Protein AF-A0A7R9UCR0-F1 (afdb_monomer)

pLDDT: mean 80.24, std 20.63, range [28.36, 98.81]

Organism: NCBI:txid172671

Structure (mmCIF, N/CA/C/O backbone):
data_AF-A0A7R9UCR0-F1
#
_entry.id   AF-A0A7R9UCR0-F1
#
loop_
_atom_site.group_PDB
_atom_site.id
_atom_site.type_symbol
_atom_site.label_atom_id
_atom_site.label_alt_id
_atom_site.label_comp_id
_atom_site.label_asym_id
_atom_site.label_entity_id
_atom_site.label_seq_id
_atom_site.pdbx_PDB_ins_code
_atom_site.Cartn_x
_atom_site.Cartn_y
_atom_site.Cartn_z
_atom_site.occupancy
_atom_site.B_iso_or_equiv
_atom_site.auth_seq_id
_atom_site.auth_comp_id
_atom_site.auth_asym_id
_atom_site.auth_atom_id
_atom_site.pdbx_PDB_model_num
ATOM 1 N N . THR A 1 1 ? 56.335 -19.830 -24.934 1.00 48.94 1 THR A N 1
ATOM 2 C CA . THR A 1 1 ? 55.005 -19.545 -24.338 1.00 48.94 1 THR A CA 1
ATOM 3 C C . THR A 1 1 ? 53.857 -20.226 -25.072 1.00 48.94 1 THR A C 1
ATOM 5 O O . THR A 1 1 ? 53.220 -21.083 -24.477 1.00 48.94 1 THR A O 1
ATOM 8 N N . LYS A 1 2 ? 53.620 -19.951 -26.367 1.00 54.03 2 LYS A N 1
ATOM 9 C CA . LYS A 1 2 ? 52.508 -20.554 -27.142 1.00 54.03 2 LYS A CA 1
ATOM 10 C C . LYS A 1 2 ? 52.506 -22.092 -27.141 1.00 54.03 2 LYS A C 1
ATOM 12 O O . LYS A 1 2 ? 51.463 -22.699 -26.936 1.00 54.03 2 LYS A O 1
ATOM 17 N N . GLN A 1 3 ? 53.672 -22.724 -27.291 1.00 58.47 3 GLN A N 1
ATOM 18 C CA . GLN A 1 3 ? 53.801 -24.190 -27.251 1.00 58.47 3 GLN A CA 1
ATOM 19 C C . GLN A 1 3 ? 53.520 -24.782 -25.859 1.00 58.47 3 GLN A C 1
ATOM 21 O O . GLN A 1 3 ? 52.860 -25.810 -25.769 1.00 58.47 3 GLN A O 1
ATOM 26 N N . ALA A 1 4 ? 53.933 -24.103 -24.782 1.00 58.03 4 ALA A N 1
ATOM 27 C CA . ALA A 1 4 ? 53.671 -24.542 -23.408 1.00 58.03 4 ALA A CA 1
ATOM 28 C C . ALA A 1 4 ? 52.177 -24.436 -23.056 1.00 58.03 4 ALA A C 1
ATOM 30 O O . ALA A 1 4 ? 51.594 -25.393 -22.562 1.00 58.03 4 ALA A O 1
ATOM 31 N N . LEU A 1 5 ? 51.528 -23.321 -23.416 1.00 56.41 5 LEU A N 1
ATOM 32 C CA . LEU A 1 5 ? 50.075 -23.144 -23.285 1.00 56.41 5 LEU A CA 1
ATOM 33 C C . LEU A 1 5 ? 49.292 -24.181 -24.099 1.00 56.41 5 LEU A C 1
ATOM 35 O O . LEU A 1 5 ? 48.306 -24.727 -23.617 1.00 56.41 5 LEU A O 1
ATOM 39 N N . THR A 1 6 ? 49.766 -24.502 -25.305 1.00 62.88 6 THR A N 1
ATOM 40 C CA . THR A 1 6 ? 49.149 -25.537 -26.149 1.00 62.88 6 THR A CA 1
ATOM 41 C C . THR A 1 6 ? 49.289 -26.928 -25.520 1.00 62.88 6 THR A C 1
ATOM 43 O O . THR A 1 6 ? 48.349 -27.716 -25.577 1.00 62.88 6 THR A O 1
ATOM 46 N N . ALA A 1 7 ? 50.426 -27.232 -24.887 1.00 65.19 7 ALA A N 1
ATOM 47 C CA . ALA A 1 7 ? 50.635 -28.498 -24.186 1.00 65.19 7 ALA A CA 1
ATOM 48 C C . ALA A 1 7 ? 49.736 -28.629 -22.942 1.00 65.19 7 ALA A C 1
ATOM 50 O O . ALA A 1 7 ? 49.098 -29.664 -22.769 1.00 65.19 7 ALA A O 1
ATOM 51 N N . VAL A 1 8 ? 49.610 -27.568 -22.133 1.00 61.59 8 VAL A N 1
ATOM 52 C CA . VAL A 1 8 ? 48.713 -27.547 -20.960 1.00 61.59 8 VAL A CA 1
ATOM 53 C C . VAL A 1 8 ? 47.246 -27.674 -21.376 1.00 61.59 8 VAL A C 1
ATOM 55 O O . VAL A 1 8 ? 46.504 -28.454 -20.787 1.00 61.59 8 VAL A O 1
ATOM 58 N N . HIS A 1 9 ? 46.832 -26.973 -22.435 1.00 63.69 9 HIS A N 1
ATOM 59 C CA . HIS A 1 9 ? 45.465 -27.053 -22.951 1.00 63.69 9 HIS A CA 1
ATOM 60 C C . HIS A 1 9 ? 45.129 -28.460 -23.474 1.00 63.69 9 HIS A C 1
ATOM 62 O O . HIS A 1 9 ? 44.059 -28.991 -23.185 1.00 63.69 9 HIS A O 1
ATOM 68 N N . ARG A 1 10 ? 46.062 -29.112 -24.185 1.00 67.50 10 ARG A N 1
ATOM 69 C CA . ARG A 1 10 ? 45.888 -30.504 -24.637 1.00 67.50 10 ARG A CA 1
ATOM 70 C C . ARG A 1 10 ? 45.818 -31.492 -23.472 1.00 67.50 10 ARG A C 1
ATOM 72 O O . ARG A 1 10 ? 45.012 -32.413 -23.531 1.00 67.50 10 ARG A O 1
ATOM 79 N N . ALA A 1 11 ? 46.612 -31.292 -22.420 1.00 63.41 11 ALA A N 1
ATOM 80 C CA . ALA A 1 11 ? 46.562 -32.129 -21.223 1.00 63.41 11 ALA A CA 1
ATOM 81 C C . ALA A 1 11 ? 45.226 -31.981 -20.469 1.00 63.41 11 ALA A C 1
ATOM 83 O O . ALA A 1 11 ? 44.660 -32.982 -20.039 1.00 63.41 11 ALA A O 1
ATOM 84 N N . ALA A 1 12 ? 44.684 -30.761 -20.373 1.00 57.47 12 ALA A N 1
ATOM 85 C CA . ALA A 1 12 ? 43.381 -30.506 -19.757 1.00 57.47 12 ALA A CA 1
ATOM 86 C C . ALA A 1 12 ? 42.228 -31.156 -20.541 1.00 57.47 12 ALA A C 1
ATOM 88 O O . ALA A 1 12 ? 41.368 -31.801 -19.947 1.00 57.47 12 ALA A O 1
ATOM 89 N N . LEU A 1 13 ? 42.243 -31.057 -21.875 1.00 62.00 13 LEU A N 1
ATOM 90 C CA . LEU A 1 13 ? 41.247 -31.717 -22.726 1.00 62.00 13 LEU A CA 1
ATOM 91 C C . LEU A 1 13 ? 41.347 -33.249 -22.659 1.00 62.00 13 LEU A C 1
ATOM 93 O O . LEU A 1 13 ? 40.322 -33.923 -22.613 1.00 62.00 13 LEU A O 1
ATOM 97 N N . ALA A 1 14 ? 42.562 -33.805 -22.597 1.00 63.19 14 ALA A N 1
ATOM 98 C CA . ALA A 1 14 ? 42.765 -35.244 -22.421 1.00 63.19 14 ALA A CA 1
ATOM 99 C C . ALA A 1 14 ? 42.262 -35.739 -21.051 1.00 63.19 14 ALA A C 1
ATOM 101 O O . ALA A 1 14 ? 41.651 -36.802 -20.975 1.00 63.19 14 ALA A O 1
ATOM 102 N N . ALA A 1 15 ? 42.455 -34.948 -19.989 1.00 54.66 15 ALA A N 1
ATOM 103 C CA . ALA A 1 15 ? 41.932 -35.245 -18.656 1.00 54.66 15 ALA A CA 1
ATOM 104 C C . ALA A 1 15 ? 40.398 -35.145 -18.582 1.00 54.66 15 ALA A C 1
ATOM 106 O O . ALA A 1 15 ? 39.783 -35.909 -17.852 1.00 54.66 15 ALA A O 1
ATOM 107 N N . MET A 1 16 ? 39.775 -34.246 -19.356 1.00 53.91 16 MET A N 1
ATOM 108 C CA . MET A 1 16 ? 38.312 -34.147 -19.474 1.00 53.91 16 MET A CA 1
ATOM 109 C C . MET A 1 16 ? 37.697 -35.287 -20.300 1.00 53.91 16 MET A C 1
ATOM 111 O O . MET A 1 16 ? 36.561 -35.679 -20.048 1.00 53.91 16 MET A O 1
ATOM 115 N N . ALA A 1 17 ? 38.433 -35.815 -21.282 1.00 52.44 17 ALA A N 1
ATOM 116 C CA . ALA A 1 17 ? 37.994 -36.939 -22.109 1.00 52.44 17 ALA A CA 1
ATOM 117 C C . ALA A 1 17 ? 38.057 -38.288 -21.368 1.00 52.44 17 ALA A C 1
ATOM 119 O O . ALA A 1 17 ? 37.325 -39.217 -21.709 1.00 52.44 17 ALA A O 1
ATOM 120 N N . TRP A 1 18 ? 38.898 -38.404 -20.339 1.00 47.06 18 TRP A N 1
ATOM 121 C CA . TRP A 1 18 ? 38.819 -39.500 -19.378 1.00 47.06 18 TRP A CA 1
ATOM 122 C C . TRP A 1 18 ? 37.743 -39.170 -18.344 1.00 47.06 18 TRP A C 1
ATOM 124 O O . TRP A 1 18 ? 37.895 -38.240 -17.560 1.00 47.06 18 TRP A O 1
ATOM 134 N N . GLN A 1 19 ? 36.640 -39.923 -18.342 1.00 52.78 19 GLN A N 1
ATOM 135 C CA . GLN A 1 19 ? 35.583 -39.816 -17.332 1.00 52.78 19 GLN A CA 1
ATOM 136 C C . GLN A 1 19 ? 36.122 -40.222 -15.949 1.00 52.78 19 GLN A C 1
ATOM 138 O O . GLN A 1 19 ? 35.913 -41.342 -15.489 1.00 52.78 19 GLN A O 1
ATOM 143 N N . LEU A 1 20 ? 36.845 -39.320 -15.288 1.00 50.69 20 LEU A N 1
ATOM 144 C CA . LEU A 1 20 ? 37.275 -39.500 -13.909 1.00 50.69 20 LEU A CA 1
ATOM 145 C C . LEU A 1 20 ? 36.101 -39.173 -12.971 1.00 50.69 20 LEU A C 1
ATOM 147 O O . LEU A 1 20 ? 35.537 -38.074 -13.037 1.00 50.69 20 LEU A O 1
ATOM 151 N N . PRO A 1 21 ? 35.693 -40.110 -12.101 1.00 44.91 21 PRO A N 1
ATOM 152 C CA . PRO A 1 21 ? 34.578 -39.898 -11.198 1.00 44.91 21 PRO A CA 1
ATOM 153 C C . PRO A 1 21 ? 35.055 -39.126 -9.960 1.00 44.91 21 PRO A C 1
ATOM 155 O O . PRO A 1 21 ? 35.481 -39.717 -8.973 1.00 44.91 21 PRO A O 1
ATOM 158 N N . GLY A 1 22 ? 34.953 -37.794 -9.977 1.00 52.94 22 GLY A N 1
ATOM 159 C CA . GLY A 1 22 ? 35.174 -36.994 -8.767 1.00 52.94 22 GLY A CA 1
ATOM 160 C C . GLY A 1 22 ? 35.338 -35.491 -8.992 1.00 52.94 22 GLY A C 1
ATOM 161 O O . GLY A 1 22 ? 36.284 -35.039 -9.627 1.00 52.94 22 GLY A O 1
ATOM 162 N N . ARG A 1 23 ? 34.457 -34.675 -8.390 1.00 52.94 23 ARG A N 1
ATOM 163 C CA . ARG A 1 23 ? 34.484 -33.194 -8.482 1.00 52.94 23 ARG A CA 1
ATOM 164 C C . ARG A 1 23 ? 35.735 -32.540 -7.868 1.00 52.94 23 ARG A C 1
ATOM 166 O O . ARG A 1 23 ? 36.013 -31.380 -8.156 1.00 52.94 23 ARG A O 1
ATOM 173 N N . VAL A 1 24 ? 36.482 -33.262 -7.033 1.00 51.22 24 VAL A N 1
ATOM 174 C CA . VAL A 1 24 ? 37.650 -32.733 -6.307 1.00 51.22 24 VAL A CA 1
ATOM 175 C C . VAL A 1 24 ? 38.883 -32.632 -7.214 1.00 51.22 24 VAL A C 1
ATOM 177 O O . VAL A 1 24 ? 39.628 -31.661 -7.125 1.00 51.22 24 VAL A O 1
ATOM 180 N N . GLU A 1 25 ? 39.067 -33.561 -8.152 1.00 51.91 25 GLU A N 1
ATOM 181 C CA . GLU A 1 25 ? 40.247 -33.603 -9.032 1.00 51.91 25 GLU A CA 1
ATOM 182 C C . GLU A 1 25 ? 40.199 -32.516 -10.118 1.00 51.91 25 GLU A C 1
ATOM 184 O O . GLU A 1 25 ? 41.216 -31.890 -10.426 1.00 51.91 25 GLU A O 1
ATOM 189 N N . LEU A 1 26 ? 38.999 -32.198 -10.620 1.00 57.41 26 LEU A N 1
ATOM 190 C CA . LEU A 1 26 ? 38.786 -31.083 -11.548 1.00 57.41 26 LEU A CA 1
ATOM 191 C C . LEU A 1 26 ? 39.100 -29.730 -10.889 1.00 57.41 26 LEU A C 1
ATOM 193 O O . LEU A 1 26 ? 39.680 -28.851 -11.526 1.00 57.41 26 LEU A O 1
ATOM 197 N N . LEU A 1 27 ? 38.767 -29.576 -9.602 1.00 54.25 27 LEU A N 1
ATOM 198 C CA . LEU A 1 27 ? 39.061 -28.364 -8.836 1.00 54.25 27 LEU A CA 1
ATOM 199 C C . LEU A 1 27 ? 40.573 -28.200 -8.613 1.00 54.25 27 LEU A C 1
ATOM 201 O O . LEU A 1 27 ? 41.097 -27.098 -8.751 1.00 54.25 27 LEU A O 1
ATOM 205 N N . VAL A 1 28 ? 41.289 -29.297 -8.343 1.00 63.88 28 VAL A N 1
ATOM 206 C CA . VAL A 1 28 ? 42.756 -29.295 -8.205 1.00 63.88 28 VAL A CA 1
ATOM 207 C C . VAL A 1 28 ? 43.438 -28.917 -9.524 1.00 63.88 28 VAL A C 1
ATOM 209 O O . VAL A 1 28 ? 44.365 -28.107 -9.516 1.00 63.88 28 VAL A O 1
ATOM 212 N N . LEU A 1 29 ? 42.953 -29.423 -10.663 1.00 63.75 29 LEU A N 1
ATOM 213 C CA . LEU A 1 29 ? 43.481 -29.070 -11.986 1.00 63.75 29 LEU A CA 1
ATOM 214 C C . LEU A 1 29 ? 43.211 -27.604 -12.359 1.00 63.75 29 LEU A C 1
ATOM 216 O O . LEU A 1 29 ? 44.099 -26.936 -12.891 1.00 63.75 29 LEU A O 1
ATOM 220 N N . LEU A 1 30 ? 42.030 -27.073 -12.027 1.00 63.72 30 LEU A N 1
ATOM 221 C CA . LEU A 1 30 ? 41.700 -25.653 -12.207 1.00 63.72 30 LEU A CA 1
ATOM 222 C C . LEU A 1 30 ? 42.570 -24.749 -11.325 1.00 63.72 30 LEU A C 1
ATOM 224 O O . LEU A 1 30 ? 43.119 -23.760 -11.812 1.00 63.72 30 LEU A O 1
ATOM 228 N N . CYS A 1 31 ? 42.770 -25.116 -10.058 1.00 64.31 31 CYS A N 1
ATOM 229 C CA . CYS A 1 31 ? 43.663 -24.398 -9.149 1.00 64.31 31 CYS A CA 1
ATOM 230 C C . CYS A 1 31 ? 45.119 -24.425 -9.637 1.00 64.31 31 CYS A C 1
ATOM 232 O O . CYS A 1 31 ? 45.789 -23.393 -9.610 1.00 64.31 31 CYS A O 1
ATOM 234 N N . ALA A 1 32 ? 45.599 -25.563 -10.150 1.00 64.38 32 ALA A N 1
ATOM 235 C CA . ALA A 1 32 ? 46.934 -25.680 -10.734 1.00 64.38 32 ALA A CA 1
ATOM 236 C C . ALA A 1 32 ? 47.089 -24.823 -12.005 1.00 64.38 32 ALA A C 1
ATOM 238 O O . ALA A 1 32 ? 48.126 -24.187 -12.197 1.00 64.38 32 ALA A O 1
ATOM 239 N N . PHE A 1 33 ? 46.050 -24.742 -12.843 1.00 73.25 33 PHE A N 1
ATOM 240 C CA . PHE A 1 33 ? 46.038 -23.902 -14.043 1.00 73.25 33 PHE A CA 1
ATOM 241 C C . PHE A 1 33 ? 46.078 -22.403 -13.708 1.00 73.25 33 PHE A C 1
ATOM 243 O O . PHE A 1 33 ? 46.848 -21.647 -14.309 1.00 73.25 33 PHE A O 1
ATOM 250 N N . VAL A 1 34 ? 45.298 -21.970 -12.712 1.00 68.19 34 VAL A N 1
ATOM 251 C CA . VAL A 1 34 ? 45.307 -20.581 -12.224 1.00 68.19 34 VAL A CA 1
ATOM 252 C C . VAL A 1 34 ? 46.654 -20.251 -11.579 1.00 68.19 34 VAL A C 1
ATOM 254 O O . VAL A 1 34 ? 47.246 -19.225 -11.906 1.00 68.19 34 VAL A O 1
ATOM 257 N N . ALA A 1 35 ? 47.197 -21.144 -10.746 1.00 64.81 35 ALA A N 1
ATOM 258 C CA . ALA A 1 35 ? 48.499 -20.955 -10.111 1.00 64.81 35 ALA A CA 1
ATOM 259 C C . ALA A 1 35 ? 49.643 -20.865 -11.136 1.00 64.81 35 ALA A C 1
ATOM 261 O O . ALA A 1 35 ? 50.489 -19.981 -11.025 1.00 64.81 35 ALA A O 1
ATOM 262 N N . ALA A 1 36 ? 49.645 -21.709 -12.173 1.00 66.31 36 ALA A N 1
ATOM 263 C CA . ALA A 1 36 ? 50.633 -21.644 -13.251 1.00 66.31 36 ALA A CA 1
ATOM 264 C C . ALA A 1 36 ? 50.520 -20.341 -14.062 1.00 66.31 36 ALA A C 1
ATOM 266 O O . ALA A 1 36 ? 51.534 -19.746 -14.425 1.00 66.31 36 ALA A O 1
ATOM 267 N N . SER A 1 37 ? 49.296 -19.861 -14.298 1.00 64.25 37 SER A N 1
ATOM 268 C CA . SER A 1 37 ? 49.042 -18.604 -15.014 1.00 64.25 37 SER A CA 1
ATOM 269 C C . SER A 1 37 ? 49.508 -17.382 -14.212 1.00 64.25 37 SER A C 1
ATOM 271 O O . SER A 1 37 ? 50.127 -16.477 -14.769 1.00 64.25 37 SER A O 1
ATOM 273 N N . VAL A 1 38 ? 49.282 -17.386 -12.893 1.00 61.50 38 VAL A N 1
ATOM 274 C CA . VAL A 1 38 ? 49.755 -16.341 -11.969 1.00 61.50 38 VAL A CA 1
ATOM 275 C C . VAL A 1 38 ? 51.277 -16.389 -11.815 1.00 61.50 38 VAL A C 1
ATOM 277 O O . VAL A 1 38 ? 51.927 -15.350 -11.863 1.00 61.50 38 VAL A O 1
ATOM 280 N N . PHE A 1 39 ? 51.875 -17.578 -11.707 1.00 62.28 39 PHE A N 1
ATOM 281 C CA . PHE A 1 39 ? 53.328 -17.728 -11.591 1.00 62.28 39 PHE A CA 1
ATOM 282 C C . PHE A 1 39 ? 54.064 -17.227 -12.841 1.00 62.28 39 PHE A C 1
ATOM 284 O O . PHE A 1 39 ? 55.075 -16.536 -12.721 1.00 62.28 39 PHE A O 1
ATOM 291 N N . VAL A 1 40 ? 53.536 -17.503 -14.040 1.00 62.78 40 VAL A N 1
ATOM 292 C CA . VAL A 1 40 ? 54.081 -16.982 -15.308 1.00 62.78 40 VAL A CA 1
ATOM 293 C C . VAL A 1 40 ? 53.940 -15.459 -15.405 1.00 62.78 40 VAL A C 1
ATOM 295 O O . VAL A 1 40 ? 54.840 -14.804 -15.925 1.00 62.78 40 VAL A O 1
ATOM 298 N N . ALA A 1 41 ? 52.859 -14.880 -14.872 1.00 55.34 41 ALA A N 1
ATOM 299 C CA . ALA A 1 41 ? 52.685 -13.427 -14.821 1.00 55.34 41 ALA A CA 1
ATOM 300 C C . ALA A 1 41 ? 53.643 -12.746 -13.824 1.00 55.34 41 ALA A C 1
ATOM 302 O O . ALA A 1 41 ? 54.119 -11.647 -14.091 1.00 55.34 41 ALA A O 1
ATOM 303 N N . LEU A 1 42 ? 53.954 -13.401 -12.699 1.00 50.97 42 LEU A N 1
ATOM 304 C CA . LEU A 1 42 ? 54.814 -12.850 -11.643 1.00 50.97 42 LEU A CA 1
ATOM 305 C C . LEU A 1 42 ? 56.317 -13.024 -11.909 1.00 50.97 42 LEU A C 1
ATOM 307 O O . LEU A 1 42 ? 57.114 -12.232 -11.419 1.00 50.97 42 LEU A O 1
ATOM 311 N N . THR A 1 43 ? 56.726 -14.035 -12.680 1.00 61.00 43 THR A N 1
ATOM 312 C CA . THR A 1 43 ? 58.154 -14.293 -12.965 1.00 61.00 43 THR A CA 1
ATOM 313 C C . THR A 1 43 ? 58.731 -13.445 -14.101 1.00 61.00 43 THR A C 1
ATOM 315 O O . THR A 1 43 ? 59.947 -13.410 -14.269 1.00 61.00 43 THR A O 1
ATOM 318 N N . PHE A 1 44 ? 57.897 -12.713 -14.848 1.00 52.41 44 PHE A N 1
ATOM 319 C CA . PHE A 1 44 ? 58.329 -11.877 -15.971 1.00 52.41 44 PHE A CA 1
ATOM 320 C C . PHE A 1 44 ? 57.753 -10.457 -15.904 1.00 52.41 44 PHE A C 1
ATOM 322 O O . PHE A 1 44 ? 57.005 -10.049 -16.786 1.00 52.41 44 PHE A O 1
ATOM 329 N N . SER A 1 45 ? 58.139 -9.683 -14.886 1.00 47.28 45 SER A N 1
ATOM 330 C CA . SER A 1 45 ? 58.349 -8.234 -15.049 1.00 47.28 45 SER A CA 1
ATOM 331 C C . SER A 1 45 ? 59.107 -7.661 -13.846 1.00 47.28 45 SER A C 1
ATOM 333 O O . SER A 1 45 ? 58.489 -7.423 -12.810 1.00 47.28 45 SER A O 1
ATOM 335 N N . PRO A 1 46 ? 60.431 -7.435 -13.937 1.00 50.25 46 PRO A N 1
ATOM 336 C CA . PRO A 1 46 ? 61.109 -6.615 -12.942 1.00 50.25 46 PRO A CA 1
ATOM 337 C C . PRO A 1 46 ? 60.809 -5.124 -13.145 1.00 50.25 46 PRO A C 1
ATOM 339 O O . PRO A 1 46 ? 60.694 -4.417 -12.158 1.00 50.25 46 PRO A O 1
ATOM 342 N N . ASP A 1 47 ? 60.606 -4.649 -14.385 1.00 54.41 47 ASP A N 1
ATOM 343 C CA . ASP A 1 47 ? 60.590 -3.204 -14.679 1.00 54.41 47 ASP A CA 1
ATOM 344 C C . ASP A 1 47 ? 59.682 -2.806 -15.866 1.00 54.41 47 ASP A C 1
ATOM 346 O O . ASP A 1 47 ? 60.119 -2.183 -16.835 1.00 54.41 47 ASP A O 1
ATOM 350 N N . GLY A 1 48 ? 58.389 -3.139 -15.822 1.00 54.84 48 GLY A N 1
ATOM 351 C CA . GLY A 1 48 ? 57.437 -2.607 -16.807 1.00 54.84 48 GLY A CA 1
ATOM 352 C C . GLY A 1 48 ? 55.960 -2.869 -16.492 1.00 54.84 48 GLY A C 1
ATOM 353 O O . GLY A 1 48 ? 55.643 -3.898 -15.887 1.00 54.84 48 GLY A O 1
ATOM 354 N N . PRO A 1 49 ? 55.042 -1.960 -16.893 1.00 49.25 49 PRO A N 1
ATOM 355 C CA . PRO A 1 49 ? 53.608 -2.131 -16.675 1.00 49.25 49 PRO A CA 1
ATOM 356 C C . PRO A 1 49 ? 53.067 -3.338 -17.464 1.00 49.25 49 PRO A C 1
ATOM 358 O O . PRO A 1 49 ? 53.562 -3.634 -18.555 1.00 49.25 49 PRO A O 1
ATOM 361 N N . PRO A 1 50 ? 52.058 -4.050 -16.930 1.00 41.72 50 PRO A N 1
ATOM 362 C CA . PRO A 1 50 ? 51.607 -5.320 -17.488 1.00 41.72 50 PRO A CA 1
ATOM 363 C C . PRO A 1 50 ? 50.997 -5.129 -18.889 1.00 41.72 50 PRO A C 1
ATOM 365 O O . PRO A 1 50 ? 50.200 -4.207 -19.084 1.00 41.72 50 PRO A O 1
ATOM 368 N N . PRO A 1 51 ? 51.315 -5.993 -19.870 1.00 43.81 51 PRO A N 1
ATOM 369 C CA . PRO A 1 51 ? 50.692 -5.929 -21.187 1.00 43.81 51 PRO A CA 1
ATOM 370 C C . PRO A 1 51 ? 49.228 -6.391 -21.129 1.00 43.81 51 PRO A C 1
ATOM 372 O O . PRO A 1 51 ? 48.897 -7.395 -20.494 1.00 43.81 51 PRO A O 1
ATOM 375 N N . SER A 1 52 ? 48.345 -5.674 -21.827 1.00 35.25 52 SER A N 1
ATOM 376 C CA . SER A 1 52 ? 46.951 -6.069 -22.030 1.00 35.25 52 SER A CA 1
ATOM 377 C C . SER A 1 52 ? 46.867 -7.201 -23.058 1.00 35.25 52 SER A C 1
ATOM 379 O O . SER A 1 52 ? 47.147 -7.025 -24.242 1.00 35.25 52 SER A O 1
ATOM 381 N N . TYR A 1 53 ? 46.460 -8.390 -22.615 1.00 39.75 53 TYR A N 1
ATOM 382 C CA . TYR A 1 53 ? 46.162 -9.501 -23.516 1.00 39.75 53 TYR A CA 1
ATOM 383 C C . TYR A 1 53 ? 44.665 -9.531 -23.836 1.00 39.75 53 TYR A C 1
ATOM 385 O O . TYR A 1 53 ? 43.843 -9.832 -22.973 1.00 39.75 53 TYR A O 1
ATOM 393 N N . HIS A 1 54 ? 44.308 -9.274 -25.095 1.00 31.16 54 HIS A N 1
ATOM 394 C CA . HIS A 1 54 ? 42.986 -9.604 -25.626 1.00 31.16 54 HIS A CA 1
ATOM 395 C C . HIS A 1 54 ? 42.993 -11.050 -26.133 1.00 31.16 54 HIS A C 1
ATOM 397 O O . HIS A 1 54 ? 43.543 -11.347 -27.193 1.00 31.16 54 HIS A O 1
ATOM 403 N N . VAL A 1 55 ? 42.374 -11.960 -25.381 1.00 31.39 55 VAL A N 1
ATOM 404 C CA . VAL A 1 55 ? 42.086 -13.323 -25.845 1.00 31.39 55 VAL A CA 1
ATOM 405 C C . VAL A 1 55 ? 40.738 -13.295 -26.569 1.00 31.39 55 VAL A C 1
ATOM 407 O O . VAL A 1 55 ? 39.697 -13.152 -25.935 1.00 31.39 55 VAL A O 1
ATOM 410 N N . LYS A 1 56 ? 40.746 -13.404 -27.904 1.00 29.61 56 LYS A N 1
ATOM 411 C CA . LYS A 1 56 ? 39.532 -13.674 -28.690 1.00 29.61 56 LYS A CA 1
ATOM 412 C C . LYS A 1 56 ? 39.180 -15.158 -28.565 1.00 29.61 56 LYS A C 1
ATOM 414 O O . LYS A 1 56 ? 39.998 -16.009 -28.905 1.00 29.61 56 LYS A O 1
ATOM 419 N N . PHE A 1 57 ? 37.969 -15.450 -28.101 1.00 28.36 57 PHE A N 1
ATOM 420 C CA . PHE A 1 57 ? 37.369 -16.778 -28.189 1.00 28.36 57 PHE A CA 1
ATOM 421 C C . PHE A 1 57 ? 36.616 -16.892 -29.519 1.00 28.36 57 PHE A C 1
ATOM 423 O O . PHE A 1 57 ? 35.608 -16.222 -29.715 1.00 28.36 57 PHE A O 1
ATOM 430 N N . GLU A 1 58 ? 37.097 -17.745 -30.421 1.00 33.25 58 GLU A N 1
ATOM 431 C CA . GLU A 1 58 ? 36.304 -18.267 -31.536 1.00 33.25 58 GLU A CA 1
ATOM 432 C C . GLU A 1 58 ? 35.896 -19.694 -31.174 1.00 33.25 58 GLU A C 1
ATOM 434 O O . GLU A 1 58 ? 36.696 -20.625 -31.236 1.00 33.25 58 GLU A O 1
ATOM 439 N N . ALA A 1 59 ? 34.652 -19.855 -30.731 1.00 33.84 59 ALA A N 1
ATOM 440 C CA . ALA A 1 59 ? 34.069 -21.139 -30.369 1.00 33.84 59 ALA A CA 1
ATOM 441 C C . ALA A 1 59 ? 32.828 -21.393 -31.232 1.00 33.84 59 ALA A C 1
ATOM 443 O O . ALA A 1 59 ? 31.713 -21.386 -30.723 1.00 33.84 59 ALA A O 1
ATOM 444 N N . THR A 1 60 ? 33.005 -21.588 -32.546 1.00 33.00 60 THR A N 1
ATOM 445 C CA . THR A 1 60 ? 31.856 -21.920 -33.417 1.00 33.00 60 THR A CA 1
ATOM 446 C C . THR A 1 60 ? 32.159 -22.814 -34.626 1.00 33.00 60 THR A C 1
ATOM 448 O O . THR A 1 60 ? 31.378 -22.826 -35.567 1.00 33.00 60 THR A O 1
ATOM 451 N N . ALA A 1 61 ? 33.240 -23.605 -34.649 1.00 36.03 61 ALA A N 1
ATOM 452 C CA . ALA A 1 61 ? 33.540 -24.403 -35.855 1.00 36.03 61 ALA A CA 1
ATOM 453 C C . ALA A 1 61 ? 34.087 -25.827 -35.642 1.00 36.03 61 ALA A C 1
ATOM 455 O O . ALA A 1 61 ? 34.656 -26.393 -36.569 1.00 36.03 61 ALA A O 1
ATOM 456 N N . LEU A 1 62 ? 33.919 -26.447 -34.465 1.00 30.61 62 LEU A N 1
ATOM 457 C CA . LEU A 1 62 ? 34.495 -27.785 -34.214 1.00 30.61 62 LEU A CA 1
ATOM 458 C C . LEU A 1 62 ? 33.560 -28.825 -33.580 1.00 30.61 62 LEU A C 1
ATOM 460 O O . LEU A 1 62 ? 34.026 -29.891 -33.194 1.00 30.61 62 LEU A O 1
ATOM 464 N N . LEU A 1 63 ? 32.251 -28.561 -33.521 1.00 31.25 63 LEU A N 1
ATOM 465 C CA . LEU A 1 63 ? 31.270 -29.512 -32.973 1.00 31.25 63 LEU A CA 1
ATOM 466 C C . LEU A 1 63 ? 30.390 -30.219 -34.020 1.00 31.25 63 LEU A C 1
ATOM 468 O O . LEU A 1 63 ? 29.602 -31.075 -33.637 1.00 31.25 63 LEU A O 1
ATOM 472 N N . SER A 1 64 ? 30.535 -29.954 -35.326 1.00 34.16 64 SER A N 1
ATOM 473 C CA . SER A 1 64 ? 29.685 -30.595 -36.351 1.00 34.16 64 SER A CA 1
ATOM 474 C C . SER A 1 64 ? 30.290 -31.813 -37.068 1.00 34.16 64 SER A C 1
ATOM 476 O O . SER A 1 64 ? 29.636 -32.360 -37.949 1.00 34.16 64 SER A O 1
ATOM 478 N N . SER A 1 65 ? 31.493 -32.288 -36.714 1.00 35.19 65 SER A N 1
ATOM 479 C CA . SER A 1 65 ? 32.144 -33.396 -37.446 1.00 35.19 65 SER A CA 1
ATOM 480 C C . SER A 1 65 ? 32.385 -34.690 -36.656 1.00 35.19 65 SER A C 1
ATOM 482 O O . SER A 1 65 ? 33.033 -35.591 -37.184 1.00 35.19 65 SER A O 1
ATOM 484 N N . GLN A 1 66 ? 31.861 -34.838 -35.431 1.00 36.66 66 GLN A N 1
ATOM 485 C CA . GLN A 1 66 ? 32.106 -36.045 -34.613 1.00 36.66 66 GLN A CA 1
ATOM 486 C C . GLN A 1 66 ? 30.876 -36.832 -34.134 1.00 36.66 66 GLN A C 1
ATOM 488 O O . GLN A 1 66 ? 31.048 -37.819 -33.427 1.00 36.66 66 GLN A O 1
ATOM 493 N N . TYR A 1 67 ? 29.661 -36.509 -34.579 1.00 34.03 67 TYR A N 1
ATOM 494 C CA . TYR A 1 67 ? 28.481 -37.342 -34.303 1.00 34.03 67 TYR A CA 1
ATOM 495 C C . TYR A 1 67 ? 27.899 -37.916 -35.597 1.00 34.03 67 TYR A C 1
ATOM 497 O O . TYR A 1 67 ? 26.926 -37.416 -36.149 1.00 34.03 67 TYR A O 1
ATOM 505 N N . SER A 1 68 ? 28.518 -38.995 -36.077 1.00 39.25 68 SER A N 1
ATOM 506 C CA . SER A 1 68 ? 27.875 -39.957 -36.976 1.00 39.25 68 SER A CA 1
ATOM 507 C C . SER A 1 68 ? 27.871 -41.304 -36.259 1.00 39.25 68 SER A C 1
ATOM 509 O O . SER A 1 68 ? 28.905 -41.952 -36.135 1.00 39.25 68 SER A O 1
ATOM 511 N N . GLY A 1 69 ? 26.723 -41.667 -35.687 1.00 45.22 69 GLY A N 1
ATOM 512 C CA . GLY A 1 69 ? 26.554 -42.922 -34.951 1.00 45.22 69 GLY A CA 1
ATOM 513 C C . GLY A 1 69 ? 25.768 -42.762 -33.655 1.00 45.22 69 GLY A C 1
ATOM 514 O O . GLY A 1 69 ? 26.332 -42.885 -32.575 1.00 45.22 69 GLY A O 1
ATOM 515 N N . ALA A 1 70 ? 24.472 -42.478 -33.772 1.00 34.47 70 ALA A N 1
ATOM 516 C CA . ALA A 1 70 ? 23.496 -42.671 -32.703 1.00 34.47 70 ALA A CA 1
ATOM 517 C C . ALA A 1 70 ? 22.117 -42.879 -33.350 1.00 34.47 70 ALA A C 1
ATOM 519 O O . ALA A 1 70 ? 21.291 -41.969 -33.413 1.00 34.47 70 ALA A O 1
ATOM 520 N N . GLU A 1 71 ? 21.917 -44.067 -33.921 1.00 41.66 71 GLU A N 1
ATOM 521 C CA . GLU A 1 71 ? 20.574 -44.623 -34.079 1.00 41.66 71 GLU A CA 1
ATOM 522 C C . GLU A 1 71 ? 20.091 -45.039 -32.675 1.00 41.66 71 GLU A C 1
ATOM 524 O O . GLU A 1 71 ? 20.897 -45.472 -31.854 1.00 41.66 71 GLU A O 1
ATOM 529 N N . ASP A 1 72 ? 18.799 -44.848 -32.404 1.00 45.00 72 ASP A N 1
ATOM 530 C CA . ASP A 1 72 ? 18.086 -45.125 -31.144 1.00 45.00 72 ASP A CA 1
ATOM 531 C C . ASP A 1 72 ? 18.138 -44.053 -30.033 1.00 45.00 72 ASP A C 1
ATOM 533 O O . ASP A 1 72 ? 18.656 -44.252 -28.934 1.00 45.00 72 ASP A O 1
ATOM 537 N N . LEU A 1 73 ? 17.443 -42.933 -30.277 1.00 35.09 73 LEU A N 1
ATOM 538 C CA . LEU A 1 73 ? 16.825 -42.108 -29.227 1.00 35.09 73 LEU A CA 1
ATOM 539 C C . LEU A 1 73 ? 15.326 -41.882 -29.538 1.00 35.09 73 LEU A C 1
ATOM 541 O O . LEU A 1 73 ? 14.970 -41.680 -30.702 1.00 35.09 73 LEU A O 1
ATOM 545 N N . PRO A 1 74 ? 14.432 -41.923 -28.528 1.00 36.50 74 PRO A N 1
ATOM 546 C CA . PRO A 1 74 ? 12.981 -41.871 -28.714 1.00 36.50 74 PRO A CA 1
ATOM 547 C C . PRO A 1 74 ? 12.490 -40.503 -29.216 1.00 36.50 74 PRO A C 1
ATOM 549 O O . PRO A 1 74 ? 13.042 -39.458 -28.877 1.00 36.50 74 PRO A O 1
ATOM 552 N N . ALA A 1 75 ? 11.405 -40.525 -29.997 1.00 36.56 75 ALA A N 1
ATOM 553 C CA . ALA A 1 75 ? 10.872 -39.448 -30.844 1.00 36.56 75 ALA A CA 1
ATOM 554 C C . ALA A 1 75 ? 10.394 -38.147 -30.146 1.00 36.56 75 ALA A C 1
ATOM 556 O O . ALA A 1 75 ? 9.698 -37.350 -30.765 1.00 36.56 75 ALA A O 1
ATOM 557 N N . ALA A 1 76 ? 10.752 -37.897 -28.885 1.00 37.41 76 ALA A N 1
ATOM 558 C CA . ALA A 1 76 ? 10.269 -36.757 -28.098 1.00 37.41 76 ALA A CA 1
ATOM 559 C C . ALA A 1 76 ? 11.271 -35.588 -27.967 1.00 37.41 76 ALA A C 1
ATOM 561 O O . ALA A 1 76 ? 11.040 -34.678 -27.178 1.00 37.41 76 ALA A O 1
ATOM 562 N N . ALA A 1 77 ? 12.379 -35.586 -28.716 1.00 34.72 77 ALA A N 1
ATOM 563 C CA . ALA A 1 77 ? 13.422 -34.557 -28.602 1.00 34.72 77 ALA A CA 1
ATOM 564 C C . ALA A 1 77 ? 13.928 -34.034 -29.959 1.00 34.72 77 ALA A C 1
ATOM 566 O O . ALA A 1 77 ? 15.120 -33.790 -30.135 1.00 34.72 77 ALA A O 1
ATOM 567 N N . ARG A 1 78 ? 13.025 -33.854 -30.930 1.00 36.62 78 ARG A N 1
ATOM 568 C CA . ARG A 1 78 ? 13.284 -33.031 -32.120 1.00 36.62 78 ARG A CA 1
ATOM 569 C C . ARG A 1 78 ? 12.463 -31.753 -32.003 1.00 36.62 78 ARG A C 1
ATOM 571 O O . ARG A 1 78 ? 11.283 -31.752 -32.326 1.00 36.62 78 ARG A O 1
ATOM 578 N N . ILE A 1 79 ? 13.083 -30.696 -31.490 1.00 34.94 79 ILE A N 1
ATOM 579 C CA . ILE A 1 79 ? 12.607 -29.332 -31.719 1.00 34.94 79 ILE A CA 1
ATOM 580 C C . ILE A 1 79 ? 13.278 -28.922 -33.026 1.00 34.94 79 ILE A C 1
ATOM 582 O O . ILE A 1 79 ? 14.471 -28.622 -33.046 1.00 34.94 79 ILE A O 1
ATOM 586 N N . GLU A 1 80 ? 12.550 -29.053 -34.130 1.00 37.09 80 GLU A N 1
ATOM 587 C CA . GLU A 1 80 ? 12.927 -28.384 -35.371 1.00 37.09 80 GLU A CA 1
ATOM 588 C C . GLU A 1 80 ? 12.735 -26.876 -35.161 1.00 37.09 80 GLU A C 1
ATOM 590 O O . GLU A 1 80 ? 11.814 -26.465 -34.452 1.00 37.09 80 GLU A O 1
ATOM 595 N N . ASP A 1 81 ? 13.633 -26.066 -35.731 1.00 35.59 81 ASP A N 1
ATOM 596 C CA . ASP A 1 81 ? 13.468 -24.616 -35.872 1.00 35.59 81 ASP A CA 1
ATOM 597 C C . ASP A 1 81 ? 12.186 -24.353 -36.684 1.00 35.59 81 ASP A C 1
ATOM 599 O O . ASP A 1 81 ? 12.207 -24.210 -37.909 1.00 35.59 81 ASP A O 1
ATOM 603 N N . GLU A 1 82 ? 11.042 -24.338 -36.002 1.00 37.44 82 GLU A N 1
ATOM 604 C CA . GLU A 1 82 ? 9.793 -23.826 -36.540 1.00 37.44 82 GLU A CA 1
ATOM 605 C C . GLU A 1 82 ? 9.983 -22.320 -36.711 1.00 37.44 82 GLU A C 1
ATOM 607 O O . GLU A 1 82 ? 10.053 -21.551 -35.747 1.00 37.44 82 GLU A O 1
ATOM 612 N N . ALA A 1 83 ? 10.130 -21.904 -37.969 1.00 37.38 83 ALA A N 1
ATOM 613 C CA . ALA A 1 83 ? 10.073 -20.509 -38.354 1.00 37.38 83 ALA A CA 1
ATOM 614 C C . ALA A 1 83 ? 8.847 -19.871 -37.685 1.00 37.38 83 ALA A C 1
ATOM 616 O O . ALA A 1 83 ? 7.724 -20.320 -37.903 1.00 37.38 83 ALA A O 1
ATOM 617 N N . LEU A 1 84 ? 9.082 -18.847 -36.857 1.00 35.72 84 LEU A N 1
ATOM 618 C CA . LEU A 1 84 ? 8.038 -18.032 -36.242 1.00 35.72 84 LEU A CA 1
ATOM 619 C C . LEU A 1 84 ? 7.058 -17.596 -37.333 1.00 35.72 84 LEU A C 1
ATOM 621 O O . LEU A 1 84 ? 7.379 -16.719 -38.141 1.00 35.72 84 LEU A O 1
ATOM 625 N N . GLU A 1 85 ? 5.880 -18.224 -37.376 1.00 39.75 85 GLU A N 1
ATOM 626 C CA . GLU A 1 85 ? 4.829 -17.781 -38.278 1.00 39.75 85 GLU A CA 1
ATOM 627 C C . GLU A 1 85 ? 4.510 -16.312 -37.967 1.00 39.75 85 GLU A C 1
ATOM 629 O O . GLU A 1 85 ? 4.414 -15.932 -36.791 1.00 39.75 85 GLU A O 1
ATOM 634 N N . PRO A 1 86 ? 4.363 -15.460 -38.995 1.00 42.59 86 PRO A N 1
ATOM 635 C CA . PRO A 1 86 ? 4.008 -14.068 -38.790 1.00 42.59 86 PRO A CA 1
ATOM 636 C C . PRO A 1 86 ? 2.711 -13.988 -37.984 1.00 42.59 86 PRO A C 1
ATOM 638 O O . PRO A 1 86 ? 1.734 -14.678 -38.280 1.00 42.59 86 PRO A O 1
ATOM 641 N N . LEU A 1 87 ? 2.730 -13.146 -36.946 1.00 39.16 87 LEU A N 1
ATOM 642 C CA . LEU A 1 87 ? 1.623 -12.931 -36.018 1.00 39.16 87 LEU A CA 1
ATOM 643 C C . LEU A 1 87 ? 0.309 -12.750 -36.799 1.00 39.16 87 LEU A C 1
ATOM 645 O O . LEU A 1 87 ? 0.097 -11.731 -37.459 1.00 39.16 87 LEU A O 1
ATOM 649 N N . ASN A 1 88 ? -0.575 -13.747 -36.744 1.00 62.12 88 ASN A N 1
ATOM 650 C CA . ASN A 1 88 ? -1.872 -13.670 -37.404 1.00 62.12 88 ASN A CA 1
ATOM 651 C C . ASN A 1 88 ? -2.804 -12.782 -36.563 1.00 62.12 88 ASN A C 1
ATOM 653 O O . ASN A 1 88 ? -3.440 -13.238 -35.609 1.00 62.12 88 ASN A O 1
ATOM 657 N N . VAL A 1 89 ? -2.853 -11.501 -36.927 1.00 53.25 89 VAL A N 1
ATOM 658 C CA . VAL A 1 89 ? -3.650 -10.453 -36.270 1.00 53.25 89 VAL A CA 1
ATOM 659 C C . VAL A 1 89 ? -5.146 -10.808 -36.228 1.00 53.25 89 VAL A C 1
ATOM 661 O O . VAL A 1 89 ? -5.817 -10.512 -35.241 1.00 53.25 89 VAL A O 1
ATOM 664 N N . GLU A 1 90 ? -5.670 -11.525 -37.227 1.00 55.44 90 GLU A N 1
ATOM 665 C CA . GLU A 1 90 ? -7.074 -11.968 -37.249 1.00 55.44 90 GLU A CA 1
ATOM 666 C C . GLU A 1 90 ? -7.349 -13.073 -36.217 1.00 55.44 90 GLU A C 1
ATOM 668 O O . GLU A 1 90 ? -8.421 -13.119 -35.611 1.00 55.44 90 GLU A O 1
ATOM 673 N N . LYS A 1 91 ? -6.360 -13.933 -35.946 1.00 50.75 91 LYS A N 1
ATOM 674 C CA . LYS A 1 91 ? -6.453 -14.988 -34.925 1.00 50.75 91 LYS A CA 1
ATOM 675 C C . LYS A 1 91 ? -6.417 -14.405 -33.507 1.00 50.75 91 LYS A C 1
ATOM 677 O O . LYS A 1 91 ? -7.125 -14.903 -32.636 1.00 50.75 91 LYS A O 1
ATOM 682 N N . LEU A 1 92 ? -5.655 -13.329 -33.288 1.00 50.81 92 LEU A N 1
ATOM 683 C CA . LEU A 1 92 ? -5.653 -12.575 -32.026 1.00 50.81 92 LEU A CA 1
ATOM 684 C C . LEU A 1 92 ? -6.997 -11.875 -31.786 1.00 50.81 92 LEU A C 1
ATOM 686 O O . LEU A 1 92 ? -7.581 -12.042 -30.717 1.00 50.81 92 LEU A O 1
ATOM 690 N N . ALA A 1 93 ? -7.549 -11.211 -32.805 1.00 53.59 93 ALA A N 1
ATOM 691 C CA . ALA A 1 93 ? -8.860 -10.567 -32.716 1.00 53.59 93 ALA A CA 1
ATOM 692 C C . ALA A 1 93 ? -10.005 -11.573 -32.459 1.00 53.59 93 ALA A C 1
ATOM 694 O O . ALA A 1 93 ? -10.937 -11.290 -31.705 1.00 53.59 93 ALA A O 1
ATOM 695 N N . ALA A 1 94 ? -9.929 -12.783 -33.027 1.00 55.00 94 ALA A N 1
ATOM 696 C CA . ALA A 1 94 ? -10.894 -13.852 -32.759 1.00 55.00 94 ALA A CA 1
ATOM 697 C C . ALA A 1 94 ? -10.787 -14.409 -31.323 1.00 55.00 94 ALA A C 1
ATOM 699 O O . ALA A 1 94 ? -11.808 -14.702 -30.692 1.00 55.00 94 ALA A O 1
ATOM 700 N N . VAL A 1 95 ? -9.572 -14.508 -30.765 1.00 56.84 95 VAL A N 1
ATOM 701 C CA . VAL A 1 95 ? -9.359 -14.882 -29.354 1.00 56.84 95 VAL A CA 1
ATOM 702 C C . VAL A 1 95 ? -9.895 -13.797 -28.415 1.00 56.84 95 VAL A C 1
ATOM 704 O O . VAL A 1 95 ? -10.549 -14.131 -27.428 1.00 56.84 95 VAL A O 1
ATOM 707 N N . GLU A 1 96 ? -9.713 -12.516 -28.734 1.00 55.69 96 GLU A N 1
ATOM 708 C CA . GLU A 1 96 ? -10.281 -11.400 -27.964 1.00 55.69 96 GLU A CA 1
ATOM 709 C C . GLU A 1 96 ? -11.815 -11.366 -28.022 1.00 55.69 96 GLU A C 1
ATOM 711 O O . GLU A 1 96 ? -12.466 -11.210 -26.990 1.00 55.69 96 GLU A O 1
ATOM 716 N N . SER A 1 97 ? -12.409 -11.614 -29.194 1.00 53.47 97 SER A N 1
ATOM 717 C CA . SER A 1 97 ? -13.867 -11.675 -29.369 1.00 53.47 97 SER A CA 1
ATOM 718 C C . SER A 1 97 ? -14.512 -12.871 -28.651 1.00 53.47 97 SER A C 1
ATOM 720 O O . SER A 1 97 ? -15.609 -12.746 -28.106 1.00 53.47 97 SER A O 1
ATOM 722 N N . SER A 1 98 ? -13.823 -14.016 -28.571 1.00 53.19 98 SER A N 1
ATOM 723 C CA . SER A 1 98 ? -14.304 -15.204 -27.842 1.00 53.19 98 SER A CA 1
ATOM 724 C C . SER A 1 98 ? -14.149 -15.112 -26.314 1.00 53.19 98 SER A C 1
ATOM 726 O O . SER A 1 98 ? -14.755 -15.894 -25.581 1.00 53.19 98 SER A O 1
ATOM 728 N N . ARG A 1 99 ? -13.386 -14.129 -25.815 1.00 55.47 99 ARG A N 1
ATOM 729 C CA . ARG A 1 99 ? -13.177 -13.851 -24.382 1.00 55.47 99 ARG A CA 1
ATOM 730 C C . ARG A 1 99 ? -14.241 -12.939 -23.756 1.00 55.47 99 ARG A C 1
ATOM 732 O O . ARG A 1 99 ? -14.040 -12.476 -22.638 1.00 55.47 99 ARG A O 1
ATOM 739 N N . GLY A 1 100 ? -15.379 -12.719 -24.420 1.00 55.44 100 GLY A N 1
ATOM 740 C CA . GLY A 1 100 ? -16.475 -11.829 -23.998 1.00 55.44 100 GLY A CA 1
ATOM 741 C C . GLY A 1 100 ? -17.239 -12.197 -22.711 1.00 55.44 100 GLY A C 1
ATOM 742 O O . GLY A 1 100 ? -18.391 -11.798 -22.556 1.00 55.44 100 GLY A O 1
ATOM 743 N N . GLY A 1 101 ? -16.643 -12.952 -21.785 1.00 73.75 101 GLY A N 1
ATOM 744 C CA . GLY A 1 101 ? -17.128 -13.030 -20.409 1.00 73.75 101 GLY A CA 1
ATOM 745 C C . GLY A 1 101 ? -16.703 -11.777 -19.645 1.00 73.75 101 GLY A C 1
ATOM 746 O O . GLY A 1 101 ? -15.543 -11.377 -19.724 1.00 73.75 101 GLY A O 1
ATOM 747 N N . ASN A 1 102 ? -17.618 -11.154 -18.896 1.00 87.62 102 ASN A N 1
ATOM 748 C CA . ASN A 1 102 ? -17.272 -10.058 -17.987 1.00 87.62 102 ASN A CA 1
ATOM 749 C C . ASN A 1 102 ? -16.268 -10.572 -16.943 1.00 87.62 102 ASN A C 1
ATOM 751 O O . ASN A 1 102 ? -16.669 -11.218 -15.973 1.00 87.62 102 ASN A O 1
ATOM 755 N N . LYS A 1 103 ? -14.970 -10.311 -17.153 1.00 91.75 103 LYS A N 1
ATOM 756 C CA . LYS A 1 103 ? -13.939 -10.578 -16.145 1.00 91.75 103 LYS A CA 1
ATOM 757 C C . LYS A 1 103 ? -14.292 -9.808 -14.875 1.00 91.75 103 LYS A C 1
ATOM 759 O O . LYS A 1 103 ? -14.719 -8.655 -14.932 1.00 91.75 103 LYS A O 1
ATOM 764 N N . GLU A 1 104 ? -14.109 -10.446 -13.725 1.00 96.38 104 GLU A N 1
ATOM 765 C CA . GLU A 1 104 ? -14.252 -9.761 -12.444 1.00 96.38 104 GLU A CA 1
ATOM 766 C C . GLU A 1 104 ? -13.187 -8.660 -12.321 1.00 96.38 104 GLU A C 1
ATOM 768 O O . GLU A 1 104 ? -12.058 -8.815 -12.800 1.00 96.38 104 GLU A O 1
ATOM 773 N N . LYS A 1 105 ? -13.547 -7.550 -11.672 1.00 97.38 105 LYS A N 1
ATOM 774 C CA . LYS A 1 105 ? -12.676 -6.380 -11.533 1.00 97.38 105 LYS A CA 1
ATOM 775 C C . LYS A 1 105 ? -11.860 -6.420 -10.245 1.00 97.38 105 LYS A C 1
ATOM 777 O O . LYS A 1 105 ? -12.418 -6.656 -9.170 1.00 97.38 105 LYS A O 1
ATOM 782 N N . ILE A 1 106 ? -10.570 -6.112 -10.343 1.00 98.06 106 ILE A N 1
ATOM 783 C CA . ILE A 1 106 ? -9.661 -5.878 -9.215 1.00 98.06 106 ILE A CA 1
ATOM 784 C C . ILE A 1 106 ? -9.208 -4.422 -9.245 1.00 98.06 106 ILE A C 1
ATOM 786 O O . ILE A 1 106 ? -8.742 -3.937 -10.274 1.00 98.06 106 ILE A O 1
ATOM 790 N N . ALA A 1 107 ? -9.300 -3.734 -8.111 1.00 98.56 107 ALA A N 1
ATOM 791 C CA . ALA A 1 107 ? -8.724 -2.402 -7.971 1.00 98.56 107 ALA A CA 1
ATOM 792 C C . ALA A 1 107 ? -7.346 -2.481 -7.312 1.00 98.56 107 ALA A C 1
ATOM 794 O O . ALA A 1 107 ? -7.211 -3.026 -6.221 1.00 98.56 107 ALA A O 1
ATOM 795 N N . PHE A 1 108 ? -6.341 -1.867 -7.922 1.00 98.62 108 PHE A N 1
ATOM 796 C CA . PHE A 1 108 ? -5.087 -1.519 -7.266 1.00 98.62 108 PHE A CA 1
ATOM 797 C C . PHE A 1 108 ? -5.195 -0.082 -6.766 1.00 98.62 108 PHE A C 1
ATOM 799 O O . PHE A 1 108 ? -5.344 0.850 -7.556 1.00 98.62 108 PHE A O 1
ATOM 806 N N . VAL A 1 109 ? -5.158 0.089 -5.448 1.00 98.75 109 VAL A N 1
ATOM 807 C CA . VAL A 1 109 ? -5.392 1.359 -4.764 1.00 98.75 109 VAL A CA 1
ATOM 808 C C . VAL A 1 109 ? -4.102 1.868 -4.141 1.00 98.75 109 VAL A C 1
ATOM 810 O O . VAL A 1 109 ? -3.451 1.160 -3.375 1.00 98.75 109 VAL A O 1
ATOM 813 N N . VAL A 1 110 ? -3.790 3.135 -4.400 1.00 98.25 110 VAL A N 1
ATOM 814 C CA . VAL A 1 110 ? -2.815 3.913 -3.626 1.00 98.25 110 VAL A CA 1
ATOM 815 C C . VAL A 1 110 ? -3.530 5.052 -2.911 1.00 98.25 110 VAL A C 1
ATOM 817 O O . VAL A 1 110 ? -4.521 5.585 -3.412 1.00 98.25 110 VAL A O 1
ATOM 820 N N . VAL A 1 111 ? -3.017 5.452 -1.749 1.00 97.62 111 VAL A N 1
ATOM 821 C CA . VAL A 1 111 ? -3.493 6.645 -1.040 1.00 97.62 111 VAL A CA 1
ATOM 822 C C . VAL A 1 111 ? -2.445 7.745 -1.142 1.00 97.62 111 VAL A C 1
ATOM 824 O O . VAL A 1 111 ? -1.295 7.560 -0.742 1.00 97.62 111 VAL A O 1
ATOM 827 N N . VAL A 1 112 ? -2.847 8.906 -1.660 1.00 96.81 112 VAL A N 1
ATOM 828 C CA . VAL A 1 112 ? -1.971 10.070 -1.839 1.00 96.81 112 VAL A CA 1
ATOM 829 C C . VAL A 1 112 ? -2.403 11.165 -0.872 1.00 96.81 112 VAL A C 1
ATOM 831 O O . VAL A 1 112 ? -3.445 11.793 -1.037 1.00 96.81 112 VAL A O 1
ATOM 834 N N . THR A 1 113 ? -1.593 11.372 0.166 1.00 94.44 113 THR A N 1
ATOM 835 C CA . THR A 1 113 ? -1.895 12.289 1.281 1.00 94.44 113 THR A CA 1
ATOM 836 C C . THR A 1 113 ? -1.096 13.589 1.247 1.00 94.44 113 THR A C 1
ATOM 838 O O . THR A 1 113 ? -1.287 14.438 2.114 1.00 94.44 113 THR A O 1
ATOM 841 N N . LYS A 1 114 ? -0.190 13.745 0.275 1.00 93.31 114 LYS A N 1
ATOM 842 C CA . LYS A 1 114 ? 0.579 14.971 0.041 1.00 93.31 114 LYS A CA 1
ATOM 843 C C . LYS A 1 114 ? 1.266 14.967 -1.316 1.00 93.31 114 LYS A C 1
ATOM 845 O O . LYS A 1 114 ? 1.574 13.904 -1.860 1.00 93.31 114 LYS A O 1
ATOM 850 N N . ASP A 1 115 ? 1.617 16.158 -1.776 1.00 91.31 115 ASP A N 1
ATOM 851 C CA . ASP A 1 115 ? 2.524 16.350 -2.901 1.00 91.31 115 ASP A CA 1
ATOM 852 C C . ASP A 1 115 ? 3.934 15.799 -2.620 1.00 91.31 115 ASP A C 1
ATOM 854 O O . ASP A 1 115 ? 4.405 15.739 -1.478 1.00 91.31 115 ASP A O 1
ATOM 858 N N . GLY A 1 116 ? 4.645 15.410 -3.681 1.00 86.88 116 GLY A N 1
ATOM 859 C CA . GLY A 1 116 ? 6.037 14.983 -3.589 1.00 86.88 116 GLY A CA 1
ATOM 860 C C . GLY A 1 116 ? 6.489 14.084 -4.742 1.00 86.88 116 GLY A C 1
ATOM 861 O O . GLY A 1 116 ? 5.748 13.884 -5.702 1.00 86.88 116 GLY A O 1
ATOM 862 N N . PRO A 1 117 ? 7.678 13.463 -4.633 1.00 82.94 117 PRO A N 1
ATOM 863 C CA . PRO A 1 117 ? 8.242 12.567 -5.655 1.00 82.94 117 PRO A CA 1
ATOM 864 C C . PRO A 1 117 ? 7.515 11.210 -5.749 1.00 82.94 117 PRO A C 1
ATOM 866 O O . PRO A 1 117 ? 8.069 10.222 -6.218 1.00 82.94 117 PRO A O 1
ATOM 869 N N . VAL A 1 118 ? 6.285 11.140 -5.243 1.00 87.69 118 VAL A N 1
ATOM 870 C CA . VAL A 1 118 ? 5.469 9.929 -5.179 1.00 87.69 118 VAL A CA 1
ATOM 871 C C . VAL A 1 118 ? 4.840 9.572 -6.529 1.00 87.69 118 VAL A C 1
ATOM 873 O O . VAL A 1 118 ? 4.498 8.412 -6.734 1.00 87.69 118 VAL A O 1
ATOM 876 N N . LEU A 1 119 ? 4.763 10.527 -7.467 1.00 93.00 119 LEU A N 1
ATOM 877 C CA . LEU A 1 119 ? 4.292 10.288 -8.838 1.00 93.00 119 LEU A CA 1
ATOM 878 C C . LEU A 1 119 ? 5.130 9.236 -9.561 1.00 93.00 119 LEU A C 1
ATOM 880 O O . LEU A 1 119 ? 4.580 8.348 -10.201 1.00 93.00 119 LEU A O 1
ATOM 884 N N . ASP A 1 120 ? 6.450 9.277 -9.407 1.00 92.06 120 ASP A N 1
ATOM 885 C CA . ASP A 1 120 ? 7.316 8.249 -9.979 1.00 92.06 120 ASP A CA 1
ATOM 886 C C . ASP A 1 120 ? 7.032 6.878 -9.373 1.00 92.06 120 ASP A C 1
ATOM 888 O O . ASP A 1 120 ? 6.936 5.897 -10.103 1.00 92.06 120 ASP A O 1
ATOM 892 N N . GLY A 1 121 ? 6.830 6.819 -8.054 1.00 95.56 121 GLY A N 1
ATOM 893 C CA . GLY A 1 121 ? 6.374 5.606 -7.379 1.00 95.56 121 GLY A CA 1
ATOM 894 C C . GLY A 1 121 ? 5.079 5.067 -7.989 1.00 95.56 121 GLY A C 1
ATOM 895 O O . GLY A 1 121 ? 5.018 3.896 -8.343 1.00 95.56 121 GLY A O 1
ATOM 896 N N . ALA A 1 122 ? 4.083 5.929 -8.210 1.00 96.56 122 ALA A N 1
ATOM 897 C CA . ALA A 1 122 ? 2.805 5.554 -8.815 1.00 96.56 122 ALA A CA 1
ATOM 898 C C . ALA A 1 122 ? 2.940 5.072 -10.273 1.00 96.56 122 ALA A C 1
ATOM 900 O O . ALA A 1 122 ? 2.307 4.089 -10.660 1.00 96.56 122 ALA A O 1
ATOM 901 N N . GLY A 1 123 ? 3.765 5.736 -11.087 1.00 95.50 123 GLY A N 1
ATOM 902 C CA . GLY A 1 123 ? 4.014 5.344 -12.478 1.00 95.50 123 GLY A CA 1
ATOM 903 C C . GLY A 1 123 ? 4.716 3.990 -12.573 1.00 95.50 123 GLY A C 1
ATOM 904 O O . GLY A 1 123 ? 4.261 3.105 -13.297 1.00 95.50 123 GLY A O 1
ATOM 905 N N . VAL A 1 124 ? 5.775 3.804 -11.778 1.00 96.25 124 VAL A N 1
ATOM 906 C CA . VAL A 1 124 ? 6.523 2.543 -11.713 1.00 96.25 124 VAL A CA 1
ATOM 907 C C . VAL A 1 124 ? 5.665 1.418 -11.160 1.00 96.25 124 VAL A C 1
ATOM 909 O O . VAL A 1 124 ? 5.657 0.332 -11.728 1.00 96.25 124 VAL A O 1
ATOM 912 N N . LEU A 1 125 ? 4.917 1.664 -10.083 1.00 97.75 125 LEU A N 1
ATOM 913 C CA . LEU A 1 125 ? 4.051 0.662 -9.476 1.00 97.75 125 LEU A CA 1
ATOM 914 C C . LEU A 1 125 ? 2.980 0.179 -10.458 1.00 97.75 125 LEU A C 1
ATOM 916 O O . LEU A 1 125 ? 2.774 -1.025 -10.591 1.00 97.75 125 LEU A O 1
ATOM 920 N N . ARG A 1 126 ? 2.337 1.098 -11.189 1.00 96.31 126 ARG A N 1
ATOM 921 C CA . ARG A 1 126 ? 1.361 0.741 -12.226 1.00 96.31 126 ARG A CA 1
ATOM 922 C C . ARG A 1 126 ? 1.983 -0.164 -13.287 1.00 96.31 126 ARG A C 1
ATOM 924 O O . ARG A 1 126 ? 1.398 -1.191 -13.624 1.00 96.31 126 ARG A O 1
ATOM 931 N N . GLU A 1 127 ?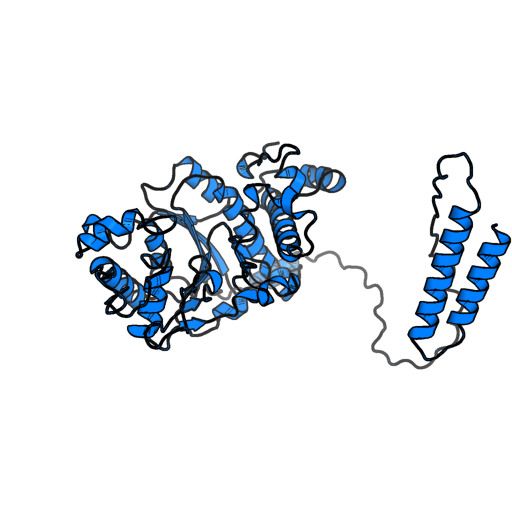 3.147 0.216 -13.810 1.00 95.50 127 GLU A N 1
ATOM 932 C CA . GLU A 1 127 ? 3.841 -0.572 -14.831 1.00 95.50 127 GLU A CA 1
ATOM 933 C C . GLU A 1 127 ? 4.250 -1.950 -14.295 1.00 95.50 127 GLU A C 1
ATOM 935 O O . GLU A 1 127 ? 4.023 -2.966 -14.949 1.00 95.50 127 GLU A O 1
ATOM 940 N N . ALA A 1 128 ? 4.751 -2.000 -13.059 1.00 96.00 128 ALA A N 1
ATOM 941 C CA . ALA A 1 128 ? 5.102 -3.231 -12.362 1.00 96.00 128 ALA A CA 1
ATOM 942 C C . ALA A 1 128 ? 3.901 -4.184 -12.239 1.00 96.00 128 ALA A C 1
ATOM 944 O O . ALA A 1 128 ? 4.007 -5.361 -12.575 1.00 96.00 128 ALA A O 1
ATOM 945 N N . ILE A 1 129 ? 2.731 -3.668 -11.843 1.00 95.94 129 ILE A N 1
ATOM 946 C CA . ILE A 1 129 ? 1.482 -4.439 -11.779 1.00 95.94 129 ILE A CA 1
ATOM 947 C C . ILE A 1 129 ? 1.088 -4.941 -13.169 1.00 95.94 129 ILE A C 1
ATOM 949 O O . ILE A 1 129 ? 0.789 -6.125 -13.326 1.00 95.94 129 ILE A O 1
ATOM 953 N N . ARG A 1 130 ? 1.110 -4.062 -14.180 1.00 92.62 130 ARG A N 1
ATOM 954 C CA . ARG A 1 130 ? 0.710 -4.382 -15.560 1.00 92.62 130 ARG A CA 1
ATOM 955 C C . ARG A 1 130 ? 1.494 -5.568 -16.124 1.00 92.62 130 ARG A C 1
ATOM 957 O O . ARG A 1 130 ? 0.909 -6.422 -16.785 1.00 92.62 130 ARG A O 1
ATOM 964 N N . ARG A 1 131 ? 2.796 -5.636 -15.833 1.00 91.06 131 ARG A N 1
ATOM 965 C CA . ARG A 1 131 ? 3.688 -6.701 -16.314 1.00 91.06 131 ARG A CA 1
ATOM 966 C C . ARG A 1 131 ? 3.801 -7.912 -15.390 1.00 91.06 131 ARG A C 1
ATOM 968 O O . ARG A 1 131 ? 4.335 -8.940 -15.797 1.00 91.06 131 ARG A O 1
ATOM 975 N N . SER A 1 132 ? 3.329 -7.798 -14.147 1.00 90.88 132 SER A N 1
ATOM 976 C CA . SER A 1 132 ? 3.592 -8.771 -13.075 1.00 90.88 132 SER A CA 1
ATOM 977 C C . SER A 1 132 ? 3.206 -10.211 -13.424 1.00 90.88 132 SER A C 1
ATOM 979 O O . SER A 1 132 ? 3.854 -11.147 -12.966 1.00 90.88 132 SER A O 1
ATOM 981 N N . CYS A 1 133 ? 2.190 -10.394 -14.269 1.00 85.69 133 CYS A N 1
ATOM 982 C CA . CYS A 1 133 ? 1.680 -11.708 -14.651 1.00 85.69 133 CYS A CA 1
ATOM 983 C C . CYS A 1 133 ? 2.207 -12.234 -15.997 1.00 85.69 133 CYS A C 1
ATOM 985 O O . CYS A 1 133 ? 1.859 -13.343 -16.394 1.00 85.69 133 CYS A O 1
ATOM 987 N N . TRP A 1 134 ? 3.061 -11.490 -16.707 1.00 84.69 134 TRP A N 1
ATOM 988 C CA . TRP A 1 134 ? 3.577 -11.931 -18.010 1.00 84.69 134 TRP A CA 1
ATOM 989 C C . TRP A 1 134 ? 4.488 -13.148 -17.919 1.00 84.69 134 TRP A C 1
ATOM 991 O O . TRP A 1 134 ? 4.432 -14.013 -18.785 1.00 84.69 134 TRP A O 1
ATOM 1001 N N . ALA A 1 135 ? 5.324 -13.229 -16.883 1.00 74.50 135 ALA A N 1
ATOM 1002 C CA . ALA A 1 135 ? 6.199 -14.384 -16.695 1.00 74.50 135 ALA A CA 1
ATOM 1003 C C . ALA A 1 135 ? 5.396 -15.652 -16.361 1.00 74.50 135 ALA A C 1
ATOM 1005 O O . ALA A 1 135 ? 5.728 -16.729 -16.847 1.00 74.50 135 ALA A O 1
ATOM 1006 N N . ASP A 1 136 ? 4.324 -15.508 -15.576 1.00 76.69 136 ASP A N 1
ATOM 1007 C CA . ASP A 1 136 ? 3.513 -16.633 -15.103 1.00 76.69 136 ASP A CA 1
ATOM 1008 C C . ASP A 1 136 ? 2.534 -17.148 -16.182 1.00 76.69 136 ASP A C 1
ATOM 1010 O O . ASP A 1 136 ? 2.206 -18.333 -16.198 1.00 76.69 136 ASP A O 1
ATOM 1014 N N . TYR A 1 137 ? 2.090 -16.286 -17.108 1.00 79.81 137 TYR A N 1
ATOM 1015 C CA . TYR A 1 137 ? 1.107 -16.641 -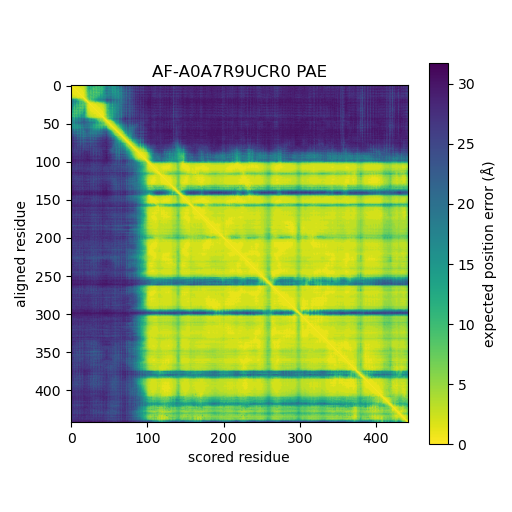18.146 1.00 79.81 137 TYR A CA 1
ATOM 1016 C C . TYR A 1 137 ? 1.618 -16.550 -19.596 1.00 79.81 137 TYR A C 1
ATOM 1018 O O . TYR A 1 137 ? 0.869 -16.853 -20.525 1.00 79.81 137 TYR A O 1
ATOM 1026 N N . GLY A 1 138 ? 2.875 -16.153 -19.807 1.00 69.94 138 GLY A N 1
ATOM 1027 C CA . GLY A 1 138 ? 3.477 -15.940 -21.126 1.00 69.94 138 GLY A CA 1
ATOM 1028 C C . GLY A 1 138 ? 3.319 -14.507 -21.658 1.00 69.94 138 GLY A C 1
ATOM 1029 O O . GLY A 1 138 ? 2.301 -13.844 -21.456 1.00 69.94 138 GLY A O 1
ATOM 1030 N N . ALA A 1 139 ? 4.347 -14.030 -22.373 1.00 58.12 139 ALA A N 1
ATOM 1031 C CA . ALA A 1 139 ? 4.462 -12.654 -22.876 1.00 58.12 139 ALA A CA 1
ATOM 1032 C C . ALA A 1 139 ? 3.535 -12.319 -24.063 1.00 58.12 139 ALA A C 1
ATOM 1034 O O . ALA A 1 139 ? 3.383 -11.154 -24.414 1.00 58.12 139 ALA A O 1
ATOM 1035 N N . THR A 1 140 ? 2.917 -13.319 -24.696 1.00 52.69 140 THR A N 1
ATOM 1036 C CA . THR A 1 140 ? 2.141 -13.147 -25.939 1.00 52.69 140 THR A CA 1
ATOM 1037 C C . THR A 1 140 ? 0.702 -12.685 -25.723 1.00 52.69 140 THR A C 1
ATOM 1039 O O . THR A 1 140 ? -0.044 -12.546 -26.688 1.00 52.69 140 THR A O 1
ATOM 1042 N N . ALA A 1 141 ? 0.291 -12.436 -24.481 1.00 50.34 141 ALA A N 1
ATOM 1043 C CA . ALA A 1 141 ? -1.059 -11.996 -24.174 1.00 50.34 141 ALA A CA 1
ATOM 1044 C C . ALA A 1 141 ? -1.027 -10.709 -23.345 1.00 50.34 141 ALA A C 1
ATOM 1046 O O . ALA A 1 141 ? -1.146 -10.728 -22.117 1.00 50.34 141 ALA A O 1
ATOM 1047 N N . GLU A 1 142 ? -0.964 -9.567 -24.033 1.00 48.28 142 GLU A N 1
ATOM 1048 C CA . GLU A 1 142 ? -1.713 -8.402 -23.562 1.00 48.28 142 GLU A CA 1
ATOM 1049 C C . GLU A 1 142 ? -3.142 -8.895 -23.249 1.00 48.28 142 GLU A C 1
ATOM 1051 O O . GLU A 1 142 ? -3.851 -9.399 -24.115 1.00 48.28 142 GLU A O 1
ATOM 1056 N N . GLY A 1 143 ? -3.503 -8.932 -21.961 1.00 53.88 143 GLY A N 1
ATOM 1057 C CA . GLY A 1 143 ? -4.766 -9.516 -21.483 1.00 53.88 143 GLY A CA 1
ATOM 1058 C C . GLY A 1 143 ? -4.703 -10.920 -20.852 1.00 53.88 143 GLY A C 1
ATOM 1059 O O . GLY A 1 143 ? -5.763 -11.532 -20.675 1.00 53.88 143 GLY A O 1
ATOM 1060 N N . SER A 1 144 ? -3.521 -11.441 -20.491 1.00 64.19 144 SER A N 1
ATOM 1061 C CA . SER A 1 144 ? -3.366 -12.757 -19.834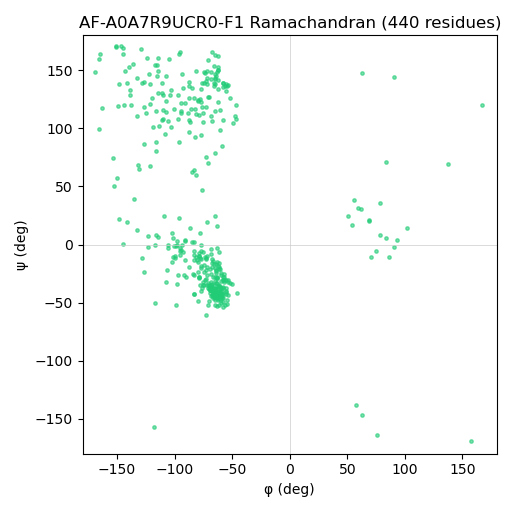 1.00 64.19 144 SER A CA 1
ATOM 1062 C C . SER A 1 144 ? -3.817 -12.830 -18.372 1.00 64.19 144 SER A C 1
ATOM 1064 O O . SER A 1 144 ? -3.951 -13.930 -17.840 1.00 64.19 144 SER A O 1
ATOM 1066 N N . THR A 1 145 ? -4.085 -11.699 -17.715 1.00 80.44 145 THR A N 1
ATOM 1067 C CA . THR A 1 145 ? -4.612 -11.701 -16.344 1.00 80.44 145 THR A CA 1
ATOM 1068 C C . THR A 1 145 ? -6.003 -12.327 -16.317 1.00 80.44 145 THR A C 1
ATOM 1070 O O . THR A 1 145 ? -6.824 -12.120 -17.223 1.00 80.44 145 THR A O 1
ATOM 1073 N N . ARG A 1 146 ? -6.311 -13.077 -15.253 1.00 89.19 146 ARG A N 1
ATOM 1074 C CA . ARG A 1 146 ? -7.654 -13.661 -15.068 1.00 89.19 146 ARG A CA 1
ATOM 1075 C C . ARG A 1 146 ? -8.723 -12.596 -14.803 1.00 89.19 146 ARG A C 1
ATOM 1077 O O . ARG A 1 146 ? -9.910 -12.857 -14.976 1.00 89.19 146 ARG A O 1
ATOM 1084 N N . TYR A 1 147 ? -8.283 -11.393 -14.452 1.00 93.06 147 TYR A N 1
ATOM 1085 C CA . TYR A 1 147 ? -9.113 -10.286 -14.013 1.00 93.06 147 TYR A CA 1
ATOM 1086 C C . TYR A 1 147 ? -8.915 -9.026 -14.848 1.00 93.06 147 TYR A C 1
ATOM 1088 O O . TYR A 1 147 ? -7.887 -8.865 -15.508 1.00 93.06 147 TYR A O 1
ATOM 1096 N N . ASP A 1 148 ? -9.896 -8.131 -14.776 1.00 93.25 148 ASP A N 1
ATOM 1097 C CA . ASP A 1 148 ? -9.775 -6.759 -15.258 1.00 93.25 148 ASP A CA 1
ATOM 1098 C C . ASP A 1 148 ? -9.206 -5.872 -14.141 1.00 93.25 148 ASP A C 1
ATOM 1100 O O . ASP A 1 148 ? -9.702 -5.892 -13.013 1.00 93.25 148 ASP A O 1
ATOM 1104 N N . TYR A 1 149 ? -8.128 -5.144 -14.423 1.00 95.50 149 TYR A N 1
ATOM 1105 C CA . TYR A 1 149 ? -7.413 -4.343 -13.430 1.00 95.50 149 TYR A CA 1
ATOM 1106 C C . TYR A 1 149 ? -7.725 -2.860 -13.603 1.00 95.50 149 TYR A C 1
ATOM 1108 O O . TYR A 1 149 ? -7.511 -2.291 -14.672 1.00 95.50 149 TYR A O 1
ATOM 1116 N N . GLU A 1 150 ? -8.117 -2.201 -12.516 1.00 97.38 150 GLU A N 1
ATOM 1117 C CA . GLU A 1 150 ? -8.230 -0.745 -12.455 1.00 97.38 150 GLU A CA 1
ATOM 1118 C C . GLU A 1 150 ? -7.232 -0.160 -11.449 1.00 97.38 150 GLU A C 1
ATOM 1120 O O . GLU A 1 150 ? -6.952 -0.750 -10.408 1.00 97.38 150 GLU A O 1
ATOM 1125 N N . TYR A 1 151 ? -6.702 1.025 -11.751 1.00 98.12 151 TYR A N 1
ATOM 1126 C CA . TYR A 1 151 ? -5.730 1.730 -10.912 1.00 98.12 151 TYR A CA 1
ATOM 1127 C C . TYR A 1 151 ? -6.390 2.965 -10.310 1.00 98.12 151 TYR A C 1
ATOM 1129 O O . TYR A 1 151 ? -6.773 3.878 -11.045 1.00 98.12 151 TYR A O 1
ATOM 1137 N N . ILE A 1 152 ? -6.530 3.009 -8.988 1.00 98.69 152 ILE A N 1
ATOM 1138 C CA . ILE A 1 152 ? -7.258 4.063 -8.277 1.00 98.69 152 ILE A CA 1
ATOM 1139 C C . ILE A 1 152 ? -6.315 4.776 -7.313 1.00 98.69 152 ILE A C 1
ATOM 1141 O O . ILE A 1 152 ? -5.669 4.155 -6.474 1.00 98.69 152 ILE A O 1
ATOM 1145 N N . ALA A 1 153 ? -6.238 6.096 -7.425 1.00 98.31 153 ALA A N 1
ATOM 1146 C CA . ALA A 1 153 ? -5.518 6.930 -6.476 1.00 98.31 153 ALA A CA 1
ATOM 1147 C C . ALA A 1 153 ? -6.540 7.657 -5.606 1.00 98.31 153 ALA A C 1
ATOM 1149 O O . ALA A 1 153 ? -7.212 8.574 -6.080 1.00 98.31 153 ALA A O 1
ATOM 1150 N N . ILE A 1 154 ? -6.670 7.232 -4.349 1.00 98.38 154 ILE A N 1
ATOM 1151 C CA . ILE A 1 154 ? -7.549 7.887 -3.382 1.00 98.38 154 ILE A CA 1
ATOM 1152 C C . ILE A 1 154 ? -6.804 9.073 -2.778 1.00 98.38 154 ILE A C 1
ATOM 1154 O O . ILE A 1 154 ? -5.697 8.927 -2.252 1.00 98.38 154 ILE A O 1
ATOM 1158 N N . THR A 1 155 ? -7.416 10.249 -2.843 1.00 96.88 155 THR A N 1
ATOM 1159 C CA . THR A 1 155 ? -6.876 11.494 -2.282 1.00 96.88 155 THR A CA 1
ATOM 1160 C C . THR A 1 155 ? -7.932 12.160 -1.402 1.00 96.88 155 THR A C 1
ATOM 1162 O O . THR A 1 155 ? -9.095 11.754 -1.416 1.00 96.88 155 THR A O 1
ATOM 1165 N N . ASN A 1 156 ? -7.551 13.171 -0.620 1.00 93.50 156 ASN A N 1
ATOM 1166 C CA . ASN A 1 156 ? -8.520 14.092 -0.025 1.00 93.50 156 ASN A CA 1
ATOM 1167 C C . ASN A 1 156 ? -8.336 15.502 -0.601 1.00 93.50 156 ASN A C 1
ATOM 1169 O O . ASN A 1 156 ? -7.281 15.822 -1.153 1.00 93.50 156 ASN A O 1
ATOM 1173 N N . ASP A 1 157 ? -9.369 16.334 -0.464 1.00 83.69 157 ASP A N 1
ATOM 1174 C CA . ASP A 1 157 ? -9.425 17.670 -1.076 1.00 83.69 157 ASP A CA 1
ATOM 1175 C C . ASP A 1 157 ? -8.317 18.623 -0.590 1.00 83.69 157 ASP A C 1
ATOM 1177 O O . ASP A 1 157 ? -8.011 19.608 -1.256 1.00 83.69 157 ASP A O 1
ATOM 1181 N N . GLU A 1 158 ? -7.700 18.334 0.557 1.00 84.12 158 GLU A N 1
ATOM 1182 C CA . GLU A 1 158 ? -6.685 19.183 1.190 1.00 84.12 158 GLU A CA 1
ATOM 1183 C C . GLU A 1 158 ? -5.245 18.681 0.975 1.00 84.12 158 GLU A C 1
ATOM 1185 O O . GLU A 1 158 ? -4.292 19.417 1.226 1.00 84.12 158 GLU A O 1
ATOM 1190 N N . ALA A 1 159 ? -5.059 17.432 0.536 1.00 80.56 159 ALA A N 1
ATOM 1191 C CA . ALA A 1 159 ? -3.752 16.776 0.504 1.00 80.56 159 ALA A CA 1
ATOM 1192 C C . ALA A 1 159 ? -2.924 17.130 -0.725 1.00 80.56 159 ALA A C 1
ATOM 1194 O O . ALA A 1 159 ? -1.705 17.271 -0.623 1.00 80.56 159 ALA A O 1
ATOM 1195 N N . VAL A 1 160 ? -3.557 17.170 -1.895 1.00 92.25 160 VAL A N 1
ATOM 1196 C CA . VAL A 1 160 ? -2.847 17.138 -3.176 1.00 92.25 160 VAL A CA 1
ATOM 1197 C C . VAL A 1 160 ? -3.152 18.368 -4.011 1.00 92.25 160 VAL A C 1
ATOM 1199 O O . VAL A 1 160 ? -4.295 18.812 -4.107 1.00 92.25 160 VAL A O 1
ATOM 1202 N N . SER A 1 161 ? -2.123 18.928 -4.641 1.00 94.69 161 SER A N 1
ATOM 1203 C CA . SER A 1 161 ? -2.316 20.027 -5.580 1.00 94.69 161 SER A CA 1
ATOM 1204 C C . SER A 1 161 ? -2.983 19.546 -6.876 1.00 94.69 161 SER A C 1
ATOM 1206 O O . SER A 1 161 ? -2.871 18.374 -7.252 1.00 94.69 161 SER A O 1
ATOM 1208 N N . PRO A 1 162 ? -3.609 20.457 -7.646 1.00 94.50 162 PRO A N 1
ATOM 1209 C CA . PRO A 1 162 ? -4.091 20.138 -8.989 1.00 94.50 162 PRO A CA 1
ATOM 1210 C C . PRO A 1 162 ? -3.007 19.546 -9.907 1.00 94.50 162 PRO A C 1
ATOM 1212 O O . PRO A 1 162 ? -3.312 18.695 -10.737 1.00 94.50 162 PRO A O 1
ATOM 1215 N N . ALA A 1 163 ? -1.741 19.952 -9.739 1.00 94.06 163 ALA A N 1
ATOM 1216 C CA . ALA A 1 163 ? -0.619 19.424 -10.515 1.00 94.06 163 ALA A CA 1
ATOM 1217 C C . ALA A 1 163 ? -0.305 17.958 -10.171 1.00 94.06 163 ALA A C 1
ATOM 1219 O O . ALA A 1 163 ? -0.027 17.161 -11.065 1.00 94.06 163 ALA A O 1
ATOM 1220 N N . MET A 1 164 ? -0.384 17.585 -8.889 1.00 94.75 164 MET A N 1
ATOM 1221 C CA . MET A 1 164 ? -0.243 16.192 -8.453 1.00 94.75 164 MET A CA 1
ATOM 1222 C C . MET A 1 164 ? -1.346 15.312 -9.053 1.00 94.75 164 MET A C 1
ATOM 1224 O O . MET A 1 164 ? -1.070 14.232 -9.572 1.00 94.75 164 MET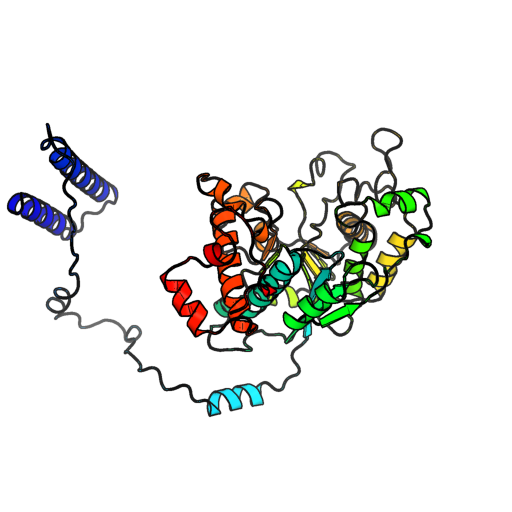 A O 1
ATOM 1228 N N . GLU A 1 165 ? -2.591 15.784 -9.050 1.00 95.44 165 GLU A N 1
ATOM 1229 C CA . GLU A 1 165 ? -3.694 15.038 -9.660 1.00 95.44 165 GLU A CA 1
ATOM 1230 C C . GLU A 1 165 ? -3.585 14.907 -11.174 1.00 95.44 165 GLU A C 1
ATOM 1232 O O . GLU A 1 165 ? -3.840 13.825 -11.704 1.00 95.44 165 GLU A O 1
ATOM 1237 N N . ASP A 1 166 ? -3.204 15.979 -11.870 1.00 95.38 166 ASP A N 1
ATOM 1238 C CA . ASP A 1 166 ? -2.922 15.914 -13.304 1.00 95.38 166 ASP A CA 1
ATOM 1239 C C . ASP A 1 166 ? -1.819 14.888 -13.587 1.00 95.38 166 ASP A C 1
ATOM 1241 O O . ASP A 1 166 ? -1.975 14.024 -14.451 1.00 95.38 166 ASP A O 1
ATOM 1245 N N . GLY A 1 167 ? -0.760 14.889 -12.772 1.00 94.81 167 GLY A N 1
ATOM 1246 C CA . GLY A 1 167 ? 0.291 13.880 -12.812 1.00 94.81 167 GLY A CA 1
ATOM 1247 C C . GLY A 1 167 ? -0.257 12.457 -12.692 1.00 94.81 167 GLY A C 1
ATOM 1248 O O . GLY A 1 167 ? 0.016 11.622 -13.551 1.00 94.81 167 GLY A O 1
ATOM 1249 N N . LEU A 1 168 ? -1.089 12.174 -11.687 1.00 96.25 168 LEU A N 1
ATOM 1250 C CA . LEU A 1 168 ? -1.716 10.857 -11.510 1.00 96.25 168 LEU A CA 1
ATOM 1251 C C . LEU A 1 168 ? -2.573 10.457 -12.724 1.00 96.25 168 LEU A C 1
ATOM 1253 O O . LEU A 1 168 ? -2.483 9.321 -13.195 1.00 96.25 168 LEU A O 1
ATOM 1257 N N . ARG A 1 169 ? -3.357 11.387 -13.283 1.00 96.12 169 ARG A N 1
ATOM 1258 C CA . ARG A 1 169 ? -4.181 11.135 -14.480 1.00 96.12 169 ARG A CA 1
ATOM 1259 C C . ARG A 1 169 ? -3.330 10.850 -15.715 1.00 96.12 169 ARG A C 1
ATOM 1261 O O . ARG A 1 169 ? -3.647 9.925 -16.465 1.00 96.12 169 ARG A O 1
ATOM 1268 N N . ARG A 1 170 ? -2.227 11.582 -15.909 1.00 94.12 170 ARG A N 1
ATOM 1269 C CA . ARG A 1 170 ? -1.242 11.325 -16.976 1.00 94.12 170 ARG A CA 1
ATOM 1270 C C . ARG A 1 170 ? -0.604 9.945 -16.832 1.00 94.12 170 ARG A C 1
ATOM 1272 O O . ARG A 1 170 ? -0.417 9.252 -17.827 1.00 94.12 170 ARG A O 1
ATOM 1279 N N . LEU A 1 171 ? -0.382 9.498 -15.597 1.00 95.06 171 LEU A N 1
ATOM 1280 C CA . LEU A 1 171 ? 0.062 8.141 -15.265 1.00 95.06 171 LEU A CA 1
ATOM 1281 C C . LEU A 1 171 ? -1.070 7.092 -15.330 1.00 95.06 171 LEU A C 1
ATOM 1283 O O . LEU A 1 171 ? -0.869 5.953 -14.914 1.00 95.06 171 LEU A O 1
ATOM 1287 N N . ARG A 1 172 ? -2.249 7.450 -15.862 1.00 96.44 172 ARG A N 1
ATOM 1288 C CA . ARG A 1 172 ? -3.432 6.587 -16.045 1.00 96.44 172 ARG A CA 1
ATOM 1289 C C . ARG A 1 172 ? -4.026 6.033 -14.744 1.00 96.44 172 ARG A C 1
ATOM 1291 O O . ARG A 1 172 ? -4.628 4.962 -14.754 1.00 96.44 172 ARG A O 1
ATOM 1298 N N . TRP A 1 173 ? -3.903 6.774 -13.647 1.00 98.00 173 TRP A N 1
ATOM 1299 C CA . TRP A 1 173 ? -4.646 6.510 -12.417 1.00 98.00 173 TRP A CA 1
ATOM 1300 C C . TRP A 1 173 ? -6.008 7.211 -12.448 1.00 98.00 173 TRP A C 1
ATOM 1302 O O . TRP A 1 173 ? -6.120 8.391 -12.797 1.00 98.00 173 TRP A O 1
ATOM 1312 N N . LYS A 1 174 ? -7.058 6.502 -12.029 1.00 98.19 174 LYS A N 1
ATOM 1313 C CA . LYS A 1 174 ? -8.357 7.092 -11.698 1.00 98.19 174 LYS A CA 1
ATOM 1314 C C . LYS A 1 174 ? -8.222 7.792 -10.348 1.00 98.19 174 LY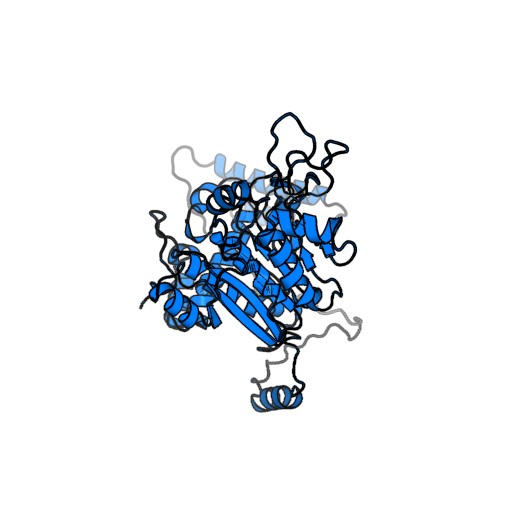S A C 1
ATOM 1316 O O . LYS A 1 174 ? -8.140 7.141 -9.312 1.00 98.19 174 LYS A O 1
ATOM 1321 N N . VAL A 1 175 ? -8.173 9.119 -10.364 1.00 97.81 175 VAL A N 1
ATOM 1322 C CA . VAL A 1 175 ? -8.145 9.916 -9.130 1.00 97.81 175 VAL A CA 1
ATOM 1323 C C . VAL A 1 175 ? -9.546 9.941 -8.522 1.00 97.81 175 VAL A C 1
ATOM 1325 O O . VAL A 1 175 ? -10.480 10.436 -9.159 1.00 97.81 175 VAL A O 1
ATOM 1328 N N . ASP A 1 176 ? -9.670 9.412 -7.307 1.00 97.81 176 ASP A N 1
ATOM 1329 C CA . ASP A 1 176 ? -10.896 9.354 -6.513 1.00 97.81 176 ASP A CA 1
ATOM 1330 C C . ASP A 1 176 ? -10.743 10.238 -5.264 1.00 97.81 176 ASP A C 1
ATOM 1332 O O . ASP A 1 176 ? -10.066 9.876 -4.299 1.00 97.81 176 ASP A O 1
ATOM 1336 N N . ARG A 1 177 ? -11.341 11.432 -5.299 1.00 97.25 177 ARG A N 1
ATOM 1337 C CA . ARG A 1 177 ? -11.323 12.368 -4.168 1.00 97.25 177 ARG A CA 1
ATOM 1338 C C . ARG A 1 177 ? -12.355 11.947 -3.136 1.00 97.25 177 ARG A C 1
ATOM 1340 O O . ARG A 1 177 ? -13.543 11.852 -3.444 1.00 97.25 177 ARG A O 1
ATOM 1347 N N . ARG A 1 178 ? -11.913 11.748 -1.897 1.00 97.06 178 ARG A N 1
ATOM 1348 C CA . ARG A 1 178 ? -12.775 11.364 -0.781 1.00 97.06 178 ARG A CA 1
ATOM 1349 C C . ARG A 1 178 ? -12.493 12.222 0.455 1.00 97.06 178 ARG A C 1
ATOM 1351 O O . ARG A 1 178 ? -11.333 12.519 0.747 1.00 97.06 178 ARG A O 1
ATOM 1358 N N . PRO A 1 179 ? -13.522 12.577 1.243 1.00 97.12 179 PRO A N 1
ATOM 1359 C CA . PRO A 1 179 ? -13.298 13.138 2.571 1.00 97.12 179 PRO A CA 1
ATOM 1360 C C . PRO A 1 179 ? -12.695 12.072 3.493 1.00 97.12 179 PRO A C 1
ATOM 1362 O O . PRO A 1 179 ? -12.769 10.878 3.202 1.00 97.12 179 PRO A O 1
ATOM 1365 N N . LEU A 1 180 ? -12.154 12.464 4.649 1.00 97.00 180 LEU A N 1
ATOM 1366 C CA . LEU A 1 180 ? -11.810 11.481 5.684 1.00 97.00 180 LEU A CA 1
ATOM 1367 C C . LEU A 1 180 ? -13.058 10.652 6.053 1.00 97.00 180 LEU A C 1
ATOM 1369 O O . LEU A 1 180 ? -14.116 11.253 6.248 1.00 97.00 180 LEU A O 1
ATOM 1373 N N . PRO A 1 181 ? -12.958 9.314 6.209 1.00 97.56 181 PRO A N 1
ATOM 1374 C CA . PRO A 1 181 ? -14.098 8.495 6.644 1.00 97.56 181 PRO A CA 1
ATOM 1375 C C . PRO A 1 181 ? -14.694 8.960 7.977 1.00 97.56 181 PRO A C 1
ATOM 1377 O O . PRO A 1 181 ? -15.891 8.830 8.222 1.00 97.56 181 PRO A O 1
ATOM 1380 N N . VAL A 1 182 ? -13.836 9.522 8.832 1.00 97.81 182 VAL A N 1
ATOM 1381 C CA . VAL A 1 182 ? -14.204 10.224 10.056 1.00 97.81 182 VAL A CA 1
ATOM 1382 C C . VAL A 1 182 ? -13.426 11.538 10.077 1.00 97.81 182 VAL A C 1
ATOM 1384 O O . VAL A 1 182 ? -12.199 11.512 10.216 1.00 97.81 182 VAL A O 1
ATOM 1387 N N . PRO A 1 183 ? -14.091 12.693 9.911 1.00 97.06 183 PRO A N 1
ATOM 1388 C CA . PRO A 1 183 ? -13.462 13.984 10.154 1.00 97.06 183 PRO A CA 1
ATOM 1389 C C . PRO A 1 183 ? -12.862 14.020 11.561 1.00 97.06 183 PRO A C 1
ATOM 1391 O O . PRO A 1 183 ? -13.502 13.587 12.512 1.00 97.06 183 PRO A O 1
ATOM 1394 N N . VAL A 1 184 ? -11.649 14.558 11.726 1.00 96.69 184 VAL A N 1
ATOM 1395 C CA . VAL A 1 184 ? -10.955 14.506 13.031 1.00 96.69 184 VAL A CA 1
ATOM 1396 C C . VAL A 1 184 ? -11.773 15.162 14.148 1.00 96.69 184 VAL A C 1
ATOM 1398 O O . VAL A 1 184 ? -11.829 14.647 15.259 1.00 96.69 184 VAL A O 1
ATOM 1401 N N . LYS A 1 185 ? -12.488 16.245 13.831 1.00 97.31 185 LYS A N 1
ATOM 1402 C CA . LYS A 1 185 ? -13.403 16.935 14.755 1.00 97.31 185 LYS A CA 1
ATOM 1403 C C . LYS A 1 185 ? -14.571 16.069 15.262 1.00 97.31 185 LYS A C 1
ATOM 1405 O O . LYS A 1 185 ? -15.144 16.398 16.292 1.00 97.31 185 LYS A O 1
ATOM 1410 N N . ASP A 1 186 ? -14.910 14.997 14.544 1.00 98.19 186 ASP A N 1
ATOM 1411 C CA . ASP A 1 186 ? -16.010 14.084 14.874 1.00 98.19 186 ASP A CA 1
ATOM 1412 C C . ASP A 1 186 ? -15.528 12.883 15.711 1.00 98.19 186 ASP A C 1
ATOM 1414 O O . ASP A 1 186 ? -16.330 12.023 16.063 1.00 98.19 186 ASP A O 1
ATOM 1418 N N . ILE A 1 187 ? -14.227 12.799 16.017 1.00 98.31 187 ILE A N 1
ATOM 1419 C CA . ILE A 1 187 ? -13.681 11.815 16.957 1.00 98.31 187 ILE A CA 1
ATOM 1420 C C . ILE A 1 187 ? -14.116 12.183 18.381 1.00 98.31 187 ILE A C 1
ATOM 1422 O O . ILE A 1 187 ? -13.898 13.308 18.829 1.00 98.31 187 ILE A O 1
ATOM 1426 N N . GLU A 1 188 ? -14.717 11.224 19.082 1.00 98.12 188 GLU A N 1
ATOM 1427 C CA . GLU A 1 188 ? -15.368 11.407 20.383 1.00 98.12 188 GLU A CA 1
ATOM 1428 C C . GLU A 1 188 ? -14.372 11.530 21.542 1.00 98.12 188 GLU A C 1
ATOM 1430 O O . GLU A 1 188 ? -14.596 12.321 22.458 1.00 98.12 188 GLU A O 1
ATOM 1435 N N . ASP A 1 189 ? -13.268 10.775 21.513 1.00 96.75 189 ASP A N 1
ATOM 1436 C CA . ASP A 1 189 ? -12.200 10.898 22.509 1.00 96.75 189 ASP A CA 1
ATOM 1437 C C . ASP A 1 189 ? -11.312 12.122 22.192 1.00 96.75 189 ASP A C 1
ATOM 1439 O O . ASP A 1 189 ? -10.551 12.095 21.216 1.00 96.75 189 ASP A O 1
ATOM 1443 N N . PRO A 1 190 ? -11.342 13.188 23.019 1.00 95.75 190 PRO A N 1
ATOM 1444 C CA . PRO A 1 190 ? -10.577 14.407 22.760 1.00 95.75 190 PRO A CA 1
ATOM 1445 C C . PRO A 1 190 ? -9.059 14.191 22.851 1.00 95.75 190 PRO A C 1
ATOM 1447 O O . PRO A 1 190 ? -8.296 14.891 22.187 1.00 95.75 190 PRO A O 1
ATOM 1450 N N . ILE A 1 191 ? -8.601 13.218 23.646 1.00 93.62 191 ILE A N 1
ATOM 1451 C CA . ILE A 1 191 ? -7.176 12.892 23.757 1.00 93.62 191 ILE A CA 1
ATOM 1452 C C . ILE A 1 191 ? -6.727 12.247 22.447 1.00 93.62 191 ILE A C 1
ATOM 1454 O O . ILE A 1 191 ? -5.724 12.654 21.858 1.00 93.62 191 ILE A O 1
ATOM 1458 N N . TYR A 1 192 ? -7.477 11.262 21.949 1.00 95.62 192 TYR A N 1
ATOM 1459 C CA . TYR A 1 192 ? -7.142 10.622 20.678 1.00 95.62 192 TYR A CA 1
ATOM 1460 C C . TYR A 1 192 ? -7.276 11.570 19.483 1.00 95.62 192 TYR A C 1
ATOM 1462 O O . TYR A 1 192 ? -6.404 11.570 18.609 1.00 95.62 192 TYR A O 1
ATOM 1470 N N . GLN A 1 193 ? -8.291 12.432 19.483 1.00 95.94 193 GLN A N 1
ATOM 1471 C CA . GLN A 1 193 ? -8.453 13.504 18.505 1.00 95.94 193 GLN A CA 1
ATOM 1472 C C . GLN A 1 193 ? -7.203 14.398 18.407 1.00 95.94 193 GLN A C 1
ATOM 1474 O O . GLN A 1 193 ? -6.752 14.700 17.303 1.00 95.94 193 GLN A O 1
ATOM 1479 N N . GLU A 1 194 ? -6.584 14.788 19.526 1.00 94.19 194 GLU A N 1
ATOM 1480 C CA . GLU A 1 194 ? -5.338 15.569 19.494 1.00 94.19 194 GLU A CA 1
ATOM 1481 C C . GLU A 1 194 ? -4.152 14.737 18.965 1.00 94.19 194 GLU A C 1
ATOM 1483 O O . GLU A 1 194 ? -3.304 15.221 18.204 1.00 94.19 194 GLU A O 1
ATOM 1488 N N . MET A 1 195 ? -4.088 13.459 19.346 1.00 92.62 195 MET A N 1
ATOM 1489 C CA . MET A 1 195 ? -2.980 12.571 18.994 1.00 92.62 195 MET A CA 1
ATOM 1490 C C . MET A 1 195 ? -2.950 12.176 17.518 1.00 92.62 195 MET A C 1
ATOM 1492 O O . MET A 1 195 ? -1.862 12.036 16.946 1.00 92.62 195 MET A O 1
ATOM 1496 N N . VAL A 1 196 ? -4.112 11.956 16.901 1.00 94.56 196 VAL A N 1
ATOM 1497 C CA . VAL A 1 196 ? -4.210 11.349 15.566 1.00 94.56 196 VAL A CA 1
ATOM 1498 C C . VAL A 1 196 ? -3.558 12.209 14.483 1.00 94.56 196 VAL A C 1
ATOM 1500 O O . VAL A 1 196 ? -2.984 11.676 13.537 1.00 94.56 196 VAL A O 1
ATOM 1503 N N . HIS A 1 197 ? -3.529 13.533 14.651 1.00 89.75 197 HIS A N 1
ATOM 1504 C CA . HIS A 1 197 ? -2.844 14.446 13.731 1.00 89.75 197 HIS A CA 1
ATOM 1505 C C . HIS A 1 197 ? -1.339 14.174 13.611 1.00 89.75 197 HIS A C 1
ATOM 1507 O O . HIS A 1 197 ? -0.750 14.396 12.556 1.00 89.75 197 HIS A O 1
ATOM 1513 N N . LYS A 1 198 ? -0.714 13.683 14.686 1.00 89.06 198 LYS A N 1
ATOM 1514 C CA . LYS A 1 198 ? 0.732 13.418 14.770 1.00 89.06 198 LYS A CA 1
ATOM 1515 C C . LYS A 1 198 ? 1.061 11.931 14.600 1.00 89.06 198 LYS A C 1
ATOM 1517 O O . LYS A 1 198 ? 2.202 11.524 14.813 1.00 89.06 198 LYS A O 1
ATOM 1522 N N . ALA A 1 199 ? 0.069 11.101 14.284 1.00 87.88 199 ALA A N 1
ATOM 1523 C CA . ALA A 1 199 ? 0.240 9.659 14.203 1.00 87.88 199 ALA A CA 1
ATOM 1524 C C . ALA A 1 199 ? 0.920 9.231 12.890 1.00 87.88 199 ALA A C 1
ATOM 1526 O O . ALA A 1 199 ? 0.439 9.515 11.795 1.00 87.88 199 ALA A O 1
ATOM 1527 N N . GLY A 1 200 ? 2.019 8.481 12.994 1.00 84.56 200 GLY A N 1
ATOM 1528 C CA . GLY A 1 200 ? 2.680 7.879 11.832 1.00 84.56 200 GLY A CA 1
ATOM 1529 C C . GLY A 1 200 ? 3.220 8.907 10.828 1.00 84.56 200 GLY A C 1
ATOM 1530 O O . GLY A 1 200 ? 3.682 9.980 11.205 1.00 84.56 200 GLY A O 1
ATOM 1531 N N . CYS A 1 201 ? 3.199 8.563 9.535 1.00 84.56 201 CYS A N 1
ATOM 1532 C CA . CYS A 1 201 ? 3.683 9.447 8.464 1.00 84.56 201 CYS A CA 1
ATOM 1533 C C . CYS A 1 201 ? 2.693 10.544 8.061 1.00 84.56 201 CYS A C 1
ATOM 1535 O O . CYS A 1 201 ? 3.096 11.530 7.435 1.00 84.56 201 CYS A O 1
ATOM 1537 N N . CYS A 1 202 ? 1.409 10.294 8.320 1.00 90.50 202 CYS A N 1
ATOM 1538 C CA . CYS A 1 202 ? 0.313 10.842 7.531 1.00 90.50 202 CYS A CA 1
ATOM 1539 C C . CYS A 1 202 ? -0.928 11.181 8.385 1.00 90.50 202 CYS A C 1
ATOM 1541 O O . CYS A 1 202 ? -1.926 11.675 7.863 1.00 90.50 202 CYS A O 1
ATOM 1543 N N . GLY A 1 203 ? -0.873 10.953 9.702 1.00 93.69 203 GLY A N 1
ATOM 1544 C CA . GLY A 1 203 ? -1.934 11.294 10.646 1.00 93.69 203 GLY A CA 1
ATOM 1545 C C . GLY A 1 203 ? -3.274 10.643 10.304 1.00 93.69 203 GLY A C 1
ATOM 1546 O O . GLY A 1 203 ? -3.334 9.489 9.879 1.00 93.69 203 GLY A O 1
ATOM 1547 N N . ALA A 1 204 ? -4.356 11.409 10.443 1.00 95.50 204 ALA A N 1
ATOM 1548 C CA . ALA A 1 204 ? -5.708 10.960 10.111 1.00 95.50 204 ALA A CA 1
ATOM 1549 C C . ALA A 1 204 ? -5.914 10.655 8.616 1.00 95.50 204 ALA A C 1
ATOM 1551 O O . ALA A 1 204 ? -6.794 9.866 8.281 1.00 95.50 204 ALA A O 1
ATOM 1552 N N . ALA A 1 205 ? -5.100 11.223 7.716 1.00 95.81 205 ALA A N 1
ATOM 1553 C CA . ALA A 1 205 ? -5.195 10.936 6.281 1.00 95.81 205 ALA A CA 1
ATOM 1554 C C . ALA A 1 205 ? -4.867 9.472 5.955 1.00 95.81 205 ALA A C 1
ATOM 1556 O O . ALA A 1 205 ? -5.315 8.948 4.938 1.00 95.81 205 ALA A O 1
ATOM 1557 N N . GLU A 1 206 ? -4.172 8.774 6.856 1.00 95.81 206 GLU A N 1
ATOM 1558 C CA . GLU A 1 206 ? -3.960 7.334 6.754 1.00 95.81 206 GLU A CA 1
ATOM 1559 C C . GLU A 1 206 ? -5.291 6.549 6.739 1.00 95.81 206 GLU A C 1
ATOM 1561 O O . GLU A 1 206 ? -5.377 5.480 6.137 1.00 95.81 206 GLU A O 1
ATOM 1566 N N . PHE A 1 207 ? -6.366 7.088 7.329 1.00 97.62 207 PHE A N 1
ATOM 1567 C CA . PHE A 1 207 ? -7.687 6.453 7.309 1.00 97.62 207 PHE A CA 1
ATOM 1568 C C . PHE A 1 207 ? -8.384 6.494 5.953 1.00 97.62 207 PHE A C 1
ATOM 1570 O O . PHE A 1 207 ? -9.343 5.754 5.765 1.00 97.62 207 PHE A O 1
ATOM 1577 N N . LEU A 1 208 ? -7.889 7.244 4.963 1.00 98.00 208 LEU A N 1
ATOM 1578 C CA . LEU A 1 208 ? -8.378 7.111 3.584 1.00 98.00 208 LEU A CA 1
ATOM 1579 C C . LEU A 1 208 ? -8.230 5.672 3.062 1.00 98.00 208 LEU A C 1
ATOM 1581 O O . LEU A 1 208 ? -9.026 5.232 2.237 1.00 98.00 208 LEU A O 1
ATOM 1585 N N . LYS A 1 209 ? -7.281 4.898 3.606 1.00 98.50 209 LYS A N 1
ATOM 1586 C CA . LYS A 1 209 ? -7.109 3.472 3.301 1.00 98.50 209 LYS A CA 1
ATOM 1587 C C . LYS A 1 209 ? -8.340 2.622 3.658 1.00 98.50 209 LYS A C 1
ATOM 1589 O O . LYS A 1 209 ? -8.531 1.561 3.070 1.00 98.50 209 LYS A O 1
ATOM 1594 N N . LEU A 1 210 ? -9.219 3.091 4.555 1.00 98.62 210 LEU A N 1
ATOM 1595 C CA . LEU A 1 210 ? -10.478 2.404 4.868 1.00 98.62 210 LEU A CA 1
ATOM 1596 C C . LEU A 1 210 ? -11.415 2.324 3.657 1.00 98.62 210 LEU A C 1
ATOM 1598 O O . LEU A 1 210 ? -12.162 1.356 3.553 1.00 98.62 210 LEU A O 1
ATOM 1602 N N . TYR A 1 211 ? -11.353 3.269 2.710 1.00 98.75 211 TYR A N 1
ATOM 1603 C CA . TYR A 1 211 ? -12.209 3.236 1.518 1.00 98.75 211 TYR A CA 1
ATOM 1604 C C . TYR A 1 211 ? -12.000 2.003 0.640 1.00 98.75 211 TYR A C 1
ATOM 1606 O O . TYR A 1 211 ? -12.902 1.679 -0.123 1.00 98.75 211 TYR A O 1
ATOM 1614 N N . ALA A 1 212 ? -10.907 1.247 0.799 1.00 98.69 212 ALA A N 1
ATOM 1615 C CA . ALA A 1 212 ? -10.775 -0.068 0.171 1.00 98.69 212 ALA A CA 1
ATOM 1616 C C . ALA A 1 212 ? -11.961 -1.002 0.486 1.00 98.69 212 ALA A C 1
ATOM 1618 O O . ALA A 1 212 ? -12.349 -1.811 -0.351 1.00 98.69 212 ALA A O 1
ATOM 1619 N N . PHE A 1 213 ? -12.585 -0.862 1.659 1.00 98.81 213 PHE A N 1
ATOM 1620 C CA . PHE A 1 213 ? -13.785 -1.617 2.018 1.00 98.81 213 PHE A CA 1
ATOM 1621 C C . PHE A 1 213 ? -15.069 -1.081 1.362 1.00 98.81 213 PHE A C 1
ATOM 1623 O O . PHE A 1 213 ? -16.037 -1.825 1.252 1.00 98.81 213 PHE A O 1
ATOM 1630 N N . ALA A 1 214 ? -15.095 0.172 0.907 1.00 98.69 214 ALA A N 1
ATOM 1631 C CA . ALA A 1 214 ? -16.273 0.818 0.321 1.00 98.69 214 ALA A CA 1
ATOM 1632 C C . ALA A 1 214 ? -16.324 0.749 -1.220 1.00 98.69 214 ALA A C 1
ATOM 1634 O O . ALA A 1 214 ? -17.291 1.207 -1.824 1.00 98.69 214 ALA A O 1
ATOM 1635 N N . LEU A 1 215 ? -15.302 0.183 -1.866 1.00 98.44 215 LEU A N 1
ATOM 1636 C CA . LEU A 1 215 ? -15.235 -0.007 -3.320 1.00 98.44 215 LEU A CA 1
ATOM 1637 C C . LEU A 1 215 ? -15.978 -1.292 -3.739 1.00 98.44 215 LEU A C 1
ATOM 1639 O O . LEU A 1 215 ? -15.372 -2.271 -4.170 1.00 98.44 215 LEU A O 1
ATOM 1643 N N . LEU A 1 216 ? -17.295 -1.315 -3.521 1.00 98.50 216 LEU A N 1
ATOM 1644 C CA . LEU A 1 216 ? -18.146 -2.513 -3.610 1.00 98.50 216 LEU A CA 1
ATOM 1645 C C . LEU A 1 216 ? -18.284 -3.098 -5.025 1.00 98.50 216 LEU A C 1
ATOM 1647 O O . LEU A 1 216 ? -18.752 -4.223 -5.175 1.00 98.50 216 LEU A O 1
ATOM 1651 N N . GLU A 1 217 ? -17.895 -2.356 -6.060 1.00 98.12 217 GLU A N 1
ATOM 1652 C CA . GLU A 1 217 ? -17.928 -2.800 -7.454 1.00 98.12 217 GLU A CA 1
ATOM 1653 C C . GLU A 1 217 ? -16.756 -3.720 -7.848 1.00 98.12 217 GLU A C 1
ATOM 1655 O O . GLU A 1 217 ? -16.754 -4.272 -8.951 1.00 98.12 217 GLU A O 1
ATOM 1660 N N . TYR A 1 218 ? -15.771 -3.909 -6.962 1.00 98.50 218 TYR A N 1
ATOM 1661 C CA . TYR A 1 218 ? -14.600 -4.754 -7.204 1.00 98.50 218 TYR A CA 1
ATOM 1662 C C . TYR A 1 218 ? -14.667 -6.054 -6.396 1.00 98.50 218 TYR A C 1
ATOM 1664 O O . TYR A 1 218 ? -15.087 -6.074 -5.239 1.00 98.50 218 TYR A O 1
ATOM 1672 N N . LYS A 1 219 ? -14.171 -7.156 -6.973 1.00 98.06 219 LYS A N 1
ATOM 1673 C CA . LYS A 1 219 ? -14.034 -8.444 -6.268 1.00 98.06 219 LYS A CA 1
ATOM 1674 C C . LYS A 1 219 ? -13.022 -8.332 -5.125 1.00 98.06 219 LYS A C 1
ATOM 1676 O O . LYS A 1 219 ? -13.248 -8.823 -4.012 1.00 98.06 219 LYS A O 1
ATOM 1681 N N . ARG A 1 220 ? -11.875 -7.707 -5.414 1.00 98.56 220 ARG A N 1
ATOM 1682 C CA . ARG A 1 220 ? -10.792 -7.432 -4.460 1.00 98.56 220 ARG A CA 1
ATOM 1683 C C . ARG A 1 220 ? -10.207 -6.046 -4.701 1.00 98.56 220 ARG A C 1
ATOM 1685 O O . ARG A 1 220 ? -10.195 -5.546 -5.825 1.00 98.56 220 ARG A O 1
ATOM 1692 N N . VAL A 1 221 ? -9.671 -5.475 -3.632 1.00 98.81 221 VAL A N 1
ATOM 1693 C CA . VAL A 1 221 ? -8.912 -4.229 -3.637 1.00 98.81 221 VAL A CA 1
ATOM 1694 C C . VAL A 1 221 ? -7.523 -4.508 -3.076 1.00 98.81 221 VAL A C 1
ATOM 1696 O O . VAL A 1 221 ? -7.398 -4.957 -1.940 1.00 98.81 221 VAL A O 1
ATOM 1699 N N . VAL A 1 222 ? -6.481 -4.246 -3.854 1.00 98.75 222 VAL A N 1
ATOM 1700 C CA . VAL A 1 222 ? -5.082 -4.348 -3.431 1.00 98.75 222 VAL A CA 1
ATOM 1701 C C . VAL A 1 222 ? -4.611 -2.961 -3.031 1.00 98.75 222 VAL A C 1
ATOM 1703 O O . VAL A 1 222 ? -4.432 -2.098 -3.886 1.00 98.75 222 VAL A O 1
ATOM 1706 N N . LEU A 1 223 ? -4.435 -2.733 -1.736 1.00 98.75 223 LEU A N 1
ATOM 1707 C CA . LEU A 1 223 ? -3.942 -1.470 -1.212 1.00 98.75 223 LEU A CA 1
ATOM 1708 C C . LEU A 1 223 ? -2.424 -1.516 -1.103 1.00 98.75 223 LEU A C 1
ATOM 1710 O O . LEU A 1 223 ? -1.890 -2.369 -0.394 1.00 98.75 223 LEU A O 1
ATOM 1714 N N . LEU A 1 224 ? -1.752 -0.589 -1.783 1.00 98.50 224 LEU A N 1
ATOM 1715 C CA . LEU A 1 224 ? -0.297 -0.498 -1.834 1.00 98.50 224 LEU A CA 1
ATOM 1716 C C . LEU A 1 224 ? 0.162 0.915 -1.471 1.00 98.50 224 LEU A C 1
ATOM 1718 O O . LEU A 1 224 ? -0.415 1.905 -1.928 1.00 98.50 224 LEU A O 1
ATOM 1722 N N . ASP A 1 225 ? 1.235 1.028 -0.692 1.00 97.25 225 ASP A N 1
ATOM 1723 C CA . ASP A 1 225 ? 1.956 2.297 -0.607 1.00 97.25 225 ASP A CA 1
ATOM 1724 C C . ASP A 1 225 ? 2.718 2.553 -1.920 1.00 97.25 225 ASP A C 1
ATOM 1726 O O . ASP A 1 225 ? 3.183 1.627 -2.586 1.00 97.25 225 ASP A O 1
ATOM 1730 N N . MET A 1 226 ? 2.900 3.824 -2.291 1.00 96.12 226 MET A N 1
ATOM 1731 C CA . MET A 1 226 ? 3.596 4.203 -3.537 1.00 96.12 226 MET A CA 1
ATOM 1732 C C . MET A 1 226 ? 5.102 3.897 -3.533 1.00 96.12 226 MET A C 1
ATOM 1734 O O . MET A 1 226 ? 5.768 4.051 -4.553 1.00 96.12 226 MET A O 1
ATOM 1738 N N . ASP A 1 227 ? 5.666 3.500 -2.394 1.00 96.25 227 ASP A N 1
ATOM 1739 C CA . ASP A 1 227 ? 7.009 2.930 -2.279 1.00 96.25 227 ASP A CA 1
ATOM 1740 C C . ASP A 1 227 ? 7.001 1.393 -2.273 1.00 96.25 227 ASP A C 1
ATOM 1742 O O . ASP A 1 227 ? 7.965 0.781 -1.814 1.00 96.25 227 ASP A O 1
ATOM 1746 N N . SER A 1 228 ? 5.955 0.772 -2.820 1.00 97.81 228 SER A N 1
ATOM 1747 C CA . SER A 1 228 ? 5.903 -0.663 -3.120 1.00 97.81 228 SER A CA 1
ATOM 1748 C C . SER A 1 228 ? 6.271 -0.959 -4.576 1.00 97.81 228 SER A C 1
ATOM 1750 O O . SER A 1 228 ? 6.265 -0.069 -5.433 1.00 97.81 228 SER A O 1
ATOM 1752 N N . PHE A 1 229 ? 6.583 -2.218 -4.874 1.00 97.94 229 PHE A N 1
ATOM 1753 C CA . PHE A 1 229 ? 6.860 -2.687 -6.227 1.00 97.94 229 PHE A CA 1
ATOM 1754 C C . PHE A 1 229 ? 6.454 -4.148 -6.410 1.00 97.94 229 PHE A C 1
ATOM 1756 O O . PHE A 1 229 ? 6.993 -5.047 -5.762 1.00 97.94 229 PHE A O 1
ATOM 1763 N N . VAL A 1 230 ? 5.522 -4.377 -7.339 1.00 98.00 230 VAL A N 1
ATOM 1764 C CA . VAL A 1 230 ? 5.017 -5.712 -7.668 1.00 98.00 230 VAL A CA 1
ATOM 1765 C C . VAL A 1 230 ? 5.979 -6.401 -8.632 1.00 98.00 230 VAL A C 1
ATOM 1767 O O . VAL A 1 230 ? 6.196 -5.960 -9.757 1.00 98.00 230 VAL A O 1
ATOM 1770 N N . MET A 1 231 ? 6.564 -7.498 -8.176 1.00 95.69 231 MET A N 1
ATOM 1771 C CA . MET A 1 231 ? 7.572 -8.268 -8.897 1.00 95.69 231 MET A CA 1
ATOM 1772 C C . MET A 1 231 ? 7.008 -9.471 -9.646 1.00 95.69 231 MET A C 1
ATOM 1774 O O . MET A 1 231 ? 7.597 -9.890 -10.640 1.00 95.69 231 MET A O 1
ATOM 1778 N N . GLY A 1 232 ? 5.878 -10.009 -9.192 1.00 94.56 232 GLY A N 1
ATOM 1779 C CA . GLY A 1 232 ? 5.246 -11.179 -9.790 1.00 94.56 232 GLY A CA 1
ATOM 1780 C C . GLY A 1 232 ? 3.736 -11.170 -9.597 1.00 94.56 232 GLY A C 1
ATOM 1781 O O . GLY A 1 232 ? 3.200 -10.329 -8.874 1.00 94.56 232 GLY A O 1
ATOM 1782 N N . CYS A 1 233 ? 3.048 -12.097 -10.261 1.00 95.19 233 CYS A N 1
ATOM 1783 C CA . CYS A 1 233 ? 1.595 -12.074 -10.329 1.00 95.19 233 CYS A CA 1
ATOM 1784 C C . CYS A 1 233 ? 0.940 -12.222 -8.951 1.00 95.19 233 CYS A C 1
ATOM 1786 O O . CYS A 1 233 ? 1.298 -13.105 -8.169 1.00 95.19 233 CYS A O 1
ATOM 1788 N N . LEU A 1 234 ? -0.057 -11.375 -8.683 1.00 96.88 234 LEU A N 1
ATOM 1789 C CA . LEU A 1 234 ? -0.857 -11.409 -7.454 1.00 96.88 234 LEU A CA 1
ATOM 1790 C C . LEU A 1 234 ? -2.223 -12.085 -7.646 1.00 96.88 234 LEU A C 1
ATOM 1792 O O . LEU A 1 234 ? -2.948 -12.254 -6.669 1.00 96.88 234 LEU A O 1
ATOM 1796 N N . ASP A 1 235 ? -2.550 -12.535 -8.864 1.00 95.88 235 ASP A N 1
ATOM 1797 C CA . ASP A 1 235 ? -3.801 -13.236 -9.189 1.00 95.88 235 ASP A CA 1
ATOM 1798 C C . ASP A 1 235 ? -4.194 -14.336 -8.194 1.00 95.88 235 ASP A C 1
ATOM 1800 O O . ASP A 1 235 ? -5.386 -14.434 -7.890 1.00 95.88 235 ASP A O 1
ATOM 1804 N N . PRO A 1 236 ? -3.270 -15.186 -7.693 1.00 95.69 236 PRO A N 1
ATOM 1805 C CA . PRO A 1 236 ? -3.638 -16.241 -6.752 1.00 95.69 236 PRO A CA 1
ATOM 1806 C C . PRO A 1 236 ? -4.269 -15.718 -5.454 1.00 95.69 236 PRO A C 1
ATOM 1808 O O . PRO A 1 236 ? -5.041 -16.431 -4.819 1.00 95.69 236 PRO A O 1
ATOM 1811 N N . LEU A 1 237 ? -3.982 -14.471 -5.064 1.00 97.75 237 LEU A N 1
ATOM 1812 C CA . LEU A 1 237 ? -4.536 -13.858 -3.856 1.00 97.75 237 LEU A CA 1
ATOM 1813 C C . LEU A 1 237 ? -6.019 -13.497 -4.004 1.00 97.75 237 LEU A C 1
ATOM 1815 O O . LEU A 1 237 ? -6.726 -13.354 -3.006 1.00 97.75 237 LEU A O 1
ATOM 1819 N N . PHE A 1 238 ? -6.513 -13.330 -5.232 1.00 97.75 238 PHE A N 1
ATOM 1820 C CA . PHE A 1 238 ? -7.859 -12.802 -5.466 1.00 97.75 238 PHE A CA 1
ATOM 1821 C C . PHE A 1 238 ? -8.969 -13.845 -5.316 1.00 97.75 238 PHE A C 1
ATOM 1823 O O . PHE A 1 238 ? -10.136 -13.473 -5.190 1.00 97.75 238 PHE A O 1
ATOM 1830 N N . ASP A 1 239 ? -8.603 -15.127 -5.266 1.00 96.56 239 ASP A N 1
ATOM 1831 C CA . ASP A 1 239 ? -9.518 -16.251 -5.036 1.00 96.56 239 ASP A CA 1
ATOM 1832 C C . ASP A 1 239 ? -9.602 -16.688 -3.568 1.00 96.56 239 ASP A C 1
ATOM 1834 O O . ASP A 1 239 ? -10.448 -17.507 -3.212 1.00 96.56 239 ASP A O 1
ATOM 1838 N N . ASP A 1 240 ? -8.742 -16.159 -2.693 1.00 97.94 240 ASP A N 1
ATOM 1839 C CA . ASP A 1 240 ? -8.824 -16.450 -1.262 1.00 97.94 240 ASP A CA 1
ATOM 1840 C C . ASP A 1 240 ? -10.131 -15.889 -0.689 1.00 97.94 240 ASP A C 1
ATOM 1842 O O . ASP A 1 240 ? -10.495 -14.770 -1.026 1.00 97.9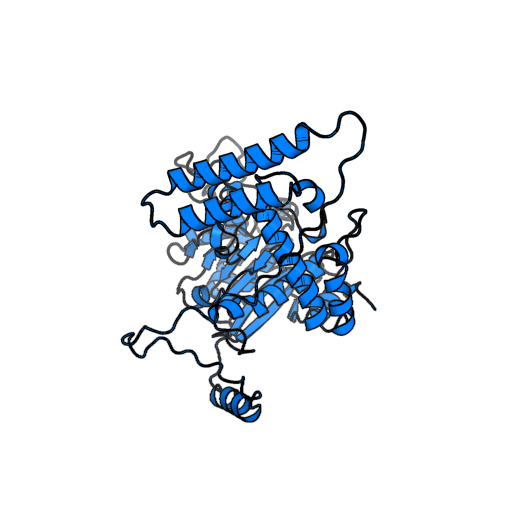4 240 ASP A O 1
ATOM 1846 N N . ASN A 1 241 ? -10.836 -16.616 0.182 1.00 97.75 241 ASN A N 1
ATOM 1847 C CA . ASN A 1 241 ? -12.141 -16.198 0.721 1.00 97.75 241 ASN A CA 1
ATOM 1848 C C . ASN A 1 241 ? -12.064 -15.237 1.919 1.00 97.75 241 ASN A C 1
ATOM 1850 O O . ASN A 1 241 ? -13.098 -14.737 2.373 1.00 97.75 241 ASN A O 1
ATOM 1854 N N . SER A 1 242 ? -10.867 -14.963 2.437 1.00 98.50 242 SER A N 1
ATOM 1855 C CA . SER A 1 242 ? -10.679 -14.061 3.573 1.00 98.50 242 SER A CA 1
ATOM 1856 C C . SER A 1 242 ? -11.148 -12.641 3.236 1.00 98.50 242 SER A C 1
ATOM 1858 O O . SER A 1 242 ? -11.118 -12.191 2.085 1.00 98.50 242 SER A O 1
ATOM 1860 N N . THR A 1 243 ? -11.602 -11.911 4.253 1.00 98.56 243 THR A N 1
ATOM 1861 C CA . THR A 1 243 ? -11.955 -10.493 4.121 1.00 98.56 243 THR A CA 1
ATOM 1862 C C . THR A 1 243 ? -10.710 -9.636 3.921 1.00 98.56 243 THR A C 1
ATOM 1864 O O . THR A 1 243 ? -10.756 -8.685 3.147 1.00 98.56 243 THR A O 1
ATOM 1867 N N . ILE A 1 244 ? -9.610 -9.957 4.601 1.00 98.69 244 ILE A N 1
ATOM 1868 C CA . ILE A 1 244 ? -8.345 -9.241 4.447 1.00 98.69 244 ILE A CA 1
ATOM 1869 C C . ILE A 1 244 ? -7.173 -10.218 4.437 1.00 98.69 244 ILE A C 1
ATOM 1871 O O . ILE A 1 244 ? -7.076 -11.100 5.294 1.00 98.69 244 ILE A O 1
ATOM 1875 N N . LEU A 1 245 ? -6.282 -10.033 3.471 1.00 98.81 245 LEU A N 1
ATOM 1876 C CA . LEU A 1 245 ? -4.947 -10.610 3.459 1.00 98.81 245 LEU A CA 1
ATOM 1877 C C . LEU A 1 245 ? -3.958 -9.518 3.845 1.00 98.81 245 LEU A C 1
ATOM 1879 O O . LEU A 1 245 ? -4.039 -8.396 3.336 1.00 98.81 245 LEU A O 1
ATOM 1883 N N . PHE A 1 246 ? -3.048 -9.837 4.753 1.00 98.56 246 PHE A N 1
ATOM 1884 C CA . PHE A 1 246 ? -2.111 -8.877 5.328 1.00 98.56 246 PHE A CA 1
ATOM 1885 C C . PHE A 1 246 ? -0.768 -9.552 5.601 1.00 98.56 246 PHE A C 1
ATOM 1887 O O . PHE A 1 246 ? -0.665 -10.774 5.571 1.00 98.56 246 PHE A O 1
ATOM 1894 N N . THR A 1 247 ? 0.249 -8.763 5.921 1.00 98.12 247 THR A N 1
ATOM 1895 C CA . THR A 1 247 ? 1.503 -9.262 6.497 1.00 98.12 247 THR A CA 1
ATOM 1896 C C . THR A 1 247 ? 1.737 -8.578 7.839 1.00 98.12 247 THR A C 1
ATOM 1898 O O . THR A 1 247 ? 1.362 -7.413 8.013 1.00 98.12 247 THR A O 1
ATOM 1901 N N . TYR A 1 248 ? 2.349 -9.267 8.800 1.00 96.19 248 TYR A N 1
ATOM 1902 C CA . TYR A 1 248 ? 2.815 -8.599 10.015 1.00 96.19 248 TYR A CA 1
ATOM 1903 C C . TYR A 1 248 ? 4.072 -7.762 9.740 1.00 96.19 248 TYR A C 1
ATOM 1905 O O . TYR A 1 248 ? 4.898 -8.110 8.899 1.00 96.19 248 TYR A O 1
ATOM 1913 N N . ASP A 1 249 ? 4.226 -6.662 10.474 1.00 93.19 249 ASP A N 1
ATOM 1914 C CA . ASP A 1 249 ? 5.462 -5.884 10.551 1.00 93.19 249 ASP A CA 1
ATOM 1915 C C . ASP A 1 249 ? 6.254 -6.328 11.787 1.00 93.19 249 ASP A C 1
ATOM 1917 O O . ASP A 1 249 ? 6.101 -5.814 12.904 1.00 93.19 249 ASP A O 1
ATOM 1921 N N . MET A 1 250 ? 7.079 -7.355 11.590 1.00 88.69 250 MET A N 1
ATOM 1922 C CA . MET A 1 250 ? 7.879 -7.935 12.666 1.00 88.69 250 MET A CA 1
ATOM 1923 C C . MET A 1 250 ? 9.027 -7.010 13.090 1.00 88.69 250 MET A C 1
ATOM 1925 O O . MET A 1 250 ? 9.421 -7.028 14.258 1.00 88.69 250 MET A O 1
ATOM 1929 N N . GLY A 1 251 ? 9.516 -6.137 12.202 1.00 85.31 251 GLY A N 1
ATOM 1930 C CA . GLY A 1 251 ? 10.521 -5.124 12.532 1.00 85.31 251 GLY A CA 1
ATOM 1931 C C . GLY A 1 251 ? 10.026 -4.082 13.545 1.00 85.31 251 GLY A C 1
ATOM 1932 O O . GLY A 1 251 ? 10.788 -3.612 14.398 1.00 85.31 251 GLY A O 1
ATOM 1933 N N . MET A 1 252 ? 8.735 -3.748 13.513 1.00 84.56 252 MET A N 1
ATOM 1934 C CA . MET A 1 252 ? 8.103 -2.836 14.475 1.00 84.56 252 MET A CA 1
ATOM 1935 C C . MET A 1 252 ? 7.693 -3.517 15.789 1.00 84.56 252 MET A C 1
ATOM 1937 O O . MET A 1 252 ? 7.456 -2.855 16.805 1.00 84.56 252 MET A O 1
ATOM 1941 N N . CYS A 1 253 ? 7.694 -4.843 15.801 1.00 77.44 253 CYS A N 1
ATOM 1942 C CA . CYS A 1 253 ? 7.304 -5.693 16.911 1.00 77.44 253 CYS A CA 1
ATOM 1943 C C . CYS A 1 253 ? 8.460 -5.931 17.910 1.00 77.44 253 CYS A C 1
ATOM 1945 O O . CYS A 1 253 ? 8.909 -7.052 18.141 1.00 77.44 253 CYS A O 1
ATOM 1947 N N . LYS A 1 254 ? 8.967 -4.873 18.564 1.00 70.12 254 LYS A N 1
ATOM 1948 C CA . LYS A 1 254 ? 10.056 -5.014 19.565 1.00 70.12 254 LYS A CA 1
ATOM 1949 C C . LYS A 1 254 ? 9.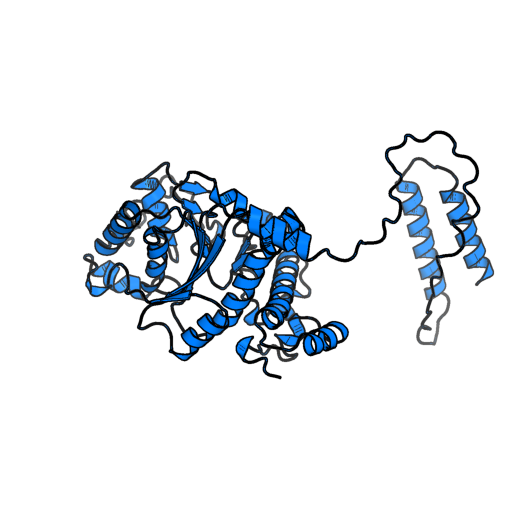655 -5.825 20.805 1.00 70.12 254 LYS A C 1
ATOM 1951 O O . LYS A 1 254 ? 10.531 -6.318 21.528 1.00 70.12 254 LYS A O 1
ATOM 1956 N N . HIS A 1 255 ? 8.355 -5.917 21.082 1.00 64.25 255 HIS A N 1
ATOM 1957 C CA . HIS A 1 255 ? 7.824 -6.499 22.311 1.00 64.25 255 HIS A CA 1
ATOM 1958 C C . HIS A 1 255 ? 6.753 -7.580 22.102 1.00 64.25 255 HIS A C 1
ATOM 1960 O O . HIS A 1 255 ? 6.499 -8.329 23.049 1.00 64.25 255 HIS A O 1
ATOM 1966 N N . CYS A 1 256 ? 6.200 -7.770 20.897 1.00 67.06 256 CYS A N 1
ATOM 1967 C CA . CYS A 1 256 ? 5.199 -8.822 20.720 1.00 67.06 256 CYS A CA 1
ATOM 1968 C C . CYS A 1 256 ? 5.804 -10.216 20.932 1.00 67.06 256 CYS A C 1
ATOM 1970 O O . CYS A 1 256 ? 6.979 -10.475 20.662 1.00 67.06 256 CYS A O 1
ATOM 1972 N N . GLY A 1 257 ? 5.010 -11.087 21.553 1.00 56.12 257 GLY A N 1
ATOM 1973 C CA . GLY A 1 257 ? 5.451 -12.406 22.007 1.00 56.12 257 GLY A CA 1
ATOM 1974 C C . GLY A 1 257 ? 6.331 -12.410 23.266 1.00 56.12 257 GLY A C 1
ATOM 1975 O O . GLY A 1 257 ? 6.626 -13.486 23.779 1.00 56.12 257 GLY A O 1
ATOM 1976 N N . ARG A 1 258 ? 6.736 -11.252 23.819 1.00 54.34 258 ARG A N 1
ATOM 1977 C CA . ARG A 1 258 ? 7.586 -11.187 25.031 1.00 54.34 258 ARG A CA 1
ATOM 1978 C C . ARG A 1 258 ? 6.809 -11.127 26.349 1.00 54.34 258 ARG A C 1
ATOM 1980 O O . ARG A 1 258 ? 7.419 -11.014 27.412 1.00 54.34 258 ARG A O 1
ATOM 1987 N N . GLY A 1 259 ? 5.482 -11.207 26.310 1.00 56.06 259 GLY A N 1
ATOM 1988 C CA . GLY A 1 259 ? 4.660 -11.249 27.513 1.00 56.06 259 GLY A CA 1
ATOM 1989 C C . GLY A 1 259 ? 3.223 -11.696 27.247 1.00 56.06 259 GLY A C 1
ATOM 1990 O O . GLY A 1 259 ? 2.770 -11.658 26.106 1.00 56.06 259 GLY A O 1
ATOM 1991 N N . PRO A 1 260 ? 2.488 -12.085 28.303 1.00 55.31 260 PRO A N 1
ATOM 1992 C CA . PRO A 1 260 ? 1.094 -12.534 28.202 1.00 55.31 260 PRO A CA 1
ATOM 1993 C C . PRO A 1 260 ? 0.126 -11.448 27.691 1.00 55.31 260 PRO A C 1
ATOM 1995 O O . PRO A 1 260 ? -0.994 -11.763 27.285 1.00 55.31 260 PRO A O 1
ATOM 1998 N N . ASP A 1 261 ? 0.561 -10.184 27.699 1.00 54.47 261 ASP A N 1
ATOM 1999 C CA . ASP A 1 261 ? -0.271 -9.010 27.433 1.00 54.47 261 ASP A CA 1
ATOM 2000 C C . ASP A 1 261 ? -0.142 -8.456 25.995 1.00 54.47 261 ASP A C 1
ATOM 2002 O O . ASP A 1 261 ? -0.941 -7.608 25.608 1.00 54.47 261 ASP A O 1
ATOM 2006 N N . GLU A 1 262 ? 0.816 -8.919 25.179 1.00 62.09 262 GLU A N 1
ATOM 2007 C CA . GLU A 1 262 ? 1.056 -8.387 23.823 1.00 62.09 262 GLU A CA 1
ATOM 2008 C C . GLU A 1 262 ? 0.787 -9.456 22.759 1.00 62.09 262 GLU A C 1
ATOM 2010 O O . GLU A 1 262 ? 1.663 -10.239 22.387 1.00 62.09 262 GLU A O 1
ATOM 2015 N N . LYS A 1 263 ? -0.482 -9.521 22.334 1.00 73.75 263 LYS A N 1
ATOM 2016 C CA . LYS A 1 263 ? -1.041 -10.688 21.635 1.00 73.75 263 LYS A CA 1
ATOM 2017 C C . LYS A 1 263 ? -0.904 -10.661 20.114 1.00 73.75 263 LYS A C 1
ATOM 2019 O O . LYS A 1 263 ? -0.882 -11.729 19.516 1.00 73.75 263 LYS A O 1
ATOM 2024 N N . VAL A 1 264 ? -0.855 -9.482 19.487 1.00 90.88 264 VAL A N 1
ATOM 2025 C CA . VAL A 1 264 ? -0.964 -9.354 18.022 1.00 90.88 264 VAL A CA 1
ATOM 2026 C C . VAL A 1 264 ? 0.052 -8.337 17.491 1.00 90.88 264 VAL A C 1
ATOM 2028 O O . VAL A 1 264 ? -0.016 -7.171 17.896 1.00 90.88 264 VAL A O 1
ATOM 2031 N N . PRO A 1 265 ? 0.980 -8.741 16.601 1.00 92.06 265 PRO A N 1
ATOM 2032 C CA . PRO A 1 265 ? 1.915 -7.817 15.968 1.00 92.06 265 PRO A CA 1
ATOM 2033 C C . PRO A 1 265 ? 1.220 -6.754 15.097 1.00 92.06 265 PRO A C 1
ATOM 2035 O O . PRO A 1 265 ? 0.056 -6.922 14.714 1.00 92.06 265 PRO A O 1
ATOM 2038 N N . PRO A 1 266 ? 1.911 -5.646 14.770 1.00 93.44 266 PRO A N 1
ATOM 2039 C CA . PRO A 1 266 ? 1.407 -4.655 13.826 1.00 93.44 266 PRO A CA 1
ATOM 2040 C C . PRO A 1 266 ? 1.116 -5.276 12.471 1.00 93.44 266 PRO A C 1
ATOM 2042 O O . PRO A 1 266 ? 1.917 -6.063 11.974 1.00 93.44 266 PRO A O 1
ATOM 2045 N N . TYR A 1 267 ? 0.012 -4.882 11.843 1.00 96.56 267 TYR A N 1
ATOM 2046 C CA . TYR A 1 267 ? -0.136 -5.133 10.414 1.00 96.56 267 TYR A CA 1
ATOM 2047 C C . TYR A 1 267 ? 0.730 -4.130 9.656 1.00 96.56 267 TYR A C 1
ATOM 2049 O O . TYR A 1 267 ? 0.769 -2.945 10.000 1.00 96.56 267 TYR A O 1
ATOM 2057 N N . GLN A 1 268 ? 1.395 -4.590 8.606 1.00 96.31 268 GLN A N 1
ATOM 2058 C CA . GLN A 1 268 ? 2.197 -3.729 7.757 1.00 96.31 268 GLN A CA 1
ATOM 2059 C C . GLN A 1 268 ? 1.267 -2.843 6.906 1.00 96.31 268 GLN A C 1
ATOM 2061 O O . GLN A 1 268 ? 0.443 -3.332 6.143 1.00 96.31 268 GLN A O 1
ATOM 2066 N N . GLY A 1 269 ? 1.364 -1.522 7.080 1.00 96.06 269 GLY A N 1
ATOM 2067 C CA . GLY A 1 269 ? 0.385 -0.556 6.551 1.00 96.06 269 GLY A CA 1
ATOM 2068 C C . GLY A 1 269 ? 0.421 -0.299 5.039 1.00 96.06 269 GLY A C 1
ATOM 2069 O O . GLY A 1 269 ? -0.474 0.374 4.529 1.00 96.06 269 GLY A O 1
ATOM 2070 N N . GLY A 1 270 ? 1.442 -0.775 4.341 1.00 96.38 270 GLY A N 1
ATOM 2071 C CA . GLY A 1 270 ? 1.677 -0.549 2.919 1.00 96.38 270 GLY A CA 1
ATOM 2072 C C . GLY A 1 270 ? 1.241 -1.685 2.003 1.00 96.38 270 GLY A C 1
ATOM 2073 O O . GLY A 1 270 ? 1.368 -1.525 0.794 1.00 96.38 270 GLY A O 1
ATOM 2074 N N . PHE A 1 271 ? 0.711 -2.791 2.536 1.00 98.31 271 PHE A N 1
ATOM 2075 C CA . PHE A 1 271 ? 0.183 -3.892 1.732 1.00 98.31 271 PHE A CA 1
ATOM 2076 C C . PHE A 1 271 ? -1.056 -4.525 2.372 1.00 98.31 271 PHE A C 1
ATOM 2078 O O . PHE A 1 271 ? -0.981 -5.107 3.455 1.00 98.31 271 PHE A O 1
ATOM 2085 N N . PHE A 1 272 ? -2.180 -4.500 1.654 1.00 98.62 272 PHE A N 1
ATOM 2086 C CA . PHE A 1 272 ? -3.366 -5.297 1.980 1.00 98.62 272 PHE A CA 1
ATOM 2087 C C . PHE A 1 272 ? -4.050 -5.804 0.718 1.00 98.62 272 PHE A C 1
ATOM 2089 O O . PHE A 1 272 ? -4.093 -5.105 -0.291 1.00 98.62 272 PHE A O 1
ATOM 2096 N N . VAL A 1 273 ? -4.685 -6.971 0.801 1.00 98.75 273 VAL A N 1
ATOM 2097 C CA . VAL A 1 273 ? -5.685 -7.401 -0.186 1.00 98.75 273 VAL A CA 1
ATOM 2098 C C . VAL A 1 273 ? -7.021 -7.530 0.523 1.00 98.75 273 VAL A C 1
ATOM 2100 O O . VAL A 1 273 ? -7.185 -8.355 1.416 1.00 98.75 273 VAL A O 1
ATOM 2103 N N . VAL A 1 274 ? -7.975 -6.693 0.145 1.00 98.69 274 VAL A N 1
ATOM 2104 C CA . VAL A 1 274 ? -9.255 -6.519 0.827 1.00 98.69 274 VAL A CA 1
ATOM 2105 C C . VAL A 1 274 ? -10.392 -7.049 -0.036 1.00 98.69 274 VAL A C 1
ATOM 2107 O O . VAL A 1 274 ? -10.434 -6.822 -1.244 1.00 98.69 274 VAL A O 1
ATOM 2110 N N . ARG A 1 275 ? -11.349 -7.728 0.598 1.00 98.69 275 ARG A N 1
ATOM 2111 C CA . ARG A 1 275 ? -12.702 -7.918 0.077 1.00 98.69 275 ARG A CA 1
ATOM 2112 C C . ARG A 1 275 ? -13.560 -6.715 0.472 1.00 98.69 275 ARG A C 1
ATOM 2114 O O . ARG A 1 275 ? -13.782 -6.536 1.674 1.00 98.69 275 ARG A O 1
ATOM 2121 N N . PRO A 1 276 ? -14.069 -5.928 -0.486 1.00 98.69 276 PRO A N 1
ATOM 2122 C CA . PRO A 1 276 ? -14.977 -4.833 -0.171 1.00 98.69 276 PRO A CA 1
ATOM 2123 C C . PRO A 1 276 ? -16.196 -5.303 0.635 1.00 98.69 276 PRO A C 1
ATOM 2125 O O . PRO A 1 276 ? -16.746 -6.379 0.397 1.00 98.69 276 PRO A O 1
ATOM 2128 N N . SER A 1 277 ? -16.580 -4.512 1.634 1.00 98.56 277 SER A N 1
ATOM 2129 C CA . SER A 1 277 ? -17.725 -4.740 2.513 1.00 98.56 277 SER A CA 1
ATOM 2130 C C . SER A 1 277 ? -18.081 -3.448 3.244 1.00 98.56 277 SER A C 1
ATOM 2132 O O . SER A 1 277 ? -17.303 -2.955 4.067 1.00 98.56 277 SER A O 1
ATOM 2134 N N . GLN A 1 278 ? -19.290 -2.939 2.994 1.00 98.50 278 GLN A N 1
ATOM 2135 C CA . GLN A 1 278 ? -19.799 -1.744 3.668 1.00 98.50 278 GLN A CA 1
ATOM 2136 C C . GLN A 1 278 ? -19.879 -1.945 5.188 1.00 98.50 278 GLN A C 1
ATOM 2138 O O . GLN A 1 278 ? -19.533 -1.043 5.940 1.00 98.50 278 GLN A O 1
ATOM 2143 N N . GLU A 1 279 ? -20.236 -3.151 5.646 1.00 98.50 279 GLU A N 1
ATOM 2144 C CA . GLU A 1 279 ? -20.271 -3.483 7.077 1.00 98.50 279 GLU A CA 1
ATOM 2145 C C . GLU A 1 279 ? -18.895 -3.290 7.732 1.00 98.50 279 GLU A C 1
ATOM 2147 O O . GLU A 1 279 ? -18.787 -2.698 8.807 1.00 98.50 279 GLU A O 1
ATOM 2152 N N . HIS A 1 280 ? -17.827 -3.772 7.087 1.00 98.56 280 HIS A N 1
ATOM 2153 C CA . HIS A 1 280 ? -16.471 -3.616 7.614 1.00 98.56 280 HIS A CA 1
ATOM 2154 C C . HIS A 1 280 ? -16.006 -2.159 7.557 1.00 98.56 280 HIS A C 1
ATOM 2156 O O . HIS A 1 280 ? -15.374 -1.701 8.508 1.00 98.56 280 HIS A O 1
ATOM 2162 N N . PHE A 1 281 ? -16.356 -1.422 6.496 1.00 98.75 281 PHE A N 1
ATOM 2163 C CA . PHE A 1 281 ? -16.093 0.015 6.407 1.00 98.75 281 PHE A CA 1
ATOM 2164 C C . PHE A 1 281 ? -16.741 0.777 7.570 1.00 98.75 281 PHE A C 1
ATOM 2166 O O . PHE A 1 281 ? -16.045 1.480 8.304 1.00 98.75 281 PHE A O 1
ATOM 2173 N N . ASP A 1 282 ? -18.047 0.593 7.778 1.00 98.69 282 ASP A N 1
ATOM 2174 C CA . ASP A 1 282 ? -18.816 1.295 8.806 1.00 98.69 282 ASP A CA 1
ATOM 2175 C C . ASP A 1 282 ? -18.318 0.947 10.213 1.00 98.69 282 ASP A C 1
ATOM 2177 O O . ASP A 1 282 ? -18.169 1.831 11.058 1.00 98.69 282 ASP A O 1
ATOM 2181 N N . ALA A 1 283 ? -17.999 -0.327 10.464 1.00 98.56 283 ALA A N 1
ATOM 2182 C CA . ALA A 1 283 ? -17.477 -0.772 11.752 1.00 98.56 283 ALA A CA 1
ATOM 2183 C C . ALA A 1 283 ? -16.081 -0.195 12.050 1.00 98.56 283 ALA A C 1
ATOM 2185 O O . ALA A 1 283 ? -15.836 0.281 13.160 1.00 98.56 283 ALA A O 1
ATOM 2186 N N . LEU A 1 284 ? -15.173 -0.196 11.067 1.00 98.75 284 LEU A N 1
ATOM 2187 C CA . LEU A 1 284 ? -13.840 0.398 11.208 1.00 98.75 284 LEU A CA 1
ATOM 2188 C C . LEU A 1 284 ? -13.927 1.915 11.408 1.00 98.75 284 LEU A C 1
ATOM 2190 O O . LEU A 1 284 ? -13.287 2.449 12.313 1.00 98.75 284 LEU A O 1
ATOM 2194 N N . ALA A 1 285 ? -14.757 2.608 10.623 1.00 98.69 285 ALA A N 1
ATOM 2195 C CA . ALA A 1 285 ? -15.014 4.034 10.803 1.00 98.69 285 ALA A CA 1
ATOM 2196 C C . ALA A 1 285 ? -15.646 4.326 12.176 1.00 98.69 285 ALA A C 1
ATOM 2198 O O . ALA A 1 285 ? -15.288 5.306 12.820 1.00 98.69 285 ALA A O 1
ATOM 2199 N N . GLY A 1 286 ? -16.534 3.459 12.668 1.00 98.62 286 GLY A N 1
ATOM 2200 C CA . GLY A 1 286 ? -17.100 3.547 14.015 1.00 98.62 286 GLY A CA 1
ATOM 2201 C C . GLY A 1 286 ? -16.037 3.488 15.115 1.00 98.62 286 GLY A C 1
ATOM 2202 O O . GLY A 1 286 ? -16.065 4.309 16.027 1.00 98.62 286 GLY A O 1
ATOM 2203 N N . ILE A 1 287 ? -15.054 2.590 14.995 1.00 98.56 287 ILE A N 1
ATOM 2204 C CA . ILE A 1 287 ? -13.932 2.496 15.945 1.00 98.56 287 ILE A CA 1
ATOM 2205 C C . ILE A 1 287 ? -13.058 3.758 15.899 1.00 98.56 287 ILE A C 1
ATOM 2207 O O . ILE A 1 287 ? -12.679 4.274 16.950 1.00 98.56 287 ILE A O 1
ATOM 2211 N N . VAL A 1 288 ? -12.765 4.289 14.703 1.00 98.44 288 VAL A N 1
ATOM 2212 C CA . VAL A 1 288 ? -12.025 5.560 14.566 1.00 98.44 288 VAL A CA 1
ATOM 2213 C C . VAL A 1 288 ? -12.796 6.714 15.207 1.00 98.44 288 VAL A C 1
ATOM 2215 O O . VAL A 1 288 ? -12.198 7.512 15.923 1.00 98.44 288 VAL A O 1
ATOM 2218 N N . ARG A 1 289 ? -14.114 6.789 14.975 1.00 98.50 289 ARG A N 1
ATOM 2219 C CA . ARG A 1 289 ? -14.998 7.810 15.553 1.00 98.50 289 ARG A CA 1
ATOM 2220 C C . ARG A 1 289 ? -15.021 7.747 17.072 1.00 98.50 289 ARG A C 1
ATOM 2222 O O . ARG A 1 289 ? -14.856 8.779 17.705 1.00 98.50 289 ARG A O 1
ATOM 2229 N N . GLN A 1 290 ? -15.156 6.558 17.649 1.00 98.38 290 GLN A N 1
ATOM 2230 C CA . GLN A 1 290 ? -15.085 6.392 19.099 1.00 98.38 290 GLN A CA 1
ATOM 2231 C C . GLN A 1 290 ? -13.719 6.843 19.640 1.00 98.38 290 GLN A C 1
ATOM 2233 O O . GLN A 1 290 ? -13.641 7.502 20.672 1.00 98.38 290 GLN A O 1
ATOM 2238 N N . GLY A 1 291 ? -12.635 6.491 18.942 1.00 97.06 291 GLY A N 1
ATOM 2239 C CA . GLY A 1 291 ? -11.296 6.961 19.278 1.00 97.06 291 GLY A CA 1
ATOM 2240 C C . GLY A 1 291 ? -10.729 6.408 20.588 1.00 97.06 291 GLY A C 1
ATOM 2241 O O . GLY A 1 291 ? -9.815 7.014 21.132 1.00 97.06 291 GLY A O 1
ATOM 2242 N N . ASP A 1 292 ? -11.231 5.273 21.099 1.00 96.75 292 ASP A N 1
ATOM 2243 C CA . ASP A 1 292 ? -10.770 4.652 22.357 1.00 96.75 292 ASP A CA 1
ATOM 2244 C C . ASP A 1 292 ? -9.358 4.045 22.204 1.00 96.75 292 ASP A C 1
ATOM 2246 O O . ASP A 1 292 ? -9.167 2.825 22.161 1.00 96.75 292 ASP A O 1
ATOM 2250 N N . PHE A 1 293 ? -8.350 4.909 22.077 1.00 94.69 293 PHE A N 1
ATOM 2251 C CA . PHE A 1 293 ? -6.935 4.563 22.041 1.00 94.69 293 PHE A CA 1
ATOM 2252 C C . PHE A 1 293 ? -6.262 5.039 23.326 1.00 94.69 293 PHE A C 1
ATOM 2254 O O . PHE A 1 293 ? -6.015 6.227 23.536 1.00 94.69 293 PHE A O 1
ATOM 2261 N N . ARG A 1 294 ? -5.912 4.092 24.195 1.00 92.19 294 ARG A N 1
ATOM 2262 C CA . ARG A 1 294 ? -5.439 4.401 25.546 1.00 92.19 294 ARG A CA 1
ATOM 2263 C C . ARG A 1 294 ? -3.918 4.472 25.596 1.00 92.19 294 ARG A C 1
ATOM 2265 O O . ARG A 1 294 ? -3.227 3.496 25.300 1.00 92.19 294 ARG A O 1
ATOM 2272 N N . GLU A 1 295 ? -3.382 5.611 26.021 1.00 85.75 295 GLU A N 1
ATOM 2273 C CA . GLU A 1 295 ? -1.960 5.739 26.347 1.00 85.75 295 GLU A CA 1
ATOM 2274 C C . GLU A 1 295 ? -1.653 5.204 27.762 1.00 85.75 295 GLU A C 1
ATOM 2276 O O . GLU A 1 295 ? -2.493 5.289 28.665 1.00 85.75 295 GLU A O 1
ATOM 2281 N N . PRO A 1 296 ? -0.446 4.663 28.008 1.00 79.19 296 PRO A N 1
ATOM 2282 C CA . PRO A 1 296 ? -0.037 4.246 29.342 1.00 79.19 296 PRO A CA 1
ATOM 2283 C C . PRO A 1 296 ? 0.073 5.449 30.282 1.00 79.19 296 PRO A C 1
ATOM 2285 O O . PRO A 1 296 ? 0.979 6.266 30.150 1.00 79.19 296 PRO A O 1
ATOM 2288 N N . LYS A 1 297 ? -0.788 5.503 31.307 1.00 65.88 297 LYS A N 1
ATOM 2289 C CA . LYS A 1 297 ? -0.602 6.402 32.465 1.00 65.88 297 LYS A CA 1
ATOM 2290 C C . LYS A 1 297 ? 0.423 5.848 33.467 1.00 65.88 297 LYS A C 1
ATOM 2292 O O . LYS A 1 297 ? 1.107 6.608 34.142 1.00 65.88 297 LYS A O 1
ATOM 2297 N N . THR A 1 298 ? 0.553 4.521 33.550 1.00 56.41 298 THR A N 1
ATOM 2298 C CA . THR A 1 298 ? 1.554 3.778 34.339 1.00 56.41 298 THR A CA 1
ATOM 2299 C C . THR A 1 298 ? 1.931 2.481 33.603 1.00 56.41 298 THR A C 1
ATOM 2301 O O . THR A 1 298 ? 1.331 2.139 32.582 1.00 56.41 298 THR A O 1
ATOM 2304 N N . LYS A 1 299 ? 2.963 1.756 34.062 1.00 53.78 299 LYS A N 1
ATOM 2305 C CA . LYS A 1 299 ? 3.474 0.556 33.374 1.00 53.78 299 LYS A CA 1
ATOM 2306 C C . LYS A 1 299 ? 2.374 -0.520 33.193 1.00 53.78 299 LYS A C 1
ATOM 2308 O O . LYS A 1 299 ? 2.066 -1.256 34.123 1.00 53.78 299 LYS A O 1
ATOM 2313 N N . ARG A 1 300 ? 1.914 -0.662 31.939 1.00 56.03 300 ARG A N 1
ATOM 2314 C CA . ARG A 1 300 ? 1.483 -1.896 31.233 1.00 56.03 300 ARG A CA 1
ATOM 2315 C C . ARG A 1 300 ? 0.030 -2.399 31.261 1.00 56.03 300 ARG A C 1
ATOM 2317 O O . ARG A 1 300 ? -0.218 -3.361 30.548 1.00 56.03 300 ARG A O 1
ATOM 2324 N N . LYS A 1 301 ? -0.949 -1.798 31.947 1.00 65.94 301 LYS A N 1
ATOM 2325 C CA . LYS A 1 301 ? -2.347 -2.295 31.852 1.00 65.94 301 LYS A CA 1
ATOM 2326 C C . LYS A 1 301 ? -3.272 -1.342 31.098 1.00 65.94 301 LYS A C 1
ATOM 2328 O O . LYS A 1 301 ? -3.343 -0.166 31.434 1.00 65.94 301 LYS A O 1
ATOM 2333 N N . GLY A 1 302 ? -3.996 -1.885 30.114 1.00 74.88 302 GLY A N 1
ATOM 2334 C CA . GLY A 1 302 ? -5.086 -1.197 29.418 1.00 74.88 302 GLY A CA 1
ATOM 2335 C C . GLY A 1 302 ? -4.657 -0.183 28.356 1.00 74.88 302 GLY A C 1
ATOM 2336 O O . GLY A 1 302 ? -5.326 0.835 28.234 1.00 74.88 302 GLY A O 1
ATOM 2337 N N . VAL A 1 303 ? -3.569 -0.431 27.618 1.00 87.31 303 VAL A N 1
ATOM 2338 C CA . VAL A 1 303 ? -3.088 0.451 26.531 1.00 87.31 303 VAL A CA 1
ATOM 2339 C C . VAL A 1 303 ? -3.584 0.019 25.150 1.00 87.31 303 VAL A C 1
ATOM 2341 O O . VAL A 1 303 ? -4.038 -1.110 24.982 1.00 87.31 303 VAL A O 1
ATOM 2344 N N . GLY A 1 304 ? -3.459 0.896 24.156 1.00 91.75 304 GLY A N 1
ATOM 2345 C CA . GLY A 1 304 ? -3.847 0.625 22.772 1.00 91.75 304 GLY A CA 1
ATOM 2346 C C . GLY A 1 304 ? -5.359 0.672 22.556 1.00 91.75 304 GLY A C 1
ATOM 2347 O O . GLY A 1 304 ? -6.105 1.190 23.393 1.00 91.75 304 GLY A O 1
ATOM 2348 N N . TRP A 1 305 ? -5.808 0.127 21.428 1.00 95.19 305 TRP A N 1
ATOM 2349 C CA . TRP A 1 305 ? -7.214 0.131 21.028 1.00 95.19 305 TRP A CA 1
ATOM 2350 C C . TRP A 1 305 ? -8.081 -0.634 22.024 1.00 95.19 305 TRP A C 1
ATOM 2352 O O . TRP A 1 305 ? -7.818 -1.804 22.320 1.00 95.19 305 TRP A O 1
ATOM 2362 N N . ALA A 1 306 ? -9.083 0.049 22.579 1.00 95.25 306 ALA A N 1
ATOM 2363 C CA . ALA A 1 306 ? -9.983 -0.431 23.626 1.00 95.25 306 ALA A CA 1
ATOM 2364 C C . ALA A 1 306 ? -9.269 -1.046 24.848 1.00 95.25 306 ALA A C 1
ATOM 2366 O O . ALA A 1 306 ? -9.820 -1.890 25.558 1.00 95.25 306 ALA A O 1
ATOM 2367 N N . GLY A 1 307 ? -8.015 -0.652 25.100 1.00 91.50 307 GLY A N 1
ATOM 2368 C CA . GLY A 1 307 ? -7.185 -1.208 26.169 1.00 91.50 307 GLY A CA 1
ATOM 2369 C C . GLY A 1 307 ? -6.740 -2.662 25.963 1.00 91.50 307 GLY A C 1
ATOM 2370 O O . GLY A 1 307 ? -6.388 -3.326 26.938 1.00 91.50 307 GLY A O 1
ATOM 2371 N N . THR A 1 308 ? -6.761 -3.168 24.727 1.00 91.50 308 THR A N 1
ATOM 2372 C CA . THR A 1 308 ? -6.409 -4.564 24.396 1.00 91.50 308 THR A CA 1
ATOM 2373 C C . THR A 1 308 ? -4.910 -4.855 24.341 1.00 91.50 308 THR A C 1
ATOM 2375 O O . THR A 1 308 ? -4.520 -6.012 24.210 1.00 91.50 308 THR A O 1
ATOM 2378 N N . GLY A 1 309 ? -4.067 -3.826 24.397 1.00 88.94 309 GLY A N 1
ATOM 2379 C CA . GLY A 1 309 ? -2.635 -3.917 24.116 1.00 88.94 309 GLY A CA 1
ATOM 2380 C C . GLY A 1 309 ? -2.284 -3.778 22.630 1.00 88.94 309 GLY A C 1
ATOM 2381 O O . GLY A 1 309 ? -1.114 -3.600 22.304 1.00 88.94 309 GLY A O 1
ATOM 2382 N N . ILE A 1 310 ? -3.263 -3.811 21.718 1.00 91.62 310 ILE A N 1
ATOM 2383 C CA . ILE A 1 310 ? -3.023 -3.735 20.270 1.00 91.62 310 ILE A CA 1
ATOM 2384 C C . ILE A 1 310 ? -2.913 -2.273 19.821 1.00 91.62 310 ILE A C 1
ATOM 2386 O O . ILE A 1 310 ? -3.727 -1.431 20.196 1.00 91.62 310 ILE A O 1
ATOM 2390 N N . GLY A 1 311 ? -1.910 -1.965 18.995 1.00 91.06 311 GLY A N 1
ATOM 2391 C CA . GLY A 1 311 ? -1.670 -0.617 18.469 1.00 91.06 311 GLY A CA 1
ATOM 2392 C C . GLY A 1 311 ? -0.687 0.224 19.289 1.00 91.06 311 GLY A C 1
ATOM 2393 O O . GLY A 1 311 ? -0.457 1.383 18.950 1.00 91.06 311 GLY A O 1
ATOM 2394 N N . TRP A 1 312 ? -0.076 -0.320 20.348 1.00 89.19 312 TRP A N 1
ATOM 2395 C CA . TRP A 1 312 ? 0.930 0.397 21.145 1.00 89.19 312 TRP A CA 1
ATOM 2396 C C . TRP A 1 312 ? 2.335 0.361 20.510 1.00 89.19 312 TRP A C 1
ATOM 2398 O O . TRP A 1 312 ? 3.307 -0.128 21.078 1.00 89.19 312 TRP A O 1
ATOM 2408 N N . TYR A 1 313 ? 2.433 0.891 19.296 1.00 87.94 313 TYR A N 1
ATOM 2409 C CA . TYR A 1 313 ? 3.661 1.014 18.512 1.00 87.94 313 TYR A CA 1
ATOM 2410 C C . TYR A 1 313 ? 3.556 2.226 17.580 1.00 87.94 313 TYR A C 1
ATOM 2412 O O . TYR A 1 313 ? 2.495 2.845 17.450 1.00 87.94 313 TYR A O 1
ATOM 2420 N N . TRP A 1 314 ? 4.665 2.600 16.937 1.00 87.81 314 TRP A N 1
ATOM 2421 C CA . TRP A 1 314 ? 4.644 3.644 15.910 1.00 87.81 314 TRP A CA 1
ATOM 2422 C C . TRP A 1 314 ? 3.609 3.289 14.831 1.00 87.81 314 TRP A C 1
ATOM 2424 O O . TRP A 1 314 ? 3.482 2.131 14.479 1.00 87.81 314 TRP A O 1
ATOM 2434 N N . GLY A 1 315 ? 2.794 4.235 14.367 1.00 90.94 315 GLY A N 1
ATOM 2435 C CA . GLY A 1 315 ? 1.714 3.930 13.412 1.00 90.94 315 GLY A CA 1
ATOM 2436 C C . GLY A 1 315 ? 0.528 3.124 13.974 1.00 90.94 315 GLY A C 1
ATOM 2437 O O . GLY A 1 315 ? -0.525 3.095 13.354 1.00 90.94 315 GLY A O 1
ATOM 2438 N N . GLY A 1 316 ? 0.598 2.556 15.181 1.00 92.62 316 GLY A N 1
ATOM 2439 C CA . GLY A 1 316 ? -0.507 1.773 15.749 1.00 92.62 316 GLY A CA 1
ATOM 2440 C C . GLY A 1 316 ? -1.765 2.586 16.089 1.00 92.62 316 GLY A C 1
ATOM 2441 O O . GLY A 1 316 ? -2.842 2.029 16.273 1.00 92.62 316 GLY A O 1
ATOM 2442 N N . ARG A 1 317 ? -1.660 3.918 16.088 1.00 94.69 317 ARG A N 1
ATOM 2443 C CA . ARG A 1 317 ? -2.797 4.851 16.147 1.00 94.69 317 ARG A CA 1
ATOM 2444 C C . ARG A 1 317 ? -3.538 5.004 14.816 1.00 94.69 317 ARG A C 1
ATOM 2446 O O . ARG A 1 317 ? -4.527 5.720 14.784 1.00 94.69 317 ARG A O 1
ATOM 2453 N N . THR A 1 318 ? -3.061 4.407 13.729 1.00 96.06 318 THR A N 1
ATOM 2454 C CA . THR A 1 318 ? -3.693 4.442 12.402 1.00 96.06 318 THR A CA 1
ATOM 2455 C C . THR A 1 318 ? -4.082 3.023 11.971 1.00 96.06 318 THR A C 1
ATOM 2457 O O . THR A 1 318 ? -4.241 2.143 12.823 1.00 96.06 318 THR A O 1
ATOM 2460 N N . ILE A 1 319 ? -4.231 2.774 10.660 1.00 96.81 319 ILE A N 1
ATOM 2461 C CA . ILE A 1 319 ? -4.580 1.462 10.091 1.00 96.81 319 ILE A CA 1
ATOM 2462 C C . ILE A 1 319 ? -3.715 0.300 10.605 1.00 96.81 319 ILE A C 1
ATOM 2464 O O . ILE A 1 319 ? -4.243 -0.787 10.824 1.00 96.81 319 ILE A O 1
ATOM 2468 N N . GLN A 1 320 ? -2.427 0.542 10.885 1.00 95.19 320 GLN A N 1
ATOM 2469 C CA . GLN A 1 320 ? -1.487 -0.496 11.324 1.00 95.19 320 GLN A CA 1
ATOM 2470 C C . GLN A 1 320 ? -1.857 -1.096 12.681 1.00 95.19 320 GLN A C 1
ATOM 2472 O O . GLN A 1 320 ? -1.474 -2.230 12.953 1.00 95.19 320 GLN A O 1
ATOM 2477 N N . GLY A 1 321 ? -2.595 -0.359 13.523 1.00 95.38 321 GLY A N 1
ATOM 2478 C CA . GLY A 1 321 ? -3.100 -0.868 14.800 1.00 95.38 321 GLY A CA 1
ATOM 2479 C C . GLY A 1 321 ? -4.599 -1.135 14.835 1.00 95.38 321 GLY A C 1
ATOM 2480 O O . GLY A 1 321 ? -5.018 -2.086 15.494 1.00 95.38 321 GLY A O 1
ATOM 2481 N N . ILE A 1 322 ? -5.416 -0.367 14.106 1.00 97.25 322 ILE A N 1
ATOM 2482 C CA . ILE A 1 322 ? -6.866 -0.616 14.078 1.00 97.25 322 ILE A CA 1
ATOM 2483 C C . ILE A 1 322 ? -7.209 -1.903 13.321 1.00 97.25 322 ILE A C 1
ATOM 2485 O O . ILE A 1 322 ? -8.108 -2.615 13.752 1.00 97.25 322 ILE A O 1
ATOM 2489 N N . PHE A 1 323 ? -6.488 -2.261 12.251 1.00 98.12 323 PHE A N 1
ATOM 2490 C CA . PHE A 1 323 ? -6.729 -3.525 11.546 1.00 98.12 323 PHE A CA 1
ATOM 2491 C C . PHE A 1 323 ? -6.434 -4.757 12.405 1.00 98.12 323 PHE A C 1
ATOM 2493 O O . PHE A 1 323 ? -7.345 -5.575 12.547 1.00 98.12 323 PHE A O 1
ATOM 2500 N N . PRO A 1 324 ? -5.256 -4.910 13.044 1.00 96.94 324 PRO A N 1
ATOM 2501 C CA . PRO A 1 324 ? -5.040 -6.049 13.929 1.00 96.94 324 PRO A CA 1
ATOM 2502 C C . PRO A 1 324 ? -6.020 -6.056 15.104 1.00 96.94 324 PRO A C 1
ATOM 2504 O O . PRO A 1 324 ? -6.465 -7.133 15.493 1.00 96.94 324 PRO A O 1
ATOM 2507 N N . TYR A 1 325 ? -6.418 -4.895 15.641 1.00 97.19 325 TYR A N 1
ATOM 2508 C CA . TYR A 1 325 ? -7.447 -4.831 16.683 1.00 97.19 325 TYR A CA 1
ATOM 2509 C C . TYR A 1 325 ? -8.795 -5.352 16.170 1.00 97.19 325 TYR A C 1
ATOM 2511 O O . TYR A 1 325 ? -9.371 -6.274 16.748 1.00 97.19 325 TYR A O 1
ATOM 2519 N N . TYR A 1 326 ? -9.275 -4.817 15.051 1.00 98.44 326 TYR A N 1
ATOM 2520 C CA . TYR A 1 326 ? -10.559 -5.191 14.478 1.00 98.44 326 TYR A CA 1
ATOM 2521 C C . TYR A 1 326 ? -10.595 -6.670 14.093 1.00 98.44 326 TYR A C 1
ATOM 2523 O O . TYR A 1 326 ? -11.470 -7.396 14.553 1.00 98.44 326 TYR A O 1
ATOM 2531 N N . PHE A 1 327 ? -9.620 -7.149 13.322 1.00 98.19 327 PHE A N 1
ATOM 2532 C CA . PHE A 1 327 ? -9.628 -8.506 12.775 1.00 98.19 327 PHE A CA 1
ATOM 2533 C C . PHE A 1 327 ? -9.154 -9.592 13.746 1.00 98.19 327 PHE A C 1
ATOM 2535 O O . PHE A 1 327 ? -9.349 -10.770 13.462 1.00 98.19 327 PHE A O 1
ATOM 2542 N N . SER A 1 328 ? -8.571 -9.233 14.893 1.00 96.38 328 SER A N 1
ATOM 2543 C CA . SER A 1 328 ? -8.177 -10.218 15.917 1.00 96.38 328 SER A CA 1
ATOM 2544 C C . SER A 1 328 ? -9.082 -10.207 17.149 1.00 96.38 328 SER A C 1
ATOM 2546 O O . SER A 1 328 ? -9.122 -11.199 17.872 1.00 96.38 328 SER A O 1
ATOM 2548 N N . VAL A 1 329 ? -9.797 -9.105 17.410 1.00 96.50 329 VAL A N 1
ATOM 2549 C CA . VAL A 1 329 ? -10.639 -8.949 18.610 1.00 96.50 329 VAL A CA 1
ATOM 2550 C C . VAL A 1 329 ? -12.114 -8.792 18.258 1.00 96.50 329 VAL A C 1
ATOM 2552 O O . VAL A 1 329 ? -12.947 -9.501 18.815 1.00 96.50 329 VAL A O 1
ATOM 2555 N N . VAL A 1 330 ? -12.457 -7.881 17.346 1.00 97.81 330 VAL A N 1
ATOM 2556 C CA . VAL A 1 330 ? -13.862 -7.537 17.050 1.00 97.81 330 VAL A CA 1
ATOM 2557 C C . VAL A 1 330 ? -14.491 -8.521 16.058 1.00 97.81 330 VAL A C 1
ATOM 2559 O O . VAL A 1 330 ? -15.628 -8.958 16.237 1.00 97.81 330 VAL A O 1
ATOM 2562 N N . ARG A 1 331 ? -13.750 -8.888 15.010 1.00 97.94 331 ARG A N 1
ATOM 2563 C CA . ARG A 1 331 ? -14.141 -9.814 13.939 1.00 97.94 331 ARG A CA 1
ATOM 2564 C C . ARG A 1 331 ? -13.033 -10.851 13.689 1.00 97.94 331 ARG A C 1
ATOM 2566 O O . ARG A 1 331 ? -12.392 -10.808 12.641 1.00 97.94 331 ARG A O 1
ATOM 2573 N N . PRO A 1 332 ? -12.779 -11.773 14.634 1.00 97.62 332 PRO A N 1
ATOM 2574 C CA . PRO A 1 332 ? -11.800 -12.838 14.436 1.00 97.62 332 PRO A CA 1
ATOM 2575 C C . PRO A 1 332 ? -12.228 -13.819 13.333 1.00 97.62 332 PRO A C 1
ATOM 2577 O O . PRO A 1 332 ? -13.416 -14.011 13.080 1.00 97.62 332 PRO A O 1
ATOM 2580 N N . GLY A 1 333 ? -11.251 -14.476 12.701 1.00 97.44 333 GLY A N 1
ATOM 2581 C CA . GLY A 1 333 ? -11.483 -15.583 11.761 1.00 97.44 333 GLY A CA 1
ATOM 2582 C C . GLY A 1 333 ? -11.810 -15.181 10.319 1.00 97.44 333 GLY A C 1
ATOM 2583 O O . GLY A 1 333 ? -12.099 -16.055 9.507 1.00 97.44 333 GLY A O 1
ATOM 2584 N N . VAL A 1 334 ? -11.756 -13.888 9.983 1.00 98.25 334 VAL A N 1
ATOM 2585 C CA . VAL A 1 334 ? -11.970 -13.392 8.606 1.00 98.25 334 VAL A CA 1
ATOM 2586 C C . VAL A 1 334 ? -10.724 -12.749 7.988 1.00 98.25 334 VAL A C 1
ATOM 2588 O O . VAL A 1 334 ? -10.800 -12.188 6.897 1.00 98.25 334 VAL A O 1
ATOM 2591 N N . SER A 1 335 ? -9.578 -12.816 8.663 1.00 98.19 335 SER A N 1
ATOM 2592 C CA . SER A 1 335 ? -8.288 -12.348 8.156 1.00 98.19 335 SER A CA 1
ATOM 2593 C C . SER A 1 335 ? -7.310 -13.506 7.980 1.00 98.19 335 SER A C 1
ATOM 2595 O O . SER A 1 335 ? -7.419 -14.533 8.653 1.00 98.19 335 SER A O 1
ATOM 2597 N N . LYS A 1 336 ? -6.346 -13.333 7.075 1.00 98.25 336 LYS A N 1
ATOM 2598 C CA . LYS A 1 336 ? -5.285 -14.306 6.822 1.00 98.25 336 LYS A CA 1
ATOM 2599 C C . LYS A 1 336 ? -3.949 -13.602 6.625 1.00 98.25 336 LYS A C 1
ATOM 2601 O O . LYS A 1 336 ? -3.831 -12.685 5.814 1.00 98.25 336 LYS A O 1
ATOM 2606 N N . GLU A 1 337 ? -2.951 -14.052 7.372 1.00 98.31 337 GLU A N 1
ATOM 2607 C CA . GLU A 1 337 ? -1.572 -13.617 7.191 1.00 98.31 337 GLU A CA 1
ATOM 2608 C C . GLU A 1 337 ? -0.978 -14.259 5.926 1.00 98.31 337 GLU A C 1
ATOM 2610 O O . GLU A 1 337 ? -1.201 -15.440 5.643 1.00 98.31 337 GLU A O 1
ATOM 2615 N N . LEU A 1 338 ? -0.227 -13.470 5.166 1.00 98.50 338 LEU A N 1
ATOM 2616 C CA . LEU A 1 338 ? 0.619 -13.901 4.062 1.00 98.50 338 LEU A CA 1
ATOM 2617 C C . LEU A 1 338 ? 2.088 -13.867 4.485 1.00 98.50 338 LEU A C 1
ATOM 2619 O O . LEU A 1 338 ? 2.464 -13.123 5.387 1.00 98.50 338 LEU A O 1
ATOM 2623 N N . ASP A 1 339 ? 2.927 -14.612 3.768 1.00 97.88 339 ASP A N 1
ATOM 2624 C CA . ASP A 1 339 ? 4.374 -14.572 3.970 1.00 97.88 339 ASP A CA 1
ATOM 2625 C C . ASP A 1 339 ? 4.924 -13.149 3.702 1.00 97.88 339 ASP A C 1
ATOM 2627 O O . ASP A 1 339 ? 4.843 -12.670 2.558 1.00 97.88 339 ASP A O 1
ATOM 2631 N N . PRO A 1 340 ? 5.486 -12.462 4.721 1.00 97.19 340 PRO A N 1
ATOM 2632 C CA . PRO A 1 340 ? 6.017 -11.112 4.566 1.00 97.19 340 PRO A CA 1
ATOM 2633 C C . PRO A 1 340 ? 7.214 -11.056 3.613 1.00 97.19 340 PRO A C 1
ATOM 2635 O O . PRO A 1 340 ? 7.362 -10.067 2.902 1.00 97.19 340 PRO A O 1
ATOM 2638 N N . CYS A 1 341 ? 8.040 -12.100 3.525 1.00 97.50 341 CYS A N 1
ATOM 2639 C CA . CYS A 1 341 ? 9.207 -12.121 2.643 1.00 97.50 341 CYS A CA 1
ATOM 2640 C C . CYS A 1 341 ? 8.836 -12.310 1.166 1.00 97.50 341 CYS A C 1
ATOM 2642 O O . CYS A 1 341 ? 9.642 -11.989 0.290 1.00 97.50 341 CYS A O 1
ATOM 2644 N N . VAL A 1 342 ? 7.621 -12.784 0.879 1.00 98.12 342 VAL A N 1
ATOM 2645 C CA . VAL A 1 342 ? 7.118 -12.984 -0.488 1.00 98.12 342 VAL A CA 1
ATOM 2646 C C . VAL A 1 342 ? 6.228 -11.824 -0.927 1.00 98.12 342 VAL A C 1
ATOM 2648 O O . VAL A 1 342 ? 6.438 -11.254 -1.998 1.00 98.12 342 VAL A O 1
ATOM 2651 N N . TYR A 1 343 ? 5.225 -11.461 -0.127 1.00 98.31 343 TYR A N 1
ATOM 2652 C CA . TYR A 1 343 ? 4.166 -10.539 -0.554 1.00 98.31 343 TYR A CA 1
ATOM 2653 C C . TYR A 1 343 ? 4.351 -9.103 -0.069 1.00 98.31 343 TYR A C 1
ATOM 2655 O O . TYR A 1 343 ? 3.660 -8.204 -0.544 1.00 98.31 343 TYR A O 1
ATOM 2663 N N . ASN A 1 344 ? 5.277 -8.859 0.855 1.00 97.88 344 ASN A N 1
ATOM 2664 C CA . ASN A 1 344 ? 5.542 -7.516 1.352 1.00 97.88 344 ASN A CA 1
ATOM 2665 C C . ASN A 1 344 ? 6.982 -7.364 1.847 1.00 97.88 344 ASN A C 1
ATOM 2667 O O . ASN A 1 344 ? 7.238 -6.941 2.977 1.00 97.88 344 ASN A O 1
ATOM 2671 N N . ASN A 1 345 ? 7.934 -7.779 1.011 1.00 97.56 345 ASN A N 1
ATOM 2672 C CA . ASN A 1 345 ? 9.316 -7.900 1.444 1.00 97.56 345 ASN A CA 1
ATOM 2673 C C . ASN A 1 345 ? 9.914 -6.516 1.728 1.00 97.56 345 ASN A C 1
ATOM 2675 O O . ASN A 1 345 ? 10.153 -5.729 0.808 1.00 97.56 345 ASN A O 1
ATOM 2679 N N . MET A 1 346 ? 10.167 -6.236 3.006 1.00 95.56 346 MET A N 1
ATOM 2680 C CA . MET A 1 346 ? 10.821 -5.010 3.464 1.00 95.56 346 MET A CA 1
ATOM 2681 C C . MET A 1 346 ? 12.327 -5.164 3.664 1.00 95.56 346 MET A C 1
ATOM 2683 O O . MET A 1 346 ? 12.984 -4.162 3.931 1.00 95.56 346 MET A O 1
ATOM 2687 N N . VAL A 1 347 ? 12.881 -6.375 3.528 1.00 94.25 347 VAL A N 1
ATOM 2688 C CA . VAL A 1 347 ? 14.299 -6.695 3.779 1.00 94.25 347 VAL A CA 1
ATOM 2689 C C . VAL A 1 347 ? 14.709 -6.371 5.233 1.00 94.25 347 VAL A C 1
ATOM 2691 O O . VAL A 1 347 ? 15.837 -5.985 5.532 1.00 94.25 347 VAL A O 1
ATOM 2694 N N . ASP A 1 348 ? 13.764 -6.498 6.166 1.00 90.94 348 ASP A N 1
ATOM 2695 C CA . ASP A 1 348 ? 13.882 -6.065 7.566 1.00 90.94 348 ASP A CA 1
ATOM 2696 C C . ASP A 1 348 ? 14.370 -7.155 8.531 1.00 90.94 348 ASP A C 1
ATOM 2698 O O . ASP A 1 348 ? 14.656 -6.869 9.694 1.00 90.94 348 ASP A O 1
ATOM 2702 N N . ASN A 1 349 ? 14.507 -8.389 8.049 1.00 90.31 349 ASN A N 1
ATOM 2703 C CA . ASN A 1 349 ? 15.021 -9.524 8.803 1.00 90.31 349 ASN A CA 1
ATOM 2704 C C . ASN A 1 349 ? 15.848 -10.467 7.912 1.00 90.31 349 ASN A C 1
ATOM 2706 O O . ASN A 1 349 ? 15.762 -10.413 6.686 1.00 90.31 349 ASN A O 1
ATOM 2710 N N . GLU A 1 350 ? 16.637 -11.341 8.540 1.00 90.94 350 GLU A N 1
ATOM 2711 C CA . GLU A 1 350 ? 17.593 -12.238 7.871 1.00 90.94 350 GLU A CA 1
ATOM 2712 C C . GLU A 1 350 ? 16.931 -13.186 6.854 1.00 90.94 350 GLU A C 1
ATOM 2714 O O . GLU A 1 350 ? 17.449 -13.380 5.752 1.00 90.94 350 GLU A O 1
ATOM 2719 N N . ALA A 1 351 ? 15.749 -13.727 7.171 1.00 92.06 351 ALA A N 1
ATOM 2720 C CA . ALA A 1 351 ? 15.021 -14.594 6.246 1.00 92.06 351 ALA A CA 1
ATOM 2721 C C . ALA A 1 351 ? 14.587 -13.818 4.991 1.00 92.06 351 ALA A C 1
ATOM 2723 O O . ALA A 1 351 ? 14.814 -14.260 3.867 1.00 92.06 351 ALA A O 1
ATOM 2724 N N . CYS A 1 352 ? 14.053 -12.607 5.167 1.00 94.44 352 CYS A N 1
ATOM 2725 C CA . CYS A 1 352 ? 13.658 -11.763 4.042 1.00 94.44 352 CYS A CA 1
ATOM 2726 C C . CYS A 1 352 ? 14.848 -11.180 3.263 1.00 94.44 352 CYS A C 1
ATOM 2728 O O . CYS A 1 352 ? 14.650 -10.759 2.129 1.00 94.44 352 CYS A O 1
ATOM 2730 N N . GLN A 1 353 ? 16.057 -11.138 3.834 1.00 93.69 353 GLN A N 1
ATOM 2731 C CA . GLN A 1 353 ? 17.281 -10.670 3.165 1.00 93.69 353 GLN A CA 1
ATOM 2732 C C . GLN A 1 353 ? 17.894 -11.703 2.219 1.00 93.69 353 GLN A C 1
ATOM 2734 O O . GLN A 1 353 ? 18.573 -11.327 1.263 1.00 93.69 353 GLN A O 1
ATOM 2739 N N . THR A 1 354 ? 17.676 -12.987 2.499 1.00 93.81 354 THR A N 1
ATOM 2740 C CA . THR A 1 354 ? 18.341 -14.103 1.810 1.00 93.81 354 THR A CA 1
ATOM 2741 C C . THR A 1 354 ? 17.472 -14.779 0.754 1.00 93.81 354 THR A C 1
ATOM 2743 O O . THR A 1 354 ? 17.990 -15.560 -0.044 1.00 93.81 354 THR A O 1
ATOM 2746 N N . ILE A 1 355 ? 16.176 -14.461 0.708 1.00 95.69 355 ILE A N 1
ATOM 2747 C CA . ILE A 1 355 ? 15.274 -14.949 -0.336 1.00 95.69 355 ILE A CA 1
ATOM 2748 C C . ILE A 1 355 ? 15.711 -14.448 -1.720 1.00 95.69 355 ILE A C 1
ATOM 2750 O O . ILE A 1 355 ? 16.142 -13.303 -1.886 1.00 95.69 355 ILE A O 1
ATOM 2754 N N . ALA A 1 356 ? 15.589 -15.303 -2.736 1.00 96.12 356 ALA A N 1
ATOM 2755 C CA . ALA A 1 356 ? 15.885 -14.913 -4.106 1.00 96.12 356 ALA A CA 1
ATOM 2756 C C . ALA A 1 356 ? 14.890 -13.847 -4.591 1.00 96.12 356 ALA A C 1
ATOM 2758 O O . ALA A 1 356 ? 13.682 -13.973 -4.392 1.00 96.12 356 ALA A O 1
ATOM 2759 N N . ALA A 1 357 ? 15.366 -12.831 -5.319 1.00 95.69 357 ALA A N 1
ATOM 2760 C CA . ALA A 1 357 ? 14.492 -11.786 -5.857 1.00 95.69 357 ALA A CA 1
ATOM 2761 C C . ALA A 1 357 ? 13.366 -12.340 -6.754 1.00 95.69 357 ALA A C 1
ATOM 2763 O O . ALA A 1 357 ? 12.301 -11.743 -6.832 1.00 95.69 357 ALA A O 1
ATOM 2764 N N . ALA A 1 358 ? 13.577 -13.489 -7.407 1.00 95.06 358 ALA A N 1
ATOM 2765 C CA . ALA A 1 358 ? 12.564 -14.156 -8.228 1.00 95.06 358 ALA A CA 1
ATOM 2766 C C . ALA A 1 358 ? 11.389 -14.747 -7.422 1.00 95.06 358 ALA A C 1
ATOM 2768 O O . ALA A 1 358 ? 10.325 -14.984 -7.988 1.00 95.06 358 ALA A O 1
ATOM 2769 N N . GLU A 1 359 ? 11.570 -14.995 -6.124 1.00 96.62 359 GLU A N 1
ATOM 2770 C CA . GLU A 1 359 ? 10.513 -15.503 -5.242 1.00 96.62 359 GLU A CA 1
ATOM 2771 C C . GLU A 1 359 ? 9.671 -14.371 -4.640 1.00 96.62 359 GLU A C 1
ATOM 2773 O O . GLU A 1 359 ? 8.533 -14.593 -4.228 1.00 96.62 359 GLU A O 1
ATOM 2778 N N . VAL A 1 360 ? 10.194 -13.143 -4.628 1.00 97.56 360 VAL A N 1
ATOM 2779 C CA . VAL A 1 360 ? 9.463 -11.964 -4.162 1.00 97.56 360 VAL A CA 1
ATOM 2780 C C . VAL A 1 360 ? 8.353 -11.629 -5.159 1.00 97.56 360 VAL A C 1
ATOM 2782 O O . VAL A 1 360 ? 8.590 -11.464 -6.354 1.00 97.56 360 VAL A O 1
ATOM 2785 N N . ARG A 1 361 ? 7.120 -11.497 -4.665 1.00 97.81 361 ARG A N 1
ATOM 2786 C CA . ARG A 1 361 ? 5.937 -11.094 -5.443 1.00 97.81 361 ARG A CA 1
ATOM 2787 C C . ARG A 1 361 ? 5.628 -9.613 -5.288 1.00 97.81 361 ARG A C 1
ATOM 2789 O O . ARG A 1 361 ? 5.219 -8.982 -6.258 1.00 97.81 361 ARG A O 1
ATOM 2796 N N . ASN A 1 362 ? 5.882 -9.041 -4.117 1.00 98.31 362 ASN A N 1
ATOM 2797 C CA . ASN A 1 362 ? 5.859 -7.598 -3.900 1.00 98.31 362 ASN A CA 1
ATOM 2798 C C . ASN A 1 362 ? 6.878 -7.209 -2.821 1.00 98.31 362 ASN A C 1
ATOM 2800 O O . ASN A 1 362 ? 7.008 -7.890 -1.803 1.00 98.31 362 ASN A O 1
ATOM 2804 N N . CYS A 1 363 ? 7.601 -6.115 -3.051 1.00 97.88 363 CYS A N 1
ATOM 2805 C CA . CYS A 1 363 ? 8.512 -5.533 -2.071 1.00 97.88 363 CYS A CA 1
ATOM 2806 C C . CYS A 1 363 ? 8.066 -4.129 -1.662 1.00 97.88 363 CYS A C 1
ATOM 2808 O O . CYS A 1 363 ? 7.401 -3.429 -2.425 1.00 97.88 363 CYS A O 1
ATOM 2810 N N . HIS A 1 364 ? 8.463 -3.712 -0.461 1.00 97.56 364 HIS A N 1
ATOM 2811 C CA . HIS A 1 364 ? 8.158 -2.395 0.094 1.00 97.56 364 HIS A CA 1
ATOM 2812 C C . HIS A 1 364 ? 9.451 -1.711 0.549 1.00 97.56 364 HIS A C 1
ATOM 2814 O O . HIS A 1 364 ? 10.165 -2.203 1.422 1.00 97.56 364 HIS A O 1
ATOM 2820 N N . PHE A 1 365 ? 9.789 -0.565 -0.053 1.00 95.88 365 PHE A N 1
ATOM 2821 C CA . PHE A 1 365 ? 11.081 0.125 0.102 1.00 95.88 365 PHE A CA 1
ATOM 2822 C C . PHE A 1 365 ? 11.248 0.891 1.433 1.00 95.88 365 PHE A C 1
ATOM 2824 O O . PHE A 1 365 ? 11.748 2.024 1.465 1.00 95.88 365 PHE A O 1
ATOM 2831 N N . THR A 1 366 ? 10.898 0.247 2.546 1.00 91.19 366 THR A N 1
ATOM 2832 C CA . THR A 1 366 ? 11.068 0.758 3.910 1.00 91.19 366 THR A CA 1
ATOM 2833 C C . THR A 1 366 ? 12.542 0.724 4.329 1.00 91.19 366 THR A C 1
ATOM 2835 O O . THR A 1 366 ? 13.140 1.781 4.561 1.00 91.19 366 THR A O 1
ATOM 2838 N N . VAL A 1 367 ? 13.174 -0.461 4.355 1.00 91.75 367 VAL A N 1
ATOM 2839 C CA . VAL A 1 367 ? 14.592 -0.614 4.753 1.00 91.75 367 VAL A CA 1
ATOM 2840 C C . VAL A 1 367 ? 15.529 -0.236 3.613 1.00 91.75 367 VAL A C 1
ATOM 2842 O O . VAL A 1 367 ? 16.404 0.614 3.794 1.00 91.75 367 VAL A O 1
ATOM 2845 N N . CYS A 1 368 ? 15.278 -0.760 2.407 1.00 91.38 368 CYS A N 1
ATOM 2846 C CA . CYS A 1 368 ? 16.096 -0.512 1.213 1.00 91.38 368 CYS A CA 1
ATOM 2847 C C . CYS A 1 368 ? 16.160 0.963 0.773 1.00 91.38 368 CYS A C 1
ATOM 2849 O O . CYS A 1 368 ? 16.932 1.305 -0.126 1.00 91.38 368 CYS A O 1
ATOM 2851 N N . GLN A 1 369 ? 15.378 1.842 1.410 1.00 91.69 369 GLN A N 1
ATOM 2852 C CA . GLN A 1 369 ? 15.133 3.230 1.038 1.00 91.69 369 GLN A CA 1
ATOM 2853 C C . GLN A 1 369 ? 14.443 3.381 -0.319 1.00 91.69 369 GLN A C 1
ATOM 2855 O O . GLN A 1 369 ? 14.685 2.655 -1.278 1.00 91.69 369 GLN A O 1
ATOM 2860 N N . LYS A 1 370 ? 13.631 4.431 -0.398 1.00 93.38 370 LYS A N 1
ATOM 2861 C CA . LYS A 1 370 ? 12.911 4.853 -1.602 1.00 93.38 370 LYS A CA 1
ATOM 2862 C C . LYS A 1 370 ? 13.857 4.999 -2.809 1.00 93.38 370 LYS A C 1
ATOM 2864 O O . LYS A 1 370 ? 14.824 5.766 -2.694 1.00 93.38 370 LYS A O 1
ATOM 2869 N N . PRO A 1 371 ? 13.580 4.350 -3.957 1.00 92.50 371 PRO A N 1
ATOM 2870 C CA . PRO A 1 371 ? 14.438 4.399 -5.146 1.00 92.50 371 PRO A CA 1
ATOM 2871 C C . PRO A 1 371 ? 14.722 5.819 -5.645 1.00 92.50 371 PRO A C 1
ATOM 2873 O O . PRO A 1 371 ? 15.873 6.172 -5.911 1.00 92.50 371 PRO A O 1
ATOM 2876 N N . TRP A 1 372 ? 13.709 6.688 -5.625 1.00 91.88 372 TRP A N 1
ATOM 2877 C CA . TRP A 1 372 ? 13.818 8.092 -6.037 1.00 91.88 372 TRP A CA 1
ATOM 2878 C C . TRP A 1 372 ? 14.661 8.982 -5.118 1.00 91.88 372 TRP A C 1
ATOM 2880 O O . TRP A 1 372 ? 14.902 10.146 -5.418 1.00 91.88 372 TRP A O 1
ATOM 2890 N N . LYS A 1 373 ? 15.161 8.467 -3.988 1.00 90.81 373 LYS A N 1
ATOM 2891 C CA . LYS A 1 373 ? 16.196 9.174 -3.219 1.00 90.81 373 LYS A CA 1
ATOM 2892 C C . LYS A 1 373 ? 17.590 9.015 -3.835 1.00 90.81 373 LYS A C 1
ATOM 2894 O O . LYS A 1 373 ? 18.525 9.624 -3.325 1.00 90.81 373 LYS A O 1
ATOM 2899 N N . CYS A 1 374 ? 17.767 8.137 -4.829 1.00 87.25 374 CYS A N 1
ATOM 2900 C CA . CYS A 1 374 ? 19.046 7.834 -5.484 1.00 87.25 374 CYS A CA 1
ATOM 2901 C C . CYS A 1 374 ? 20.195 7.427 -4.540 1.00 87.25 374 CYS A C 1
ATOM 2903 O O . CYS A 1 374 ? 21.362 7.392 -4.936 1.00 87.25 374 CYS A O 1
ATOM 2905 N N . ARG A 1 375 ? 19.890 7.047 -3.291 1.00 79.88 375 ARG A N 1
ATOM 2906 C CA . ARG A 1 375 ? 20.892 6.732 -2.255 1.00 79.88 375 ARG A CA 1
ATOM 2907 C C . ARG A 1 375 ? 21.570 5.380 -2.435 1.00 79.88 375 ARG A C 1
ATOM 2909 O O . ARG A 1 375 ? 22.548 5.107 -1.742 1.00 79.88 375 ARG A O 1
ATOM 2916 N N . ALA A 1 376 ? 21.128 4.568 -3.394 1.00 66.12 376 ALA A N 1
ATOM 2917 C CA . ALA A 1 376 ? 21.668 3.232 -3.622 1.00 66.12 376 ALA A CA 1
ATOM 2918 C C . ALA A 1 376 ? 23.150 3.199 -4.045 1.00 66.12 376 ALA A C 1
ATOM 2920 O O . ALA A 1 376 ? 23.717 2.130 -4.230 1.00 66.12 376 ALA A O 1
ATOM 2921 N N . ALA A 1 377 ? 23.805 4.354 -4.223 1.00 56.66 377 ALA A N 1
ATOM 2922 C CA . ALA A 1 377 ? 25.252 4.426 -4.405 1.00 56.66 377 ALA A CA 1
ATOM 2923 C C . ALA A 1 377 ? 26.007 4.051 -3.117 1.00 56.66 377 ALA A C 1
ATOM 2925 O O . ALA A 1 377 ? 27.118 3.544 -3.207 1.00 56.66 377 ALA A O 1
ATOM 2926 N N . ARG A 1 378 ? 25.394 4.223 -1.933 1.00 62.38 378 ARG A N 1
ATOM 2927 C CA . ARG A 1 378 ? 25.987 3.785 -0.657 1.00 62.38 378 ARG A CA 1
ATOM 2928 C C . ARG A 1 378 ? 25.970 2.265 -0.476 1.00 62.38 378 ARG A C 1
ATOM 2930 O O . ARG A 1 378 ? 26.885 1.731 0.128 1.00 62.38 378 ARG A O 1
ATOM 2937 N N . TRP A 1 379 ? 24.991 1.571 -1.059 1.00 63.88 379 TRP A N 1
ATOM 2938 C CA . TRP A 1 379 ? 24.826 0.110 -0.950 1.00 63.88 379 TRP A CA 1
ATOM 2939 C C . TRP A 1 379 ? 25.653 -0.688 -1.968 1.00 63.88 379 TRP A C 1
ATOM 2941 O O . TRP A 1 379 ? 25.540 -1.913 -2.038 1.00 63.88 379 TRP A O 1
ATOM 2951 N N . ARG A 1 380 ? 26.454 -0.012 -2.807 1.00 54.75 380 ARG A N 1
ATOM 2952 C CA . ARG A 1 380 ? 27.209 -0.652 -3.898 1.00 54.75 380 ARG A CA 1
ATOM 2953 C C . ARG A 1 380 ? 28.241 -1.678 -3.422 1.00 54.75 380 ARG A C 1
ATOM 2955 O O . ARG A 1 380 ? 28.648 -2.491 -4.240 1.00 54.75 380 ARG A O 1
ATOM 2962 N N . TYR A 1 381 ? 28.641 -1.644 -2.151 1.00 52.25 381 TYR A N 1
ATOM 2963 C CA . TYR A 1 381 ? 29.782 -2.420 -1.654 1.00 52.25 381 TYR A CA 1
ATOM 2964 C C . TYR A 1 381 ? 29.462 -3.367 -0.501 1.00 52.25 381 TYR A C 1
ATOM 2966 O O . TYR A 1 381 ? 30.350 -4.092 -0.068 1.00 52.25 381 TYR A O 1
ATOM 2974 N N . ASP A 1 382 ? 28.223 -3.386 -0.016 1.00 68.94 382 ASP A N 1
ATOM 2975 C CA . ASP A 1 382 ? 27.863 -4.218 1.125 1.00 68.94 382 ASP A CA 1
ATOM 2976 C C . ASP A 1 382 ? 27.163 -5.500 0.664 1.00 68.94 382 ASP A C 1
ATOM 2978 O O . ASP A 1 382 ? 26.094 -5.446 0.046 1.00 68.94 382 ASP A O 1
ATOM 2982 N N . ALA A 1 383 ? 27.778 -6.654 0.918 1.00 70.94 383 ALA A N 1
ATOM 2983 C CA . ALA A 1 383 ? 27.205 -7.954 0.583 1.00 70.94 383 ALA A CA 1
ATOM 2984 C C . ALA A 1 383 ? 25.836 -8.161 1.257 1.00 70.94 383 ALA A C 1
ATOM 2986 O O . ALA A 1 383 ? 24.952 -8.751 0.639 1.00 70.94 383 ALA A O 1
ATOM 2987 N N . GLU A 1 384 ? 25.620 -7.570 2.438 1.00 74.50 384 GLU A N 1
ATOM 2988 C CA . GLU A 1 384 ? 24.384 -7.684 3.227 1.00 74.50 384 GLU A CA 1
ATOM 2989 C C . GLU A 1 384 ? 23.163 -7.046 2.536 1.00 74.50 384 GLU A C 1
ATOM 2991 O O . GLU A 1 384 ? 22.019 -7.351 2.857 1.00 74.50 384 GLU A O 1
ATOM 2996 N N . HIS A 1 385 ? 23.382 -6.198 1.525 1.00 84.62 385 HIS A N 1
ATOM 2997 C CA . HIS A 1 385 ? 22.322 -5.472 0.819 1.00 84.62 385 HIS A CA 1
ATOM 2998 C C . HIS A 1 385 ? 22.096 -5.970 -0.619 1.00 84.62 385 HIS A C 1
ATOM 3000 O O . HIS A 1 385 ? 21.616 -5.212 -1.470 1.00 84.62 385 HIS A O 1
ATOM 3006 N N . GLN A 1 386 ? 22.456 -7.226 -0.922 1.00 91.00 386 GLN A N 1
ATOM 3007 C CA . GLN A 1 386 ? 22.300 -7.793 -2.265 1.00 91.00 386 GLN A CA 1
ATOM 3008 C C . GLN A 1 386 ? 20.856 -7.727 -2.769 1.00 91.00 386 GLN A C 1
ATOM 3010 O O . GLN A 1 386 ? 20.631 -7.154 -3.838 1.00 91.00 386 GLN A O 1
ATOM 3015 N N . LEU A 1 387 ? 19.887 -8.210 -1.986 1.00 93.19 387 LEU A N 1
ATOM 3016 C CA . LEU A 1 387 ? 18.485 -8.191 -2.396 1.00 93.19 387 LEU A CA 1
ATOM 3017 C C . LEU A 1 387 ? 17.996 -6.758 -2.653 1.00 93.19 387 LEU A C 1
ATOM 3019 O O . LEU A 1 387 ? 17.445 -6.484 -3.714 1.00 93.19 387 LEU A O 1
ATOM 3023 N N . CYS A 1 388 ? 18.294 -5.795 -1.771 1.00 93.50 388 CYS A N 1
ATOM 3024 C CA . CYS A 1 388 ? 17.934 -4.391 -2.007 1.00 93.50 388 CYS A CA 1
ATOM 3025 C C . CYS A 1 388 ? 18.472 -3.846 -3.342 1.00 93.50 388 CYS A C 1
ATOM 3027 O O . CYS A 1 388 ? 17.781 -3.069 -4.001 1.00 93.50 388 CYS A O 1
ATOM 3029 N N . ARG A 1 389 ? 19.687 -4.230 -3.765 1.00 90.56 389 ARG A N 1
ATOM 3030 C CA . ARG A 1 389 ? 20.221 -3.823 -5.077 1.00 90.56 389 ARG A CA 1
ATOM 3031 C C . ARG A 1 389 ? 19.415 -4.419 -6.225 1.00 90.56 389 ARG A C 1
ATOM 3033 O O . ARG A 1 389 ? 19.106 -3.698 -7.169 1.00 90.56 389 ARG A O 1
ATOM 3040 N N . GLU A 1 390 ? 19.078 -5.701 -6.142 1.00 92.94 390 GLU A N 1
ATOM 3041 C CA . GLU A 1 390 ? 18.278 -6.390 -7.158 1.00 92.94 390 GLU A CA 1
ATOM 3042 C C . GLU A 1 390 ? 16.878 -5.772 -7.271 1.00 92.94 390 GLU A C 1
ATOM 3044 O O . GLU A 1 390 ? 16.451 -5.425 -8.373 1.00 92.94 390 GLU A O 1
ATOM 3049 N N . LEU A 1 391 ? 16.220 -5.514 -6.135 1.00 94.75 391 LEU A N 1
ATOM 3050 C CA . LEU A 1 391 ? 14.920 -4.838 -6.073 1.00 94.75 391 LEU A CA 1
ATOM 3051 C C . LEU A 1 391 ? 14.974 -3.426 -6.683 1.00 94.75 391 LEU A C 1
ATOM 3053 O O . LEU A 1 391 ? 14.113 -3.059 -7.480 1.00 94.75 391 LEU A O 1
ATOM 3057 N N . HIS A 1 392 ? 16.003 -2.631 -6.356 1.00 94.00 392 HIS A N 1
ATOM 3058 C CA . HIS A 1 392 ? 16.187 -1.293 -6.939 1.00 94.00 392 HIS A CA 1
ATOM 3059 C C . HIS A 1 392 ? 16.418 -1.350 -8.450 1.00 94.00 392 HIS A C 1
ATOM 3061 O O . HIS A 1 392 ? 15.860 -0.528 -9.171 1.00 94.00 392 HIS A O 1
ATOM 3067 N N . ASN A 1 393 ? 17.220 -2.299 -8.940 1.00 91.75 393 ASN A N 1
ATOM 3068 C CA . ASN A 1 393 ? 17.449 -2.455 -10.377 1.00 91.75 393 ASN A CA 1
ATOM 3069 C C . ASN A 1 393 ? 16.132 -2.752 -11.103 1.00 91.75 393 ASN A C 1
ATOM 3071 O O . ASN A 1 393 ? 15.793 -2.039 -12.042 1.00 91.75 393 ASN A O 1
ATOM 3075 N N . LYS A 1 394 ? 15.334 -3.700 -10.591 1.00 94.06 394 LYS A N 1
ATOM 3076 C CA . LYS A 1 394 ? 14.014 -4.016 -11.157 1.00 94.06 394 LYS A CA 1
ATOM 3077 C C . LYS A 1 394 ? 13.062 -2.821 -11.147 1.00 94.06 394 LYS A C 1
ATOM 3079 O O . LYS A 1 394 ? 12.315 -2.643 -12.108 1.00 94.06 394 LYS A O 1
ATOM 3084 N N . TRP A 1 395 ? 13.111 -1.996 -10.102 1.00 95.12 395 TRP A N 1
ATOM 3085 C CA . TRP A 1 395 ? 1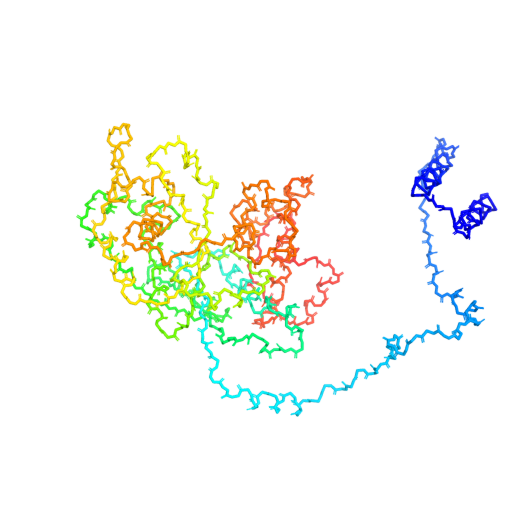2.333 -0.761 -10.032 1.00 95.12 395 TRP A CA 1
ATOM 3086 C C . TRP A 1 395 ? 12.753 0.248 -11.110 1.00 95.12 395 TRP A C 1
ATOM 3088 O O . TRP A 1 395 ? 11.899 0.820 -11.782 1.00 95.12 395 TRP A O 1
ATOM 3098 N N . PHE A 1 396 ? 14.059 0.457 -11.319 1.00 93.12 396 PHE A N 1
ATOM 3099 C CA . PHE A 1 396 ? 14.544 1.369 -12.363 1.00 93.12 396 PHE A CA 1
ATOM 3100 C C . PHE A 1 396 ? 14.258 0.850 -13.776 1.00 93.12 396 PHE A C 1
ATOM 3102 O O . PHE A 1 396 ? 13.911 1.660 -14.633 1.00 93.12 396 PHE A O 1
ATOM 3109 N N . ASP A 1 397 ? 14.338 -0.462 -14.006 1.00 91.44 397 ASP A N 1
ATOM 3110 C CA . ASP A 1 397 ? 13.949 -1.078 -15.281 1.00 91.44 397 ASP A CA 1
ATOM 3111 C C . ASP A 1 397 ? 12.470 -0.785 -15.584 1.00 91.44 397 ASP A C 1
ATOM 3113 O O . ASP A 1 397 ? 12.138 -0.224 -16.627 1.00 91.44 397 ASP A O 1
ATOM 3117 N N . ALA A 1 398 ? 11.586 -1.044 -14.614 1.00 93.06 398 ALA A N 1
ATOM 3118 C CA . ALA A 1 398 ? 10.163 -0.738 -14.741 1.00 93.06 398 ALA A CA 1
ATOM 3119 C C . ALA A 1 398 ? 9.883 0.768 -14.885 1.00 93.06 398 ALA A C 1
ATOM 3121 O O . ALA A 1 398 ? 8.912 1.150 -15.530 1.00 93.06 398 ALA A O 1
ATOM 3122 N N . ARG A 1 399 ? 10.730 1.648 -14.334 1.00 92.69 399 ARG A N 1
ATOM 3123 C CA . ARG A 1 399 ? 10.631 3.098 -14.565 1.00 92.69 399 ARG A CA 1
ATOM 3124 C C . ARG A 1 399 ? 10.927 3.482 -16.007 1.00 92.69 399 ARG A C 1
ATOM 3126 O O . ARG A 1 399 ? 10.224 4.332 -16.548 1.00 92.69 399 ARG A O 1
ATOM 3133 N N . ALA A 1 400 ? 11.961 2.902 -16.611 1.00 89.69 400 ALA A N 1
ATOM 3134 C CA . ALA A 1 400 ? 12.266 3.145 -18.018 1.00 89.69 400 ALA A CA 1
ATOM 3135 C C . ALA A 1 400 ? 11.117 2.655 -18.914 1.00 89.69 400 ALA A C 1
ATOM 3137 O O . ALA A 1 400 ? 10.660 3.392 -19.784 1.00 8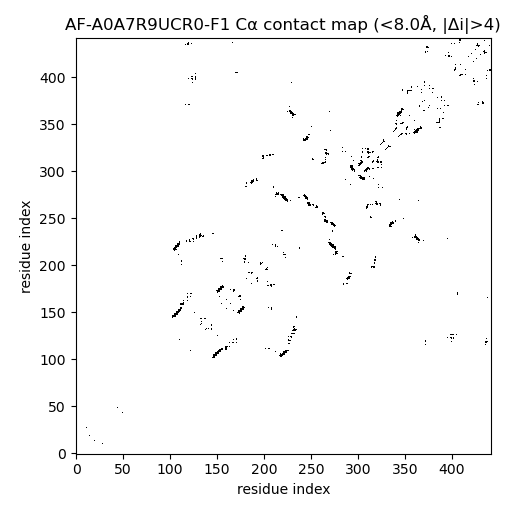9.69 400 ALA A O 1
ATOM 3138 N N . GLU A 1 401 ? 10.587 1.465 -18.634 1.00 89.75 401 GLU A N 1
ATOM 3139 C CA . GLU A 1 401 ? 9.425 0.911 -19.337 1.00 89.75 401 GLU A CA 1
ATOM 3140 C C . GLU A 1 401 ? 8.165 1.764 -19.151 1.00 89.75 401 GLU A C 1
ATOM 3142 O O . GLU A 1 401 ? 7.462 2.025 -20.124 1.00 89.75 401 GLU A O 1
ATOM 3147 N N . ALA A 1 402 ? 7.905 2.265 -17.939 1.00 91.69 402 ALA A N 1
ATOM 3148 C CA . ALA A 1 402 ? 6.771 3.146 -17.669 1.00 91.69 402 ALA A CA 1
ATOM 3149 C C . ALA A 1 402 ? 6.842 4.431 -18.504 1.00 91.69 402 ALA A C 1
ATOM 3151 O O . ALA A 1 402 ? 5.818 4.907 -18.984 1.00 91.69 402 ALA A O 1
ATOM 3152 N N . ALA A 1 403 ? 8.042 4.986 -18.710 1.00 90.19 403 ALA A N 1
ATOM 3153 C CA . ALA A 1 403 ? 8.220 6.169 -19.549 1.00 90.19 403 ALA A CA 1
ATOM 3154 C C . ALA A 1 403 ? 7.781 5.905 -21.001 1.00 90.19 403 ALA A C 1
ATOM 3156 O O . ALA A 1 403 ? 7.112 6.747 -21.602 1.00 90.19 403 ALA A O 1
ATOM 3157 N N . ILE A 1 404 ? 8.099 4.718 -21.528 1.00 88.19 404 ILE A N 1
ATOM 3158 C CA . ILE A 1 404 ? 7.695 4.280 -22.869 1.00 88.19 404 ILE A CA 1
ATOM 3159 C C . ILE A 1 404 ? 6.189 3.996 -22.914 1.00 88.19 404 ILE A C 1
ATOM 3161 O O . ILE A 1 404 ? 5.482 4.530 -23.766 1.00 88.19 404 ILE A O 1
ATOM 3165 N N . SER A 1 405 ? 5.675 3.174 -21.990 1.00 86.94 405 SER A N 1
ATOM 3166 C CA . SER A 1 405 ? 4.279 2.706 -22.006 1.00 86.94 405 SER A CA 1
ATOM 3167 C C . SER A 1 405 ? 3.275 3.843 -21.802 1.00 86.94 405 SER A C 1
ATOM 3169 O O . SER A 1 405 ? 2.148 3.789 -22.298 1.00 86.94 405 SER A O 1
ATOM 3171 N N . LEU A 1 406 ? 3.692 4.901 -21.106 1.00 87.81 406 LEU A N 1
ATOM 3172 C CA . LEU A 1 406 ? 2.911 6.113 -20.884 1.00 87.81 406 LEU A CA 1
ATOM 3173 C C . LEU A 1 406 ? 3.147 7.194 -21.948 1.00 87.81 406 LEU A C 1
ATOM 3175 O O . LEU A 1 406 ? 2.569 8.273 -21.825 1.00 87.81 406 LEU A O 1
ATOM 3179 N N . GLN A 1 407 ? 3.948 6.909 -22.983 1.00 87.81 407 GLN A N 1
ATOM 3180 C CA . GLN A 1 407 ? 4.266 7.830 -24.082 1.00 87.81 407 GLN A CA 1
ATOM 3181 C C . GLN A 1 407 ? 4.856 9.161 -23.584 1.00 87.81 407 GLN A C 1
ATOM 3183 O O . GLN A 1 407 ? 4.530 10.234 -24.089 1.00 87.81 407 GLN A O 1
ATOM 3188 N N . LEU A 1 408 ? 5.697 9.100 -22.549 1.00 85.00 408 LEU A N 1
ATOM 3189 C CA . LEU A 1 408 ? 6.410 10.268 -22.021 1.00 85.00 408 LEU A CA 1
ATOM 3190 C C . LEU A 1 408 ? 7.695 10.549 -22.811 1.00 85.00 408 LEU A C 1
ATOM 3192 O O . LEU A 1 408 ? 8.144 11.690 -22.869 1.00 85.00 408 LEU A O 1
ATOM 3196 N N . VAL A 1 409 ? 8.253 9.510 -23.431 1.00 83.06 409 VAL A N 1
ATOM 3197 C CA . VAL A 1 409 ? 9.450 9.532 -24.282 1.00 83.06 409 VAL A CA 1
ATOM 3198 C C . VAL A 1 409 ? 9.201 8.693 -25.534 1.00 83.06 409 VAL A C 1
ATOM 3200 O O . VAL A 1 409 ? 8.369 7.780 -25.502 1.00 83.06 409 VAL A O 1
ATOM 3203 N N . ASP A 1 410 ? 9.917 8.972 -26.625 1.00 78.44 410 ASP A N 1
ATOM 3204 C CA . ASP A 1 410 ? 9.840 8.122 -27.814 1.00 78.44 410 ASP A CA 1
ATOM 3205 C C . ASP A 1 410 ? 10.581 6.801 -27.585 1.00 78.44 410 ASP A C 1
ATOM 3207 O O . ASP A 1 410 ? 11.594 6.732 -26.885 1.00 78.44 410 ASP A O 1
ATOM 3211 N N . HIS A 1 411 ? 10.083 5.729 -28.204 1.00 76.44 411 HIS A N 1
ATOM 3212 C CA . HIS A 1 411 ? 10.699 4.405 -28.105 1.00 76.44 411 HIS A CA 1
ATOM 3213 C C . HIS A 1 411 ? 12.167 4.414 -28.580 1.00 76.44 411 HIS A C 1
ATOM 3215 O O . HIS A 1 411 ? 13.027 3.775 -27.968 1.00 76.44 411 HIS A O 1
ATOM 3221 N N . ASP A 1 412 ? 12.462 5.184 -29.630 1.00 75.88 412 ASP A N 1
ATOM 3222 C CA . ASP A 1 412 ? 13.802 5.293 -30.214 1.00 75.88 412 ASP A CA 1
ATOM 3223 C C . ASP A 1 412 ? 14.792 5.997 -29.274 1.00 75.88 412 ASP A C 1
ATOM 3225 O O . ASP A 1 412 ? 15.954 5.587 -29.179 1.00 75.88 412 ASP A O 1
ATOM 3229 N N . ASP A 1 413 ? 14.327 6.984 -28.499 1.00 71.75 413 ASP A N 1
ATOM 3230 C CA . ASP A 1 413 ? 15.151 7.664 -27.497 1.00 71.75 413 ASP A CA 1
ATOM 3231 C C . ASP A 1 413 ? 15.596 6.676 -26.417 1.00 71.75 413 ASP A C 1
ATOM 3233 O O . ASP A 1 413 ? 16.777 6.620 -26.067 1.00 71.75 413 ASP A O 1
ATOM 3237 N N . VAL A 1 414 ? 14.688 5.818 -25.944 1.00 68.94 414 VAL A N 1
ATOM 3238 C CA . VAL A 1 414 ? 15.014 4.833 -24.903 1.00 68.94 414 VAL A CA 1
ATOM 3239 C C . VAL A 1 414 ? 15.949 3.741 -25.414 1.00 68.94 414 VAL A C 1
ATOM 3241 O O . VAL A 1 414 ? 16.878 3.363 -24.699 1.00 68.94 414 VAL A O 1
ATOM 3244 N N . GLN A 1 415 ? 15.773 3.270 -26.652 1.00 69.38 415 GLN A N 1
ATOM 3245 C CA . GLN A 1 415 ? 16.707 2.329 -27.286 1.00 69.38 415 GLN A CA 1
ATOM 3246 C C . GLN A 1 415 ? 18.115 2.934 -27.400 1.00 69.38 415 GLN A C 1
ATOM 3248 O O . GLN A 1 415 ? 19.107 2.274 -27.078 1.00 69.38 415 GLN A O 1
ATOM 3253 N N . SER A 1 416 ? 18.214 4.216 -27.769 1.00 67.00 416 SER A N 1
ATOM 3254 C CA . SER A 1 416 ? 19.497 4.930 -27.821 1.00 67.00 416 SER A CA 1
ATOM 3255 C C . SER A 1 416 ? 20.162 5.049 -26.438 1.00 67.00 416 SER A C 1
ATOM 3257 O O . SER A 1 416 ? 21.391 4.982 -26.305 1.00 67.00 416 SER A O 1
ATOM 3259 N N . TRP A 1 417 ? 19.355 5.165 -25.380 1.00 65.38 417 TRP A N 1
ATOM 3260 C CA . TRP A 1 417 ? 19.827 5.245 -24.000 1.00 65.38 417 TRP A CA 1
ATOM 3261 C C . TRP A 1 417 ? 20.249 3.893 -23.441 1.00 65.38 417 TRP A C 1
ATOM 3263 O O . TRP A 1 417 ? 21.277 3.827 -22.769 1.00 65.38 417 TRP A O 1
ATOM 3273 N N . ALA A 1 418 ? 19.515 2.820 -23.743 1.00 59.41 418 ALA A N 1
ATOM 3274 C CA . ALA A 1 418 ? 19.796 1.471 -23.253 1.00 59.41 418 ALA A CA 1
ATOM 3275 C C . ALA A 1 418 ? 21.209 0.984 -23.632 1.00 59.41 418 ALA A C 1
ATOM 3277 O O . ALA A 1 418 ? 21.819 0.216 -22.890 1.00 59.41 418 ALA A O 1
ATOM 3278 N N . GLY A 1 419 ? 21.766 1.479 -24.744 1.00 60.16 419 GLY A N 1
ATOM 3279 C CA . GLY A 1 419 ? 23.141 1.187 -25.162 1.00 60.16 419 GLY A CA 1
ATOM 3280 C C . GLY A 1 419 ? 24.237 1.990 -24.445 1.00 60.16 419 GLY A C 1
ATOM 3281 O O . GLY A 1 419 ? 25.406 1.621 -24.529 1.00 60.16 419 GLY A O 1
ATOM 3282 N N . THR A 1 420 ? 23.901 3.082 -23.748 1.00 57.88 420 THR A N 1
ATOM 3283 C CA . THR A 1 420 ? 24.891 4.034 -23.197 1.00 57.88 420 THR A CA 1
ATOM 3284 C C . THR A 1 420 ? 24.747 4.305 -21.700 1.00 57.88 420 THR A C 1
ATOM 3286 O O . THR A 1 420 ? 25.719 4.696 -21.048 1.00 57.88 420 THR A O 1
ATOM 3289 N N . ARG A 1 421 ? 23.556 4.102 -21.129 1.00 66.75 421 ARG A N 1
ATOM 3290 C CA . ARG A 1 421 ? 23.232 4.370 -19.726 1.00 66.75 421 ARG A CA 1
ATOM 3291 C C . ARG A 1 421 ? 22.312 3.285 -19.178 1.00 66.75 421 ARG A C 1
ATOM 3293 O O . ARG A 1 421 ? 21.346 2.875 -19.805 1.00 66.75 421 ARG A O 1
ATOM 3300 N N . THR A 1 422 ? 22.580 2.863 -17.950 1.00 77.56 422 THR A N 1
ATOM 3301 C CA . THR A 1 422 ? 21.645 2.042 -17.169 1.00 77.56 422 THR A CA 1
ATOM 3302 C C . THR A 1 422 ? 20.348 2.819 -16.912 1.00 77.56 422 THR A C 1
ATOM 3304 O O . THR A 1 422 ? 20.388 4.040 -16.749 1.00 77.56 422 THR A O 1
ATOM 3307 N N . ALA A 1 423 ? 19.208 2.132 -16.777 1.00 78.25 423 ALA A N 1
ATOM 3308 C CA . ALA A 1 423 ? 17.922 2.765 -16.445 1.00 78.25 423 ALA A CA 1
ATOM 3309 C C . ALA A 1 423 ? 18.009 3.663 -15.194 1.00 78.25 423 ALA A C 1
ATOM 3311 O O . ALA A 1 423 ? 17.411 4.737 -15.106 1.00 78.25 423 ALA A O 1
ATOM 3312 N N . ARG A 1 424 ? 18.863 3.275 -14.243 1.00 78.00 424 ARG A N 1
ATOM 3313 C CA . ARG A 1 424 ? 19.177 4.072 -13.060 1.00 78.00 424 ARG A CA 1
ATOM 3314 C C . ARG A 1 424 ? 19.888 5.389 -13.375 1.00 78.00 424 ARG A C 1
ATOM 3316 O O . ARG A 1 424 ? 19.589 6.387 -12.730 1.00 78.00 424 ARG A O 1
ATOM 3323 N N . GLN A 1 425 ? 20.820 5.418 -14.324 1.00 79.75 425 GLN A N 1
ATOM 3324 C CA . GLN A 1 425 ? 21.519 6.649 -14.727 1.00 79.75 425 GLN A CA 1
ATOM 3325 C C . GLN A 1 425 ? 20.591 7.660 -15.417 1.00 79.75 425 GLN A C 1
ATOM 3327 O O . GLN A 1 425 ? 20.922 8.841 -15.460 1.00 79.75 425 GLN A O 1
ATOM 3332 N N . LEU A 1 426 ? 19.433 7.223 -15.924 1.00 77.19 426 LEU A N 1
ATOM 3333 C CA . LEU A 1 426 ? 18.401 8.125 -16.446 1.00 77.19 426 LEU A CA 1
ATOM 3334 C C . LEU A 1 426 ? 17.622 8.825 -15.327 1.00 77.19 426 LEU A C 1
ATOM 3336 O O . LEU A 1 426 ? 17.239 9.980 -15.467 1.00 77.19 426 LEU A O 1
ATOM 3340 N N . ALA A 1 427 ? 17.399 8.137 -14.208 1.00 83.12 427 ALA A N 1
ATOM 3341 C CA . ALA A 1 427 ? 16.644 8.668 -13.075 1.00 83.12 427 ALA A CA 1
ATOM 3342 C C . ALA A 1 427 ? 17.530 9.359 -12.026 1.00 83.12 427 ALA A C 1
ATOM 3344 O O . ALA A 1 427 ? 17.069 10.221 -11.285 1.00 83.12 427 ALA A O 1
ATOM 3345 N N . CYS A 1 428 ? 18.799 8.965 -11.936 1.00 86.94 428 CYS A N 1
ATOM 3346 C CA . CYS A 1 428 ? 19.751 9.436 -10.943 1.00 86.94 428 CYS A CA 1
ATOM 3347 C C . CYS A 1 428 ? 20.994 9.996 -11.628 1.00 86.94 428 CYS A C 1
ATOM 3349 O O . CYS A 1 428 ? 21.786 9.255 -12.210 1.00 86.94 428 CYS A O 1
ATOM 3351 N N . THR A 1 429 ? 21.199 11.302 -11.492 1.00 83.94 429 THR A N 1
ATOM 3352 C CA . THR A 1 429 ? 22.422 11.975 -11.952 1.00 83.94 429 THR A CA 1
ATOM 3353 C C . THR A 1 429 ? 23.656 11.495 -11.176 1.00 83.94 429 THR A C 1
ATOM 3355 O O . THR A 1 429 ? 23.544 10.969 -10.068 1.00 83.94 429 THR A O 1
ATOM 3358 N N . GLU A 1 430 ? 24.859 11.746 -11.701 1.00 78.88 430 GLU A N 1
ATOM 3359 C CA . GLU A 1 430 ? 26.123 11.418 -11.013 1.00 78.88 430 GLU A CA 1
ATOM 3360 C C . GLU A 1 430 ? 26.257 12.096 -9.642 1.00 78.88 430 GLU A C 1
ATOM 3362 O O . GLU A 1 430 ? 26.836 11.533 -8.716 1.00 78.88 430 GLU A O 1
ATOM 3367 N N . LYS A 1 431 ? 25.653 13.282 -9.482 1.00 79.38 431 LYS A N 1
ATOM 3368 C CA . LYS A 1 431 ? 25.592 14.017 -8.208 1.00 79.38 431 LYS A CA 1
ATOM 3369 C C . LYS A 1 431 ? 24.553 13.448 -7.232 1.00 79.38 431 LYS A C 1
ATOM 3371 O O . LYS A 1 431 ? 24.393 13.975 -6.137 1.00 79.38 431 LYS A O 1
ATOM 3376 N N . GLY A 1 432 ? 23.836 12.392 -7.620 1.00 79.81 432 GLY A N 1
ATOM 3377 C CA . GLY A 1 432 ? 22.775 11.772 -6.831 1.00 79.81 432 GLY A CA 1
ATOM 3378 C C . GLY A 1 432 ? 21.445 12.528 -6.854 1.00 79.81 432 GLY A C 1
ATOM 3379 O O . GLY A 1 432 ? 20.546 12.161 -6.102 1.00 79.81 432 GLY A O 1
ATOM 3380 N N . ASN A 1 433 ? 21.298 13.556 -7.698 1.00 84.56 433 ASN A N 1
ATOM 3381 C CA . ASN A 1 433 ? 20.014 14.231 -7.893 1.00 84.56 433 ASN A CA 1
ATOM 3382 C C . ASN A 1 433 ? 19.065 13.334 -8.685 1.00 84.56 433 ASN A C 1
ATOM 3384 O O . ASN A 1 433 ? 19.492 12.678 -9.641 1.00 84.56 433 ASN A O 1
ATOM 3388 N N . TYR A 1 434 ? 17.799 13.348 -8.283 1.00 87.44 434 TYR A N 1
ATOM 3389 C CA . TYR A 1 434 ? 16.721 12.615 -8.925 1.00 87.44 434 TYR A CA 1
ATOM 3390 C C . TYR A 1 434 ? 16.092 13.421 -10.061 1.00 87.44 434 TYR A C 1
ATOM 3392 O O . TYR A 1 434 ? 15.876 14.619 -9.897 1.00 87.44 434 TYR A O 1
ATOM 3400 N N . VAL A 1 435 ? 15.773 12.756 -11.168 1.00 85.94 435 VAL A N 1
ATOM 3401 C CA . VAL A 1 435 ? 14.985 13.304 -12.278 1.00 85.94 435 VAL A CA 1
ATOM 3402 C C . VAL A 1 435 ? 13.603 12.641 -12.242 1.00 85.94 435 VAL A C 1
ATOM 3404 O O . VAL A 1 435 ? 13.530 11.425 -12.428 1.00 85.94 435 VAL A O 1
ATOM 3407 N N . PRO A 1 436 ? 12.511 13.376 -11.974 1.00 85.81 436 PRO A N 1
ATOM 3408 C CA . PRO A 1 436 ? 11.147 12.840 -11.985 1.00 85.81 436 PRO A CA 1
ATOM 3409 C C . PRO A 1 436 ? 10.707 12.326 -13.361 1.00 85.81 436 PRO A C 1
ATOM 3411 O O . PRO A 1 436 ? 11.109 12.854 -14.391 1.00 85.81 436 PRO A O 1
ATOM 3414 N N . LEU A 1 437 ? 9.852 11.305 -13.385 1.00 84.12 437 LEU A N 1
ATOM 3415 C CA . LEU A 1 437 ? 9.366 10.607 -14.580 1.00 84.12 437 LEU A CA 1
ATOM 3416 C C . LEU A 1 437 ? 8.620 11.553 -15.521 1.00 84.12 437 LEU A C 1
ATOM 3418 O O . LEU A 1 437 ? 8.830 11.510 -16.726 1.00 84.12 437 LEU A O 1
ATOM 3422 N N . LEU A 1 438 ? 7.788 12.438 -14.969 1.00 83.50 438 LEU A N 1
ATOM 3423 C CA . LEU A 1 438 ? 7.032 13.423 -15.751 1.00 83.50 438 LEU A CA 1
ATOM 3424 C C . LEU A 1 438 ? 7.871 14.627 -16.204 1.00 83.50 438 LEU A C 1
ATOM 3426 O O . LEU A 1 438 ? 7.393 15.404 -17.028 1.00 83.50 438 LEU A O 1
ATOM 3430 N N . GLU A 1 439 ? 9.084 14.781 -15.667 1.00 82.56 439 GLU A N 1
ATOM 3431 C CA . GLU A 1 439 ? 10.068 15.787 -16.089 1.00 82.56 439 GLU A CA 1
ATOM 3432 C C . GLU A 1 439 ? 11.063 15.230 -17.112 1.00 82.56 439 GLU A C 1
ATOM 3434 O O . GLU A 1 439 ? 11.876 15.983 -17.644 1.00 82.56 439 GLU A O 1
ATOM 3439 N N . VAL A 1 440 ? 10.999 13.929 -17.423 1.00 69.62 440 VAL A N 1
ATOM 3440 C CA . VAL A 1 440 ? 11.704 13.358 -18.574 1.00 69.62 440 VAL A CA 1
ATOM 3441 C C . VAL A 1 440 ? 10.970 13.821 -19.834 1.00 69.62 440 VAL A C 1
ATOM 3443 O O . VAL A 1 440 ? 10.176 13.092 -20.415 1.00 69.62 440 VAL A O 1
ATOM 3446 N N . THR A 1 441 ? 11.161 15.082 -20.205 1.00 54.84 441 THR A N 1
ATOM 3447 C CA . THR A 1 441 ? 10.724 15.626 -21.490 1.00 54.84 441 THR A CA 1
ATOM 3448 C C . THR A 1 441 ? 11.868 15.526 -22.492 1.00 54.84 441 THR A C 1
ATOM 3450 O O . THR A 1 441 ? 13.027 15.645 -22.089 1.00 54.84 441 THR A O 1
ATOM 3453 N N . ARG A 1 442 ? 11.513 15.300 -23.764 1.00 45.94 442 ARG A N 1
ATOM 3454 C CA . ARG A 1 442 ? 12.413 15.247 -24.930 1.00 45.94 442 ARG A CA 1
ATOM 3455 C C . ARG A 1 442 ? 13.531 16.290 -24.907 1.00 45.94 442 ARG A C 1
ATOM 3457 O O . ARG A 1 442 ? 13.229 17.464 -24.584 1.00 45.94 442 ARG A O 1
#

Secondary structure (DSSP, 8-state):
-HHHHHHHHHHHHHHHHS----HHHHHHHHHHHHHHHHHHHHHS-SSSPPP--------SSSSSSS--------TT------------HHHHHHHHHHT-S-PPEEEEEEEE-S-STHHHHHHHHHHHHHHTTHHHH-TT-TT-SSSEEEEEEEE-TTT--HHHHHHHHHTT-EEEE---SS-GGG-S-HHHHHHHTTSTTTGGGGGGGGGGGT-TTSSEEEEE-TTEEE-S--GGGGG---SEEEEE-TTT-SSTTSSTT---PPEEEEEEEE---HHHHHHHHHHHHH--EE--SSSSSS-EETTSSTT-STTTTSHHHHHHHIIIIISTTSEEE--HHHHSB---SHHHHHS-TTT-SEEETTSS--GGG-GGGGGGG-GGGHHHHHHHHHHHHHHHHHHHHTTSS-HHHHHHHHTTS-HHHHHB-TTS-B--GGG---

InterPro domains:
  IPR029044 Nucleotide-diphospho-sugar transferases [G3DSA:3.90.550.10] (104-404)
  IPR029044 Nucleotide-diphospho-sugar transferases [SSF53448] (108-397)
  IPR050587 GNT1/Glycosyltransferase 8 [PTHR11183] (68-400)

Sequence (442 aa):
TKQALTAVHRAALAAMAWQLPGRVELLVLLCAFVAASVFVALTFSPDGPPPSYHVKFEATALLSSQYSGAEDLPAAARIEDEALEPLNVEKLAAVESSRGGNKEKIAFVVVVTKDGPVLDGAGVLREAIRRSCWADYGATAEGSTRYDYEYIAITNDEAVSPAMEDGLRRLRWKVDRRPLPVPVKDIEDPIYQEMVHKAGCCGAAEFLKLYAFALLEYKRVVLLDMDSFVMGCLDPLFDDNSTILFTYDMGMCKHCGRGPDEKVPPYQGGFFVVRPSQEHFDALAGIVRQGDFREPKTKRKGVGWAGTGIGWYWGGRTIQGIFPYYFSVVRPGVSKELDPCVYNNMVDNEACQTIAAAEVRNCHFTVCQKPWKCRAARWRYDAEHQLCRELHNKWFDARAEAAISLQLVDHDDVQSWAGTRTARQLACTEKGNYVPLLEVTR

Foldseek 3Di:
DVVVVVVLVVVLVVVVVPPDPDPVVNVVSVVVVVVVVVVVQVVPDPDDDDDDDDDDDDDDDPDPPPDDDDDDDDPPPDPDPPPPDPPPPVVVVVVVVVPPDQFFEEEEEEEQQADDLLLLLLLLQVLLQQCQACVVQHVPDPPSASHHYAYEYEYEPPHYDPVVVVSCVLSVHHYDYDDQLADLVLAPDVVLSVVQCVAAPRRSSLSSVLCQQVPQSGLKYKAAYSQKGFNHHPRVVSPDQFQKEFAFPVLQCPCAPVDPQRDFGWTDSGTMIGGHHPVSSVVLSVQRSPSQADDDPDPDAQGGRRRSNFLPTGNLSHCRGSVCCCDVPVNDPRYDYDDCLAAEQQLSDPVSQPDDLNSHRMYGPPPLHRLQQLPCVVVPPDPSCVSSVVVSLSSLVSSLVSLDVSVQDDPVVSVVCVVPHRSSCVQAPPVRHGDRSNNPHD

Radius of gyration: 28.71 Å; Cα contacts (8 Å, |Δi|>4): 650; chains: 1; bounding box: 81×65×73 Å

Nearest PDB structures (foldseek):
  1zcu-assembly1_A  TM=7.018E-01  e=2.743E-11  Oryctolagus cuniculus
  3al0-assembly1_C  TM=2.020E-01  e=1.190E-01  Thermotoga maritima MSB8
  4qlb-assembly2_B  TM=4.071E-01  e=1.624E+00  Caenorhabditis elegans
  4qlb-assembly1_C  TM=4.098E-01  e=5.191E+00  Caenorhabditis elegans
  4qlb-assembly1_A  TM=2.924E-01  e=2.302E+00  Caenorhabditis elegans

Mean predicted aligned error: 12.97 Å

Solvent-accessible surface area (backbone atoms only — not comparable to full-atom values): 25229 Å² total; per-residue (Å²): 106,73,68,57,54,49,51,54,53,51,50,52,52,54,56,66,71,45,87,68,93,55,79,65,61,58,51,52,52,50,51,51,52,52,49,51,54,49,50,59,59,67,75,68,58,96,85,66,84,83,81,87,81,85,82,82,84,87,88,85,86,81,81,88,83,79,85,85,87,77,85,90,74,75,94,85,77,76,82,69,90,72,73,81,72,77,82,57,64,68,60,53,52,50,53,58,63,72,54,74,63,86,55,56,36,33,34,42,34,33,73,46,68,54,71,69,84,53,59,45,27,47,34,23,29,52,39,22,52,73,51,16,43,31,83,83,65,42,78,90,39,92,79,62,60,87,50,40,79,44,46,35,35,39,31,36,89,86,31,48,49,73,66,52,53,52,50,40,45,66,60,66,30,48,76,43,78,41,72,59,78,56,52,64,90,64,26,67,27,65,67,36,44,65,48,32,67,71,30,55,97,55,16,59,61,47,46,50,63,48,51,49,20,60,46,67,89,27,68,29,26,38,38,37,40,49,56,34,42,37,62,28,57,62,70,79,65,70,74,53,87,50,42,32,38,36,24,64,31,66,78,74,34,85,54,51,78,74,48,98,64,33,85,63,56,38,35,37,79,48,43,37,40,29,39,36,33,61,70,59,30,54,52,52,38,48,51,55,24,50,24,56,52,34,73,73,91,56,96,83,74,53,24,11,49,78,33,62,39,28,27,76,48,89,35,14,79,34,57,20,8,49,47,46,39,40,39,64,69,76,46,58,89,38,55,42,82,50,62,34,52,30,61,46,24,33,55,72,46,71,73,41,41,69,50,57,74,88,67,28,28,18,34,31,36,71,65,66,43,52,68,77,61,38,60,67,72,75,52,73,79,46,78,88,41,50,46,50,52,55,54,46,50,54,49,26,48,31,39,53,49,28,36,44,79,60,65,49,44,59,66,67,60,51,58,62,36,64,79,76,43,57,51,51,57,72,37,25,45,97,88,40,50,59,52,56,62,92,70,50,62,131